Protein AF-A0A936MPL6-F1 (afdb_monomer_lite)

Radius of gyration: 56.37 Å; chains: 1; bounding box: 123×105×152 Å

Foldseek 3Di:
DDPVLVVVQVVLLVVLVVLLCVLLVLLVVLLVPDFFDWDQDPVLVVVLVVLVVLLVLLVQLLVLLVQLVVLLVQLLVVCVVLVLVPDDPDDDDDDDDDPDDPPDDHRPLVVQQVSLPSNLVSLLSNLVCCVSQVVQFDDDPLLVLLSQLSNQSPPQDQDPDSVSSSVSSSSNCVSRVPRPSVVNSVSSVSSSVRSVVVSVVSVVCSVVDIDTDDQDDDPDDLVVLSVLLVVVLVVLSVQLVVQQVVLVVVLCVLVVVLVVVVVVPQVLLNLLSLLVNLPDDRGGQSLLSNLLSVQLSVQCVVCSSYSNSSSVSSVRSNVVSVVVVVVCVVVCPCPSSLVSSCVVCVVPPPVQLSVQLSVLDDPPCSVVVCVVLVPDDSVVSSVVSVVSSVVSVVVVVVVVVVVVPPDPPDDDDDDDDDDDDDDDDDDDDDDDDDDDDDDDDDDDDDDDDDDDDDDDDDDDDDDDDDDD

Sequence (468 aa):
MNVYTRREEMRWTLVALVVLVLTTGGSVARLMTAKGPLIPDPAAIASAKNADARATQAKSCNQAADKLNTEVPLFRASAKAARLAAPAPSAPLPRGRKPPPPKEKEPDIELAWPTAMPAWKQAKLLAPCRAQLEGVVEANPDTTKAWDAVAAAAAISPGDDHKSQVDAARQLLGALENAPTDKLLEATKAAEATLKKAADVEAEKAKTAKVREPLPPGLLPRQLAIGLGVLIGVITLLASFLSVRAAAARRLATLVPLREAAKQGQPGLQAAAILSLAATHNGGEPGLVFGAGLGGLAAAIAFPVDADIFVAGVMVGLLLGLGIQWSLRLSQGLSAWRRRASELAEIEKPATPIVLVLSAVHLGREAEFWNFFSNLSPPEQSNTVLQLASQAEEQILAAAEASNSMPTAQLHGGMPPQGAPGAAPSGPGGYPQQPGYPQQPGYPPQGGGFPPQGGGFPPQGGGMPPGY

pLDDT: mean 73.2, std 16.95, range [30.88, 94.62]

Structure (mmCIF, N/CA/C/O backbone):
data_AF-A0A936MPL6-F1
#
_entry.id   AF-A0A936MPL6-F1
#
loop_
_atom_site.group_PDB
_atom_site.id
_atom_site.type_symbol
_atom_site.label_atom_id
_atom_site.label_alt_id
_atom_site.label_comp_id
_atom_site.label_asym_id
_atom_site.label_entity_id
_atom_site.label_seq_id
_atom_site.pdbx_PDB_ins_code
_atom_site.Cartn_x
_atom_site.Cartn_y
_atom_site.Cartn_z
_atom_site.occupancy
_atom_site.B_iso_or_equiv
_atom_site.auth_seq_id
_atom_site.auth_comp_id
_atom_site.auth_asym_id
_atom_site.auth_atom_id
_atom_site.pdbx_PDB_model_num
ATOM 1 N N . MET A 1 1 ? 40.699 -2.226 -39.772 1.00 43.84 1 MET A N 1
ATOM 2 C CA . MET A 1 1 ? 39.539 -1.770 -38.983 1.00 43.84 1 MET A CA 1
ATOM 3 C C . MET A 1 1 ? 40.008 -0.588 -38.158 1.00 43.84 1 MET A C 1
ATOM 5 O O . MET A 1 1 ? 40.966 -0.748 -37.411 1.00 43.84 1 MET A O 1
ATOM 9 N N . ASN A 1 2 ? 39.455 0.602 -38.394 1.00 47.16 2 ASN A N 1
ATOM 10 C CA . ASN A 1 2 ? 39.986 1.830 -37.809 1.00 47.16 2 ASN A CA 1
ATOM 11 C C . ASN A 1 2 ? 39.570 1.951 -36.334 1.00 47.16 2 ASN A C 1
ATOM 13 O O . ASN A 1 2 ? 38.443 1.627 -35.967 1.00 47.16 2 ASN A O 1
ATOM 17 N N . VAL A 1 3 ? 40.486 2.404 -35.479 1.00 49.88 3 VAL A N 1
ATOM 18 C CA . VAL A 1 3 ? 40.300 2.503 -34.017 1.00 49.88 3 VAL A CA 1
ATOM 19 C C . VAL A 1 3 ? 39.129 3.431 -33.639 1.00 49.88 3 VAL A C 1
ATOM 21 O O . VAL A 1 3 ? 38.521 3.263 -32.583 1.00 49.88 3 VAL A O 1
ATOM 24 N N . TYR A 1 4 ? 38.764 4.362 -34.526 1.00 45.34 4 TYR A N 1
ATOM 25 C CA . TYR A 1 4 ? 37.729 5.377 -34.313 1.00 45.34 4 TYR A CA 1
ATOM 26 C C . TYR A 1 4 ? 36.296 4.827 -34.232 1.00 45.34 4 TYR A C 1
ATOM 28 O O . TYR A 1 4 ? 35.600 5.122 -33.262 1.00 45.34 4 TYR A O 1
ATOM 36 N N . THR A 1 5 ? 35.867 3.964 -35.159 1.00 52.94 5 THR A N 1
ATOM 37 C CA . THR A 1 5 ? 34.500 3.401 -35.145 1.00 52.94 5 THR A CA 1
ATOM 38 C C . THR A 1 5 ? 34.267 2.480 -33.948 1.00 52.94 5 THR A C 1
ATOM 40 O O . THR A 1 5 ? 33.205 2.512 -33.333 1.00 52.94 5 THR A O 1
ATOM 43 N N . ARG A 1 6 ? 35.297 1.735 -33.527 1.00 61.44 6 ARG A N 1
ATOM 44 C CA . ARG A 1 6 ? 35.240 0.903 -32.314 1.00 61.44 6 ARG A CA 1
ATOM 45 C C . ARG A 1 6 ? 35.099 1.741 -31.039 1.00 61.44 6 ARG A C 1
ATOM 47 O O . ARG A 1 6 ? 34.455 1.304 -30.089 1.00 61.44 6 ARG A O 1
ATOM 54 N N . ARG A 1 7 ? 35.704 2.935 -31.008 1.00 64.94 7 ARG A N 1
ATOM 55 C CA . ARG A 1 7 ? 35.703 3.831 -29.842 1.00 64.94 7 ARG A CA 1
ATOM 56 C C . ARG A 1 7 ? 34.335 4.459 -29.611 1.00 64.94 7 ARG A C 1
ATOM 58 O O . ARG A 1 7 ? 33.909 4.573 -28.467 1.00 64.94 7 ARG A O 1
ATOM 65 N N . GLU A 1 8 ? 33.647 4.849 -30.676 1.00 62.94 8 GLU A N 1
ATOM 66 C CA . GLU A 1 8 ? 32.326 5.469 -30.578 1.00 62.94 8 GLU A CA 1
ATOM 67 C C . GLU A 1 8 ? 31.231 4.443 -30.258 1.00 62.94 8 GLU A C 1
ATOM 69 O O . GLU A 1 8 ? 30.416 4.674 -29.365 1.00 62.94 8 GLU A O 1
ATOM 74 N N . GLU A 1 9 ? 31.288 3.254 -30.867 1.00 64.69 9 GLU A N 1
ATOM 75 C CA . GLU A 1 9 ? 30.396 2.137 -30.528 1.00 64.69 9 GLU A CA 1
ATOM 76 C C . GLU A 1 9 ? 30.578 1.688 -29.065 1.00 64.69 9 GLU A C 1
ATOM 78 O O . GLU A 1 9 ? 29.590 1.540 -28.342 1.00 64.69 9 GLU A O 1
ATOM 83 N N . MET A 1 10 ? 31.827 1.573 -28.581 1.00 69.38 10 MET A N 1
ATOM 84 C CA . MET A 1 10 ? 32.096 1.276 -27.166 1.00 69.38 10 MET A CA 1
ATOM 85 C C . MET A 1 10 ? 31.565 2.362 -26.223 1.00 69.38 10 MET A C 1
ATOM 87 O O . MET A 1 10 ? 31.004 2.032 -25.177 1.00 69.38 10 MET A O 1
ATOM 91 N N . ARG A 1 11 ? 31.705 3.648 -26.578 1.00 76.25 11 ARG A N 1
ATOM 92 C CA . ARG A 1 11 ? 31.195 4.763 -25.760 1.00 76.25 11 ARG A CA 1
ATOM 93 C C . ARG A 1 11 ? 29.685 4.677 -25.578 1.00 76.25 11 ARG A C 1
ATOM 95 O O . ARG A 1 11 ? 29.223 4.757 -24.445 1.00 76.25 11 ARG A O 1
ATOM 102 N N . TRP A 1 12 ? 28.927 4.447 -26.649 1.00 69.62 12 TRP A N 1
ATOM 103 C CA . TRP A 1 12 ? 27.469 4.332 -26.557 1.00 69.62 12 TRP A CA 1
ATOM 104 C C . TRP A 1 12 ? 27.017 3.103 -25.768 1.00 69.62 12 TRP A C 1
ATOM 106 O O . TRP A 1 12 ? 26.092 3.211 -24.965 1.00 69.62 12 TRP A O 1
ATOM 116 N N . THR A 1 13 ? 27.701 1.962 -25.908 1.00 71.31 13 THR A N 1
ATOM 117 C CA . THR A 1 13 ? 27.410 0.788 -25.067 1.00 71.31 13 THR A CA 1
ATOM 118 C C . THR A 1 13 ? 27.728 1.027 -23.591 1.00 71.31 13 THR A C 1
ATOM 120 O O . THR A 1 13 ? 26.972 0.586 -22.729 1.00 71.31 13 THR A O 1
ATOM 123 N N . LEU A 1 14 ? 28.802 1.763 -23.285 1.00 77.44 14 LEU A N 1
ATOM 124 C CA . LEU A 1 14 ? 29.177 2.093 -21.910 1.00 77.44 14 LEU A CA 1
ATOM 125 C C . LEU A 1 14 ? 28.167 3.062 -21.287 1.00 77.44 14 LEU A C 1
ATOM 127 O O . LEU A 1 14 ? 27.728 2.839 -20.164 1.00 77.44 14 LEU A O 1
ATOM 131 N N . VAL A 1 15 ? 27.738 4.089 -22.027 1.00 79.12 15 VAL A N 1
ATOM 132 C CA . VAL A 1 15 ? 26.684 5.013 -21.578 1.00 79.12 15 VAL A CA 1
ATOM 133 C C . VAL A 1 15 ? 25.372 4.262 -21.336 1.00 79.12 15 VAL A C 1
ATOM 135 O O . VAL A 1 15 ? 24.759 4.448 -20.288 1.00 79.12 15 VAL A O 1
ATOM 138 N N . ALA A 1 16 ? 24.965 3.375 -22.250 1.00 74.81 16 ALA A N 1
ATOM 139 C CA . ALA A 1 16 ? 23.758 2.566 -22.086 1.00 74.81 16 ALA A CA 1
ATOM 140 C C . ALA A 1 16 ? 23.835 1.658 -20.845 1.00 74.81 16 ALA A C 1
ATOM 142 O O . ALA A 1 16 ? 22.870 1.569 -20.088 1.00 74.81 16 ALA A O 1
ATOM 143 N N . LEU A 1 17 ? 24.996 1.044 -20.590 1.00 79.44 17 LEU A N 1
ATOM 144 C CA . LEU A 1 17 ? 25.230 0.228 -19.399 1.00 79.44 17 LEU A CA 1
ATOM 145 C C . LEU A 1 17 ? 25.152 1.056 -18.112 1.00 79.44 17 LEU A C 1
ATOM 147 O O . LEU A 1 17 ? 24.458 0.660 -17.180 1.00 79.44 17 LEU A O 1
ATOM 151 N N . VAL A 1 18 ? 25.812 2.216 -18.062 1.00 83.88 18 VAL A N 1
ATOM 152 C CA . VAL A 1 18 ? 25.774 3.102 -16.887 1.00 83.88 18 VAL A CA 1
ATOM 153 C C . VAL A 1 18 ? 24.347 3.568 -16.608 1.00 83.88 18 VAL A C 1
ATOM 155 O O . VAL A 1 18 ? 23.896 3.500 -15.466 1.00 83.88 18 VAL A O 1
ATOM 158 N N . VAL A 1 19 ? 23.608 3.990 -17.637 1.00 81.44 19 VAL A N 1
ATOM 159 C CA . VAL A 1 19 ? 22.219 4.431 -17.466 1.00 81.44 19 VAL A CA 1
ATOM 160 C C . VAL A 1 19 ? 21.324 3.282 -17.014 1.00 81.44 19 VAL A C 1
ATOM 162 O O . VAL A 1 19 ? 20.524 3.481 -16.101 1.00 81.44 19 VAL A O 1
ATOM 165 N N . LEU A 1 20 ? 21.480 2.075 -17.562 1.00 79.62 20 LEU A N 1
ATOM 166 C CA . LEU A 1 20 ? 20.715 0.912 -17.110 1.00 79.62 20 LEU A CA 1
ATOM 167 C C . LEU A 1 20 ? 21.015 0.570 -15.645 1.00 79.62 20 LEU A C 1
ATOM 169 O O . LEU A 1 20 ? 20.087 0.345 -14.873 1.00 79.62 20 LEU A O 1
ATOM 173 N N . VAL A 1 21 ? 22.284 0.585 -15.230 1.00 83.88 21 VAL A N 1
ATOM 174 C CA . VAL A 1 21 ? 22.670 0.314 -13.835 1.00 83.88 21 VAL A CA 1
ATOM 175 C C . VAL A 1 21 ? 22.096 1.368 -12.889 1.00 83.88 21 VAL A C 1
ATOM 177 O O . VAL A 1 21 ? 21.521 1.012 -11.863 1.00 83.88 21 VAL A O 1
ATOM 180 N N . LEU A 1 22 ? 22.193 2.655 -13.234 1.00 84.88 22 LEU A N 1
ATOM 181 C CA . LEU A 1 22 ? 21.669 3.740 -12.399 1.00 84.88 22 LEU A CA 1
ATOM 182 C C . LEU A 1 22 ? 20.140 3.702 -12.295 1.00 84.88 22 LEU A C 1
ATOM 184 O O . LEU A 1 22 ? 19.592 3.833 -11.202 1.00 84.88 22 LEU A O 1
ATOM 188 N N . THR A 1 23 ? 19.447 3.493 -13.414 1.00 81.88 23 THR A N 1
ATOM 189 C CA . THR A 1 23 ? 17.977 3.443 -13.450 1.00 81.88 23 THR A CA 1
ATOM 190 C C . THR A 1 23 ? 17.437 2.196 -12.755 1.00 81.88 23 THR A C 1
ATOM 192 O O . THR A 1 23 ? 16.544 2.301 -11.914 1.00 81.88 23 THR A O 1
ATOM 195 N N . THR A 1 24 ? 18.021 1.027 -13.016 1.00 79.19 24 THR A N 1
ATOM 196 C CA . THR A 1 24 ? 17.624 -0.235 -12.375 1.00 79.19 24 THR A CA 1
ATOM 197 C C . THR A 1 24 ? 17.961 -0.215 -10.887 1.00 79.19 24 THR A C 1
ATOM 199 O O . THR A 1 24 ? 17.099 -0.503 -10.062 1.00 79.19 24 THR A O 1
ATOM 202 N N . GLY A 1 25 ? 19.176 0.200 -10.516 1.00 79.62 25 GLY A N 1
ATOM 203 C CA . GLY A 1 25 ? 19.598 0.317 -9.119 1.00 79.62 25 GLY A CA 1
ATOM 204 C C . GLY A 1 25 ? 18.737 1.304 -8.329 1.00 79.62 25 GLY A C 1
ATOM 205 O O . GLY A 1 25 ? 18.280 0.979 -7.233 1.00 79.62 25 GLY A O 1
ATOM 206 N N . GLY A 1 26 ? 18.433 2.470 -8.910 1.00 82.00 26 GLY A N 1
ATOM 207 C CA . GLY A 1 26 ? 17.517 3.448 -8.319 1.00 82.00 26 GLY A CA 1
ATOM 208 C C . GLY A 1 26 ? 16.098 2.901 -8.133 1.00 82.00 26 GLY A C 1
ATOM 209 O O . GLY A 1 26 ? 15.496 3.098 -7.075 1.00 82.00 26 GLY A O 1
ATOM 210 N N . SER A 1 27 ? 15.593 2.152 -9.117 1.00 79.00 27 SER A N 1
ATOM 211 C CA . SER A 1 27 ? 14.276 1.500 -9.055 1.00 79.00 27 SER A CA 1
ATOM 212 C C . SER A 1 27 ? 14.215 0.451 -7.945 1.00 79.00 27 SER A C 1
ATOM 214 O O . SER A 1 27 ? 13.312 0.481 -7.111 1.00 79.00 27 SER A O 1
ATOM 216 N N . VAL A 1 28 ? 15.214 -0.437 -7.876 1.00 80.06 28 VAL A N 1
ATOM 217 C CA . VAL A 1 28 ? 15.308 -1.486 -6.848 1.00 80.06 28 VAL A CA 1
ATOM 218 C C . VAL A 1 28 ? 15.396 -0.873 -5.453 1.00 80.06 28 VAL A C 1
ATOM 220 O O . VAL A 1 28 ? 14.667 -1.294 -4.557 1.00 80.06 28 VAL A O 1
ATOM 223 N N . ALA A 1 29 ? 16.234 0.152 -5.264 1.00 82.00 29 ALA A N 1
ATOM 224 C CA . ALA A 1 29 ? 16.365 0.837 -3.980 1.00 82.00 29 ALA A CA 1
ATOM 225 C C . ALA A 1 29 ? 15.036 1.462 -3.525 1.00 82.00 29 ALA A C 1
ATOM 227 O O . ALA A 1 29 ? 14.664 1.353 -2.354 1.00 82.00 29 ALA A O 1
ATOM 228 N N . ARG A 1 30 ? 14.281 2.077 -4.444 1.00 81.19 30 ARG A N 1
ATOM 229 C CA . ARG A 1 30 ? 12.959 2.646 -4.139 1.00 81.19 30 ARG A CA 1
ATOM 230 C C . ARG A 1 30 ? 11.921 1.587 -3.806 1.00 81.19 30 ARG A C 1
ATOM 232 O O . ARG A 1 30 ? 11.216 1.742 -2.812 1.00 81.19 30 ARG A O 1
ATOM 239 N N . LEU A 1 31 ? 11.864 0.499 -4.567 1.00 78.06 31 LEU A N 1
ATOM 240 C CA . LEU A 1 31 ? 10.943 -0.599 -4.285 1.00 78.06 31 LEU A CA 1
ATOM 241 C C . LEU A 1 31 ? 11.277 -1.248 -2.931 1.00 78.06 31 LEU A C 1
ATOM 243 O O . LEU A 1 31 ? 10.398 -1.423 -2.098 1.00 78.06 31 LEU A O 1
ATOM 247 N N . MET A 1 32 ? 12.548 -1.509 -2.631 1.00 78.44 32 MET A N 1
ATOM 248 C CA . MET A 1 32 ? 12.953 -2.125 -1.357 1.00 78.44 32 MET A CA 1
ATOM 249 C C . MET A 1 32 ? 12.688 -1.240 -0.129 1.00 78.44 32 MET A C 1
ATOM 251 O O . MET A 1 32 ? 12.460 -1.754 0.963 1.00 78.44 32 MET A O 1
ATOM 255 N N . THR A 1 33 ? 12.694 0.086 -0.287 1.00 80.44 33 THR A N 1
ATOM 256 C CA . THR A 1 33 ? 12.485 1.037 0.823 1.00 80.44 33 THR A CA 1
ATOM 257 C C . THR A 1 33 ? 11.034 1.490 0.991 1.00 80.44 33 THR A C 1
ATOM 259 O O . THR A 1 33 ? 10.710 2.152 1.984 1.00 80.44 33 THR A O 1
ATOM 262 N N . ALA A 1 34 ? 10.147 1.121 0.064 1.00 77.94 34 ALA A N 1
ATOM 263 C CA . ALA A 1 34 ? 8.745 1.500 0.114 1.00 77.94 34 ALA A CA 1
ATOM 264 C C . ALA A 1 34 ? 8.023 0.836 1.292 1.00 77.94 34 ALA A C 1
ATOM 266 O O . ALA A 1 34 ? 8.091 -0.378 1.497 1.00 77.94 34 ALA A O 1
ATOM 267 N N . LYS A 1 35 ? 7.298 1.661 2.044 1.00 76.75 35 LYS A N 1
ATOM 268 C CA . LYS A 1 35 ? 6.498 1.281 3.209 1.00 76.75 35 LYS A CA 1
ATOM 269 C C . LYS A 1 35 ? 5.023 1.477 2.873 1.00 76.75 35 LYS A C 1
ATOM 271 O O . LYS A 1 35 ? 4.688 2.440 2.187 1.00 76.75 35 LYS A O 1
ATOM 276 N N . GLY A 1 36 ? 4.172 0.574 3.358 1.00 72.81 36 GLY A N 1
ATOM 277 C CA . GLY A 1 36 ? 2.725 0.697 3.207 1.00 72.81 36 GLY A CA 1
ATOM 278 C C . GLY A 1 36 ? 2.168 1.950 3.899 1.00 72.81 36 GLY A C 1
ATOM 279 O O . GLY A 1 36 ? 2.853 2.552 4.743 1.00 72.81 36 GLY A O 1
ATOM 280 N N . PRO A 1 37 ? 0.944 2.362 3.531 1.00 75.94 37 PRO A N 1
ATOM 281 C CA . PRO A 1 37 ? 0.282 3.506 4.139 1.00 75.94 37 PRO A CA 1
ATOM 282 C C . PRO A 1 37 ? 0.081 3.295 5.648 1.00 75.94 37 PRO A C 1
ATOM 284 O O . PRO A 1 37 ? -0.031 2.174 6.147 1.00 75.94 37 PRO A O 1
ATOM 287 N N . LEU A 1 38 ? 0.073 4.402 6.392 1.00 78.75 38 LEU A N 1
ATOM 288 C CA . LEU A 1 38 ? -0.287 4.405 7.808 1.00 78.75 38 LEU A CA 1
ATOM 289 C C . LEU A 1 38 ? -1.811 4.423 7.920 1.00 78.75 38 LEU A C 1
ATOM 291 O O . LEU A 1 38 ? -2.431 5.439 7.605 1.00 78.75 38 LEU A O 1
ATOM 295 N N . ILE A 1 39 ? -2.388 3.324 8.396 1.00 83.56 39 ILE A N 1
ATOM 296 C CA . ILE A 1 39 ? -3.821 3.194 8.662 1.00 83.56 39 ILE A CA 1
ATOM 297 C C . ILE A 1 39 ? -4.094 3.269 10.173 1.00 83.56 39 ILE A C 1
ATOM 299 O O . ILE A 1 39 ? -3.206 2.942 10.968 1.00 83.56 39 ILE A O 1
ATOM 303 N N . PRO A 1 40 ? -5.289 3.718 10.598 1.00 83.94 40 PRO A N 1
ATOM 304 C CA . PRO A 1 40 ? -5.709 3.633 11.995 1.00 83.94 40 PRO A CA 1
ATOM 305 C C . PRO A 1 40 ? -5.641 2.188 12.501 1.00 83.94 40 PRO A C 1
ATOM 307 O O . PRO A 1 40 ? -6.068 1.275 11.797 1.00 83.94 40 PRO A O 1
ATOM 310 N N . ASP A 1 41 ? -5.103 1.977 13.702 1.00 86.56 41 ASP A N 1
ATOM 311 C CA . ASP A 1 41 ? -4.929 0.635 14.264 1.00 86.56 41 ASP A CA 1
ATOM 312 C C . ASP A 1 41 ? -6.292 -0.027 14.573 1.00 86.56 41 ASP A C 1
ATOM 314 O O . ASP A 1 41 ? -7.007 0.429 15.477 1.00 86.56 41 ASP A O 1
ATOM 318 N N . PRO A 1 42 ? -6.672 -1.116 13.875 1.00 85.81 42 PRO A N 1
ATOM 319 C CA . PRO A 1 42 ? -7.945 -1.787 14.116 1.00 85.81 42 PRO A CA 1
ATOM 320 C C . PRO A 1 42 ? -8.036 -2.387 15.525 1.00 85.81 42 PRO A C 1
ATOM 322 O O . PRO A 1 42 ? -9.131 -2.436 16.090 1.00 85.81 42 PRO A O 1
ATOM 325 N N . ALA A 1 43 ? -6.913 -2.804 16.122 1.00 87.62 43 ALA A N 1
ATOM 326 C CA . ALA A 1 43 ? -6.893 -3.344 17.478 1.00 87.62 43 ALA A CA 1
ATOM 327 C C . ALA A 1 43 ? -7.146 -2.242 18.517 1.00 87.62 43 ALA A C 1
ATOM 329 O O . ALA A 1 43 ? -7.946 -2.437 19.434 1.00 87.62 43 ALA A O 1
ATOM 330 N N . ALA A 1 44 ? -6.543 -1.062 18.338 1.00 85.75 44 ALA A N 1
ATOM 331 C CA . ALA A 1 44 ? -6.795 0.093 19.199 1.00 85.75 44 ALA A CA 1
ATOM 332 C C . ALA A 1 44 ? -8.251 0.579 19.092 1.00 85.75 44 ALA A C 1
ATOM 334 O O . ALA A 1 44 ? -8.886 0.866 20.106 1.00 85.75 44 ALA A O 1
ATOM 335 N N . ILE A 1 45 ? -8.824 0.593 17.882 1.00 88.56 45 ILE A N 1
ATOM 336 C CA . ILE A 1 45 ? -10.242 0.928 17.669 1.00 88.56 45 ILE A CA 1
ATOM 337 C C . ILE A 1 45 ? -11.162 -0.091 18.358 1.00 88.56 45 ILE A C 1
ATOM 339 O O . ILE A 1 45 ? -12.149 0.296 18.987 1.00 88.56 45 ILE A O 1
ATOM 343 N N . ALA A 1 46 ? -10.859 -1.388 18.259 1.00 90.50 46 ALA A N 1
ATOM 344 C CA . ALA A 1 46 ? -11.628 -2.431 18.936 1.00 90.50 46 ALA A CA 1
ATOM 345 C C . ALA A 1 46 ? -11.527 -2.315 20.468 1.00 90.50 46 ALA A C 1
ATOM 347 O O . ALA A 1 46 ? -12.542 -2.435 21.155 1.00 90.50 46 ALA A O 1
ATOM 348 N N . SER A 1 47 ? -10.334 -2.020 20.997 1.00 89.25 47 SER A N 1
ATOM 349 C CA . SER A 1 47 ? -10.112 -1.751 22.425 1.00 89.25 47 SER A CA 1
ATOM 350 C C . SER A 1 47 ? -10.965 -0.578 22.915 1.00 89.25 47 SER A C 1
ATOM 352 O O . SER A 1 47 ? -11.718 -0.727 23.878 1.00 89.25 47 SER A O 1
ATOM 354 N N . ALA A 1 48 ? -10.945 0.550 22.195 1.00 91.56 48 ALA A N 1
ATOM 355 C CA . ALA A 1 48 ? -11.738 1.731 22.530 1.00 91.56 48 ALA A CA 1
ATOM 356 C C . ALA A 1 48 ? -13.248 1.443 22.540 1.00 91.56 48 ALA A C 1
ATOM 358 O O . ALA A 1 48 ? -13.939 1.817 23.486 1.00 91.56 48 ALA A O 1
ATOM 359 N N . LYS A 1 49 ? -13.762 0.710 21.541 1.00 92.62 49 LYS A N 1
ATOM 360 C CA . LYS A 1 49 ? -15.177 0.292 21.505 1.00 92.62 49 LYS A CA 1
ATOM 361 C C . LYS A 1 49 ? -15.550 -0.609 22.683 1.00 92.62 49 LYS A C 1
ATOM 363 O O . LYS A 1 49 ? -16.614 -0.443 23.273 1.00 92.62 49 LYS A O 1
ATOM 368 N N . ASN A 1 50 ? -14.677 -1.549 23.044 1.00 92.44 50 ASN A N 1
ATOM 369 C CA . ASN A 1 50 ? -14.903 -2.427 24.190 1.00 92.44 50 ASN A CA 1
ATOM 370 C C . ASN A 1 50 ? -14.887 -1.650 25.516 1.00 92.44 50 ASN A C 1
ATOM 372 O O . ASN A 1 50 ? -15.676 -1.953 26.411 1.00 92.44 50 ASN A O 1
ATOM 376 N N . ALA A 1 51 ? -14.016 -0.647 25.651 1.00 89.88 51 ALA A N 1
ATOM 377 C CA . ALA A 1 51 ? -13.964 0.215 26.827 1.00 89.88 51 ALA A CA 1
ATOM 378 C C . ALA A 1 51 ? -15.226 1.092 26.955 1.00 89.88 51 ALA A C 1
ATOM 380 O O . ALA A 1 51 ? -15.799 1.179 28.041 1.00 89.88 51 ALA A O 1
ATOM 381 N N . ASP A 1 52 ? -15.715 1.655 25.847 1.00 91.56 52 ASP A N 1
ATOM 382 C CA . ASP A 1 52 ? -16.955 2.443 25.806 1.00 91.56 52 ASP A CA 1
ATOM 383 C C . ASP A 1 52 ? -18.202 1.604 26.149 1.00 91.56 52 ASP A C 1
ATOM 385 O O . ASP A 1 52 ? -19.063 2.025 26.929 1.00 91.56 52 ASP A O 1
ATOM 389 N N . ALA A 1 53 ? -18.263 0.358 25.666 1.00 93.25 53 ALA A N 1
ATOM 390 C CA . ALA A 1 53 ? -19.327 -0.578 26.028 1.00 93.25 53 ALA A CA 1
ATOM 391 C C . ALA A 1 53 ? -19.352 -0.866 27.541 1.00 93.25 53 ALA A C 1
ATOM 393 O O . ALA A 1 53 ? -20.420 -0.850 28.159 1.00 93.25 53 ALA A O 1
ATOM 394 N N . ARG A 1 54 ? -18.178 -1.058 28.162 1.00 90.06 54 ARG A N 1
ATOM 395 C CA . ARG A 1 54 ? -18.060 -1.243 29.621 1.00 90.06 54 ARG A CA 1
ATOM 396 C C . ARG A 1 54 ? -18.486 0.007 30.393 1.00 90.06 54 ARG A C 1
ATOM 398 O O . ARG A 1 54 ? -19.188 -0.117 31.393 1.00 90.06 54 ARG A O 1
ATOM 405 N N . ALA A 1 55 ? -18.113 1.200 29.928 1.00 92.12 55 ALA A N 1
ATOM 406 C CA . ALA A 1 55 ? -18.527 2.459 30.550 1.00 92.12 55 ALA A CA 1
ATOM 407 C C . ALA A 1 55 ? -20.052 2.669 30.462 1.00 92.12 55 ALA A C 1
ATOM 409 O O . ALA A 1 55 ? -20.693 3.024 31.453 1.00 92.12 55 ALA A O 1
ATOM 410 N N . THR A 1 56 ? -20.653 2.371 29.307 1.00 92.62 56 THR A N 1
ATOM 411 C CA . THR A 1 56 ? -22.111 2.430 29.101 1.00 92.62 56 THR A CA 1
ATOM 412 C C . THR A 1 56 ? -22.846 1.458 30.023 1.00 92.62 56 THR A C 1
ATOM 414 O O . THR A 1 56 ? -23.863 1.807 30.628 1.00 92.62 56 THR A O 1
ATOM 417 N N . GLN A 1 57 ? -22.313 0.248 30.183 1.00 90.81 57 GLN A N 1
ATOM 418 C CA . GLN A 1 57 ? -22.881 -0.740 31.086 1.00 90.81 57 GLN A CA 1
ATOM 419 C C . GLN A 1 57 ? -22.777 -0.303 32.554 1.00 90.81 57 GLN A C 1
ATOM 421 O O . GLN A 1 57 ? -23.776 -0.352 33.273 1.00 90.81 57 GLN A O 1
ATOM 426 N N . ALA A 1 58 ? -21.631 0.228 32.986 1.00 92.44 58 ALA A N 1
ATOM 427 C CA . ALA A 1 58 ? -21.459 0.758 34.340 1.00 92.44 58 ALA A CA 1
ATOM 428 C C . ALA A 1 58 ? -22.429 1.905 34.657 1.00 92.44 58 ALA A C 1
ATOM 430 O O . ALA A 1 58 ? -22.996 1.945 35.748 1.00 92.44 58 ALA A O 1
ATOM 431 N N . LYS A 1 59 ? -22.709 2.777 33.681 1.00 93.56 59 LYS A N 1
ATOM 432 C CA . LYS A 1 59 ? -23.730 3.824 33.808 1.00 93.56 59 LYS A CA 1
ATOM 433 C C . LYS A 1 59 ? -25.125 3.249 34.076 1.00 93.56 59 LYS A C 1
ATOM 435 O O . LYS A 1 59 ? -25.853 3.774 34.916 1.00 93.56 59 LYS A O 1
ATOM 440 N N . SER A 1 60 ? -25.503 2.157 33.405 1.00 92.75 60 SER A N 1
ATOM 441 C CA . SER A 1 60 ? -26.789 1.488 33.666 1.00 92.75 60 SER A CA 1
ATOM 442 C C . SER A 1 60 ? -26.859 0.889 35.079 1.00 92.75 60 SER A C 1
ATOM 444 O O . SER A 1 60 ? -27.883 1.010 35.751 1.00 92.75 60 SER A O 1
ATOM 446 N N . CYS A 1 61 ? -25.745 0.341 35.572 1.00 93.12 61 CYS A N 1
ATOM 447 C CA . CYS A 1 61 ? -25.627 -0.175 36.934 1.00 93.12 61 CYS A CA 1
ATOM 448 C C . CYS A 1 61 ? -25.715 0.939 37.984 1.00 93.12 61 CYS A C 1
ATOM 450 O O . CYS A 1 61 ? -26.415 0.780 38.980 1.00 93.12 61 CYS A O 1
ATOM 452 N N . ASN A 1 62 ? -25.075 2.088 37.748 1.00 93.75 62 ASN A N 1
ATOM 453 C CA . ASN A 1 62 ? -25.201 3.259 38.616 1.00 93.75 62 ASN A CA 1
ATOM 454 C C . ASN A 1 62 ? -26.658 3.752 38.681 1.00 93.75 62 ASN A C 1
ATOM 456 O O . ASN A 1 62 ? -27.190 3.972 39.762 1.00 93.75 62 ASN A O 1
ATOM 460 N N . GLN A 1 63 ? -27.358 3.831 37.544 1.00 94.50 63 GLN A N 1
ATOM 461 C CA . GLN A 1 63 ? -28.779 4.203 37.529 1.00 94.50 63 GLN A CA 1
ATOM 462 C C . GLN A 1 63 ? -29.668 3.217 38.303 1.00 94.50 63 GLN A C 1
ATOM 464 O O . GLN A 1 63 ? -30.607 3.639 38.977 1.00 94.50 63 GLN A O 1
ATOM 469 N N . ALA A 1 64 ? -29.395 1.913 38.210 1.00 92.69 64 ALA A N 1
ATOM 470 C CA . ALA A 1 64 ? -30.111 0.903 38.988 1.00 92.69 64 ALA A CA 1
ATOM 471 C C . ALA A 1 64 ? -29.797 1.011 40.492 1.00 92.69 64 ALA A C 1
ATOM 473 O O . ALA A 1 64 ? -30.707 0.895 41.312 1.00 92.69 64 ALA A O 1
ATOM 474 N N . ALA A 1 65 ? -28.542 1.293 40.860 1.00 92.88 65 ALA A N 1
ATOM 475 C CA . ALA A 1 65 ? -28.133 1.516 42.246 1.00 92.88 65 ALA A CA 1
ATOM 476 C C . ALA A 1 65 ? -28.764 2.783 42.844 1.00 92.88 65 ALA A C 1
ATOM 478 O O . ALA A 1 65 ? -29.228 2.748 43.979 1.00 92.88 65 ALA A O 1
ATOM 479 N N . ASP A 1 66 ? -28.842 3.874 42.081 1.00 94.62 66 ASP A N 1
ATOM 480 C CA . ASP A 1 66 ? -29.457 5.141 42.499 1.00 94.62 66 ASP A CA 1
ATOM 481 C C . ASP A 1 66 ? -30.962 4.975 42.765 1.00 94.62 66 ASP A C 1
ATOM 483 O O . ASP A 1 66 ? -31.481 5.375 43.813 1.00 94.62 66 ASP A O 1
ATOM 487 N N . LYS A 1 67 ? -31.654 4.262 41.865 1.00 94.44 67 LYS A N 1
ATOM 488 C CA . LYS A 1 67 ? -33.056 3.875 42.062 1.00 94.44 67 LYS A CA 1
ATOM 489 C C . LYS A 1 67 ? -33.220 2.968 43.274 1.00 94.44 67 LYS A C 1
ATOM 491 O O . LYS A 1 67 ? -34.085 3.230 44.098 1.00 94.44 67 LYS A O 1
ATOM 496 N N . LEU A 1 68 ? -32.385 1.938 43.426 1.00 92.38 68 LEU A N 1
ATOM 497 C CA . LEU A 1 68 ? -32.444 1.055 44.592 1.00 92.38 68 LEU A CA 1
ATOM 498 C C . LEU A 1 68 ? -32.237 1.836 45.898 1.00 92.38 68 LEU A C 1
ATOM 500 O O . LEU A 1 68 ? -32.979 1.623 46.852 1.00 92.38 68 LEU A O 1
ATOM 504 N N . ASN A 1 69 ? -31.287 2.774 45.929 1.00 93.19 69 ASN A N 1
ATOM 505 C CA . ASN A 1 69 ? -31.029 3.608 47.100 1.00 93.19 69 ASN A CA 1
ATOM 506 C C . ASN A 1 69 ? -32.225 4.498 47.470 1.00 93.19 69 ASN A C 1
ATOM 508 O O . ASN A 1 69 ? -32.444 4.780 48.642 1.00 93.19 69 ASN A O 1
ATOM 512 N N . THR A 1 70 ? -33.021 4.905 46.480 1.00 93.50 70 THR A N 1
ATOM 513 C CA . THR A 1 70 ? -34.244 5.696 46.688 1.00 93.50 70 THR A CA 1
ATOM 514 C C . THR A 1 70 ? -35.428 4.826 47.129 1.00 93.50 70 THR A C 1
ATOM 516 O O . THR A 1 70 ? -36.196 5.212 48.008 1.00 93.50 70 THR A O 1
ATOM 519 N N . GLU A 1 71 ? -35.566 3.630 46.552 1.00 90.69 71 GLU A N 1
ATOM 520 C CA . GLU A 1 71 ? -36.684 2.713 46.810 1.00 90.69 71 GLU A CA 1
ATOM 521 C C . GLU A 1 71 ? -36.554 1.970 48.148 1.00 90.69 71 GLU A C 1
ATOM 523 O O . GLU A 1 71 ? -37.557 1.696 48.802 1.00 90.69 71 GLU A O 1
ATOM 528 N N . VAL A 1 72 ? -35.338 1.651 48.604 1.00 90.00 72 VAL A N 1
ATOM 529 C CA . VAL A 1 72 ? -35.120 0.900 49.855 1.00 90.00 72 VAL A CA 1
ATOM 530 C C . VAL A 1 72 ? -35.648 1.638 51.099 1.00 90.00 72 VAL A C 1
ATOM 532 O O . VAL A 1 72 ? -36.358 1.011 51.887 1.00 90.00 72 VAL A O 1
ATOM 535 N N . PRO A 1 73 ? -35.399 2.946 51.301 1.00 89.31 73 PRO A N 1
ATOM 536 C CA . PRO A 1 73 ? -36.006 3.712 52.390 1.00 89.31 73 PRO A CA 1
ATOM 537 C C . PRO A 1 73 ? -37.537 3.762 52.313 1.00 89.31 73 PRO A C 1
ATOM 539 O O . PRO A 1 73 ? -38.203 3.617 53.340 1.00 89.31 73 PRO A O 1
ATOM 542 N N . LEU A 1 74 ? -38.099 3.924 51.108 1.00 88.12 74 LEU A N 1
ATOM 543 C CA . LEU A 1 74 ? -39.549 3.934 50.880 1.00 88.12 74 LEU A CA 1
ATOM 544 C C . LEU A 1 74 ? -40.171 2.573 51.211 1.00 88.12 74 LEU A C 1
ATOM 546 O O . LEU A 1 74 ? -41.202 2.496 51.888 1.00 88.12 74 LEU A O 1
ATOM 550 N N . PHE A 1 75 ? -39.509 1.492 50.805 1.00 87.94 75 PHE A N 1
ATOM 551 C CA . PHE A 1 75 ? -39.909 0.133 51.137 1.00 87.94 75 PHE A CA 1
ATOM 552 C C . PHE A 1 75 ? -39.817 -0.130 52.646 1.00 87.94 75 PHE A C 1
ATOM 554 O O . PHE A 1 75 ? -40.765 -0.633 53.238 1.00 87.94 75 PHE A O 1
ATOM 561 N N . ARG A 1 76 ? -38.737 0.284 53.320 1.00 87.00 76 ARG A N 1
ATOM 562 C CA . ARG A 1 76 ? -38.617 0.150 54.785 1.00 87.00 76 ARG A CA 1
ATOM 563 C C . ARG A 1 76 ? -39.714 0.931 55.520 1.00 87.00 76 ARG A C 1
ATOM 565 O O . ARG A 1 76 ? -40.302 0.416 56.471 1.00 87.00 76 ARG A O 1
ATOM 572 N N . ALA A 1 77 ? -40.016 2.155 55.0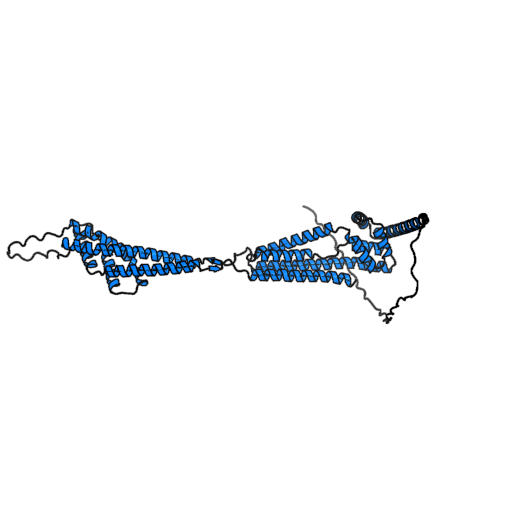85 1.00 85.81 77 ALA A N 1
ATOM 573 C CA . ALA A 1 77 ? -41.062 2.984 55.685 1.00 85.81 77 ALA A CA 1
ATOM 574 C C . ALA A 1 77 ? -42.462 2.373 55.501 1.00 85.81 77 ALA A C 1
ATOM 576 O O . ALA A 1 77 ? -43.223 2.274 56.467 1.00 85.81 77 ALA A O 1
ATOM 577 N N . SER A 1 78 ? -42.780 1.911 54.289 1.00 83.81 78 SER A N 1
ATOM 578 C CA . SER A 1 78 ? -44.050 1.236 53.991 1.00 83.81 78 SER A CA 1
ATOM 579 C C . SER A 1 78 ? -44.169 -0.110 54.709 1.00 83.81 78 SER A C 1
ATOM 581 O O . SER A 1 78 ? -45.209 -0.388 55.300 1.00 83.81 78 SER A O 1
ATOM 583 N N . ALA A 1 79 ? -43.094 -0.897 54.785 1.00 83.06 79 ALA A N 1
ATOM 584 C CA . ALA A 1 79 ? -43.078 -2.160 55.514 1.00 83.06 79 ALA A CA 1
ATOM 585 C C . ALA A 1 79 ? -43.266 -1.983 57.027 1.00 83.06 79 ALA A C 1
ATOM 587 O O . ALA A 1 79 ? -43.953 -2.784 57.669 1.00 83.06 79 ALA A O 1
ATOM 588 N N . LYS A 1 80 ? -42.716 -0.903 57.598 1.00 82.12 80 LYS A N 1
ATOM 589 C CA . LYS A 1 80 ? -42.954 -0.511 58.993 1.00 82.12 80 LYS A CA 1
ATOM 590 C C . LYS A 1 80 ? -44.407 -0.087 59.219 1.00 82.12 80 LYS A C 1
ATOM 592 O O . LYS A 1 80 ? -45.005 -0.505 60.210 1.00 82.12 80 LYS A O 1
ATOM 597 N N . ALA A 1 81 ? -44.986 0.694 58.305 1.00 78.00 81 ALA A N 1
ATOM 598 C CA . ALA A 1 81 ? -46.393 1.098 58.365 1.00 78.00 81 ALA A CA 1
ATOM 599 C C . ALA A 1 81 ? -47.348 -0.106 58.246 1.00 78.00 81 ALA A C 1
ATOM 601 O O . ALA A 1 81 ? -48.316 -0.195 58.998 1.00 78.00 81 ALA A O 1
ATOM 602 N N . ALA A 1 82 ? -47.018 -1.069 57.382 1.00 72.25 82 ALA A N 1
ATOM 603 C CA . ALA A 1 82 ? -47.765 -2.309 57.168 1.00 72.25 82 ALA A CA 1
ATOM 604 C C . ALA A 1 82 ? -47.493 -3.403 58.223 1.00 72.25 82 ALA A C 1
ATOM 606 O O . ALA A 1 82 ? -48.047 -4.496 58.126 1.00 72.25 82 ALA A O 1
ATOM 607 N N . ARG A 1 83 ? -46.641 -3.138 59.229 1.00 72.81 83 ARG A N 1
ATOM 608 C CA . ARG A 1 83 ? -46.244 -4.089 60.290 1.00 72.81 83 ARG A CA 1
ATOM 609 C C . ARG A 1 83 ? -45.700 -5.427 59.763 1.00 72.81 83 ARG A C 1
ATOM 611 O O . ARG A 1 83 ? -45.837 -6.457 60.420 1.00 72.81 83 ARG A O 1
ATOM 618 N N . LEU A 1 84 ? -45.020 -5.420 58.614 1.00 69.00 84 LEU A N 1
ATOM 619 C CA . LEU A 1 84 ? -44.488 -6.642 57.987 1.00 69.00 84 LEU A CA 1
ATOM 620 C C . LEU A 1 84 ? -43.420 -7.347 58.837 1.00 69.00 84 LEU A C 1
ATOM 622 O O . LEU A 1 84 ? -43.299 -8.570 58.764 1.00 69.00 84 LEU A O 1
ATOM 626 N N . ALA A 1 85 ? -42.706 -6.594 59.679 1.00 60.56 85 ALA A N 1
ATOM 627 C CA . ALA A 1 85 ? -41.705 -7.098 60.620 1.00 60.56 85 ALA A CA 1
ATOM 628 C C . ALA A 1 85 ? -42.297 -7.741 61.896 1.00 60.56 85 ALA A C 1
ATOM 630 O O . ALA A 1 85 ? -41.542 -8.257 62.718 1.00 60.56 85 ALA A O 1
ATOM 631 N N . ALA A 1 86 ? -43.623 -7.712 62.097 1.00 56.81 86 ALA A N 1
ATOM 632 C CA . ALA A 1 86 ? -44.241 -8.375 63.242 1.00 56.81 86 ALA A CA 1
ATOM 633 C C . ALA A 1 86 ? -44.126 -9.907 63.090 1.00 56.81 86 ALA A C 1
ATOM 635 O O . ALA A 1 86 ? -44.451 -10.432 62.014 1.00 56.81 86 ALA A O 1
ATOM 636 N N . PRO A 1 87 ? -43.663 -10.633 64.130 1.00 47.09 87 PRO A N 1
ATOM 637 C CA . PRO A 1 87 ? -43.562 -12.085 64.079 1.00 47.09 87 PRO A CA 1
ATOM 638 C C . PRO A 1 87 ? -44.941 -12.690 63.801 1.00 47.09 87 PRO A C 1
ATOM 640 O O . PRO A 1 87 ? -45.961 -12.182 64.265 1.00 47.09 87 PRO A O 1
ATOM 643 N N . ALA A 1 88 ? -44.979 -13.770 63.016 1.00 43.72 88 ALA A N 1
ATOM 644 C CA . ALA A 1 88 ? -46.211 -14.520 62.795 1.00 43.72 88 ALA A CA 1
ATOM 645 C C . ALA A 1 88 ? -46.831 -14.910 64.152 1.00 43.72 88 ALA A C 1
ATOM 647 O O . ALA A 1 88 ? -46.074 -15.268 65.061 1.00 43.72 88 ALA A O 1
ATOM 648 N N . PRO A 1 89 ? -48.169 -14.854 64.309 1.00 39.22 89 PRO A N 1
ATOM 649 C CA . PRO A 1 89 ? -48.816 -15.237 65.556 1.00 39.22 89 PRO A CA 1
ATOM 650 C C . PRO A 1 89 ? -48.406 -16.670 65.898 1.00 39.22 89 PRO A C 1
ATOM 652 O O . PRO A 1 89 ? -48.656 -17.611 65.141 1.00 39.22 89 PRO A O 1
ATOM 655 N N . SER A 1 90 ? -47.693 -16.816 67.011 1.00 42.34 90 SER A N 1
ATOM 656 C CA . SER A 1 90 ? -47.207 -18.096 67.498 1.00 42.34 90 SER A CA 1
ATOM 657 C C . SER A 1 90 ? -48.381 -18.993 67.905 1.00 42.34 90 SER A C 1
ATOM 659 O O . SER A 1 90 ? -49.423 -18.526 68.364 1.00 42.34 90 SER A O 1
ATOM 661 N N . ALA A 1 91 ? -48.195 -20.293 67.664 1.00 44.34 91 ALA A N 1
ATOM 662 C CA . ALA A 1 91 ? -49.120 -21.405 67.881 1.00 44.34 91 ALA A CA 1
ATOM 663 C C . ALA A 1 91 ? -49.948 -21.325 69.190 1.00 44.34 91 ALA A C 1
ATOM 665 O O . ALA A 1 91 ? -49.504 -20.730 70.173 1.00 44.34 91 ALA A O 1
ATOM 666 N N . PRO A 1 92 ? -51.141 -21.957 69.241 1.00 41.09 92 PRO A N 1
ATOM 667 C CA . PRO A 1 92 ? -52.087 -21.766 70.335 1.00 41.09 92 PRO A CA 1
ATOM 668 C C . PRO A 1 92 ? -51.510 -22.246 71.673 1.00 41.09 92 PRO A C 1
ATOM 670 O O . PRO A 1 92 ? -51.246 -23.432 71.864 1.00 41.09 92 PRO A O 1
ATOM 673 N N . LEU A 1 93 ? -51.358 -21.315 72.617 1.00 49.12 93 LEU A N 1
ATOM 674 C CA . LEU A 1 93 ? -51.064 -21.630 74.014 1.00 49.12 93 LEU A CA 1
ATOM 675 C C . LEU A 1 93 ? -52.276 -22.311 74.689 1.00 49.12 93 LEU A C 1
ATOM 677 O O . LEU A 1 93 ? -53.426 -22.007 74.344 1.00 49.12 93 LEU A O 1
ATOM 681 N N . PRO A 1 94 ? -52.059 -23.206 75.675 1.00 49.41 94 PRO A N 1
ATOM 682 C CA . PRO A 1 94 ? -53.136 -23.900 76.373 1.00 49.41 94 PRO A CA 1
ATOM 683 C C . PRO A 1 94 ? -54.009 -22.920 77.167 1.00 49.41 94 PRO A C 1
ATOM 685 O O . PRO A 1 94 ? -53.524 -21.993 77.813 1.00 49.41 94 PRO A O 1
ATOM 688 N N . ARG A 1 95 ? -55.323 -23.150 77.107 1.00 49.06 95 ARG A N 1
ATOM 689 C CA . ARG A 1 95 ? -56.393 -22.302 77.650 1.00 49.06 95 ARG A CA 1
ATOM 690 C C . ARG A 1 95 ? -56.202 -21.949 79.134 1.00 49.06 95 ARG A C 1
ATOM 692 O O . ARG A 1 95 ? -56.360 -22.801 80.001 1.00 49.06 95 ARG A O 1
ATOM 699 N N . GLY A 1 96 ? -56.041 -20.657 79.415 1.00 46.84 96 GLY A N 1
ATOM 700 C CA . GLY A 1 96 ? -56.259 -20.051 80.730 1.00 46.84 96 GLY A CA 1
ATOM 701 C C . GLY A 1 96 ? -56.829 -18.639 80.569 1.00 46.84 96 GLY A C 1
ATOM 702 O O . GLY A 1 96 ? -56.190 -17.781 79.969 1.00 46.84 96 GLY A O 1
ATOM 703 N N . ARG A 1 97 ? -58.061 -18.416 81.048 1.00 52.53 97 ARG A N 1
ATOM 704 C CA . ARG A 1 97 ? -58.856 -17.179 80.892 1.00 52.53 97 ARG A CA 1
ATOM 705 C C . ARG A 1 97 ? -58.096 -15.913 81.329 1.00 52.53 97 ARG A C 1
ATOM 707 O O . ARG A 1 97 ? -57.854 -15.715 82.516 1.00 52.53 97 ARG A O 1
ATOM 714 N N . LYS A 1 98 ? -57.866 -15.004 80.379 1.00 46.69 98 LYS A N 1
ATOM 715 C CA . LYS A 1 98 ? -57.706 -13.550 80.569 1.00 46.69 98 LYS A CA 1
ATOM 716 C C . LYS A 1 98 ? -58.538 -12.822 79.494 1.00 46.69 98 LYS A C 1
ATOM 718 O O . LYS A 1 98 ? -58.813 -13.436 78.460 1.00 46.69 98 LYS A O 1
ATOM 723 N N . PRO A 1 99 ? -59.008 -11.582 79.745 1.00 49.19 99 PRO A N 1
ATOM 724 C CA . PRO A 1 99 ? -59.858 -10.839 78.807 1.00 49.19 99 PRO A CA 1
ATOM 725 C C . PRO A 1 99 ? -59.164 -10.676 77.444 1.00 49.19 99 PRO A C 1
ATOM 727 O O . PRO A 1 99 ? -57.932 -10.644 77.407 1.00 49.19 99 PRO A O 1
ATOM 730 N N . PRO A 1 100 ? -59.922 -10.620 76.330 1.00 44.78 100 PRO A N 1
ATOM 731 C CA . PRO A 1 100 ? -59.346 -10.687 74.993 1.00 44.78 100 PRO A CA 1
ATOM 732 C C . PRO A 1 100 ? -58.379 -9.513 74.780 1.00 44.78 100 PRO A C 1
ATOM 734 O O . PRO A 1 100 ? -58.791 -8.364 74.971 1.00 44.78 100 PRO A O 1
ATOM 737 N N . PRO A 1 101 ? -57.112 -9.756 74.391 1.00 52.22 101 PRO A N 1
ATOM 738 C CA . PRO A 1 101 ? -56.275 -8.677 73.896 1.00 52.22 101 PRO A CA 1
ATOM 739 C C . PRO A 1 101 ? -56.952 -8.073 72.653 1.00 52.22 101 PRO A C 1
ATOM 741 O O . PRO A 1 101 ? -57.642 -8.793 71.920 1.00 52.22 101 PRO A O 1
ATOM 744 N N . PRO A 1 102 ? -56.810 -6.758 72.415 1.00 45.91 102 PRO A N 1
ATOM 745 C CA . PRO A 1 102 ? -57.330 -6.141 71.202 1.00 45.91 102 PRO A CA 1
ATOM 746 C C . PRO A 1 102 ? -56.771 -6.911 70.003 1.00 45.91 102 PRO A C 1
ATOM 748 O O . PRO A 1 102 ? -55.562 -7.123 69.939 1.00 45.91 102 PRO A O 1
ATOM 751 N N . LYS A 1 103 ? -57.647 -7.371 69.093 1.00 45.78 103 LYS A N 1
ATOM 752 C CA . LYS A 1 103 ? -57.240 -8.023 67.839 1.00 45.78 103 LYS A CA 1
ATOM 753 C C . LYS A 1 103 ? -56.169 -7.149 67.188 1.00 45.78 103 LYS A C 1
ATOM 755 O O . LYS A 1 103 ? -56.471 -6.034 66.759 1.00 45.78 103 LYS A O 1
ATOM 760 N N . GLU A 1 104 ? -54.929 -7.629 67.161 1.00 45.75 104 GLU A N 1
ATOM 761 C CA . GLU A 1 104 ? -53.892 -7.026 66.336 1.00 45.75 104 GLU A CA 1
ATOM 762 C C . GLU A 1 104 ? -54.428 -7.004 64.907 1.00 45.75 104 GLU A C 1
ATOM 764 O O . GLU A 1 104 ? -54.824 -8.041 64.377 1.00 45.75 104 GLU A O 1
ATOM 769 N N . LYS A 1 105 ? -54.527 -5.808 64.316 1.00 48.09 105 LYS A N 1
ATOM 770 C CA . LYS A 1 105 ? -54.826 -5.676 62.891 1.00 48.09 105 LYS A CA 1
ATOM 771 C C . LYS A 1 105 ? -53.767 -6.479 62.140 1.00 48.09 105 LYS A C 1
ATOM 773 O O . LYS A 1 105 ? -52.577 -6.203 62.309 1.00 48.09 105 LYS A O 1
ATOM 778 N N . GLU A 1 106 ? -54.216 -7.478 61.385 1.00 48.97 106 GLU A N 1
ATOM 779 C CA . GLU A 1 106 ? -53.376 -8.254 60.478 1.00 48.97 106 GLU A CA 1
ATOM 780 C C . GLU A 1 106 ? -52.582 -7.295 59.574 1.00 48.97 106 GLU A C 1
ATOM 782 O O . GLU A 1 106 ? -53.078 -6.205 59.263 1.00 48.97 106 GLU A O 1
ATOM 787 N N . PRO A 1 107 ? -51.336 -7.641 59.202 1.00 55.88 107 PRO A N 1
ATOM 788 C CA . PRO A 1 107 ? -50.590 -6.857 58.221 1.00 55.88 107 PRO A CA 1
ATOM 789 C C . PRO A 1 107 ? -51.452 -6.702 56.966 1.00 55.88 107 PRO A C 1
ATOM 791 O O . PRO A 1 107 ? -52.101 -7.667 56.577 1.00 55.88 107 PRO A O 1
ATOM 794 N N . ASP A 1 108 ? -51.478 -5.517 56.350 1.00 59.09 108 ASP A N 1
ATOM 795 C CA . ASP A 1 108 ? -52.252 -5.274 55.123 1.00 59.09 108 ASP A CA 1
ATOM 796 C C . ASP A 1 108 ? -51.705 -6.160 53.990 1.00 59.09 108 ASP A C 1
ATOM 798 O O . ASP A 1 108 ? -50.760 -5.808 53.277 1.00 59.09 108 ASP A O 1
ATOM 802 N N . ILE A 1 109 ? -52.283 -7.359 53.873 1.00 58.38 109 ILE A N 1
ATOM 803 C CA . ILE A 1 109 ? -51.834 -8.459 53.008 1.00 58.38 109 ILE A CA 1
ATOM 804 C C . ILE A 1 109 ? -51.834 -8.017 51.539 1.00 58.38 109 ILE A C 1
ATOM 806 O O . ILE A 1 109 ? -50.968 -8.423 50.766 1.00 58.38 109 ILE A O 1
ATOM 810 N N . GLU A 1 110 ? -52.761 -7.133 51.169 1.00 61.53 110 GLU A N 1
ATOM 811 C CA . GLU A 1 110 ? -52.906 -6.612 49.808 1.00 61.53 110 GLU A CA 1
ATOM 812 C C . GLU A 1 110 ? -51.806 -5.610 49.413 1.00 61.53 110 GLU A C 1
ATOM 814 O O . GLU A 1 110 ? -51.519 -5.456 48.226 1.00 61.53 110 GLU A O 1
ATOM 819 N N . LEU A 1 111 ? -51.138 -4.957 50.374 1.00 64.25 111 LEU A N 1
ATOM 820 C CA . LEU A 1 111 ? -50.148 -3.906 50.094 1.00 64.25 111 LEU A CA 1
ATOM 821 C C . LEU A 1 111 ? -48.689 -4.390 50.167 1.00 64.25 111 LEU A C 1
ATOM 823 O O . LEU A 1 111 ? -47.779 -3.686 49.722 1.00 64.25 111 LEU A O 1
ATOM 827 N N . ALA A 1 112 ? -48.450 -5.580 50.721 1.00 70.19 112 ALA A N 1
ATOM 828 C CA . ALA A 1 112 ? -47.119 -6.055 51.101 1.00 70.19 112 ALA A CA 1
ATOM 829 C C . ALA A 1 112 ? -46.156 -6.275 49.921 1.00 70.19 112 ALA A C 1
ATOM 831 O O . ALA A 1 112 ? -45.011 -5.830 49.956 1.00 70.19 112 ALA A O 1
ATOM 832 N N . TRP A 1 113 ? -46.605 -6.956 48.864 1.00 82.44 113 TRP A N 1
ATOM 833 C CA . TRP A 1 113 ? -45.766 -7.242 47.695 1.00 82.44 113 TRP A CA 1
ATOM 834 C C . TRP A 1 113 ? -45.737 -6.116 46.650 1.00 82.44 113 TRP A C 1
ATOM 836 O O . TRP A 1 113 ? -44.650 -5.812 46.152 1.00 82.44 113 TRP A O 1
ATOM 846 N N . PRO A 1 114 ? -46.853 -5.424 46.339 1.00 84.62 114 PRO A N 1
ATOM 847 C CA . PRO A 1 114 ? -46.826 -4.278 45.427 1.00 84.62 114 PRO A CA 1
ATOM 848 C C . PRO A 1 114 ? -45.849 -3.173 45.853 1.00 84.62 114 PRO A C 1
ATOM 850 O O . PRO A 1 114 ? -45.205 -2.571 44.997 1.00 84.62 114 PRO A O 1
ATOM 853 N N . THR A 1 115 ? -45.683 -2.948 47.161 1.00 82.94 115 THR A N 1
ATOM 854 C CA . THR A 1 115 ? -44.722 -1.973 47.712 1.00 82.94 115 THR A CA 1
ATOM 855 C C . THR A 1 115 ? -43.271 -2.473 47.704 1.00 82.94 115 THR A C 1
ATOM 857 O O . THR A 1 115 ? -42.349 -1.672 47.577 1.00 82.94 115 THR A O 1
ATOM 860 N N . ALA A 1 116 ? -43.053 -3.789 47.773 1.00 84.38 116 ALA A N 1
ATOM 861 C CA . ALA A 1 116 ? -41.742 -4.443 47.685 1.00 84.38 116 ALA A CA 1
ATOM 862 C C . ALA A 1 116 ? -41.211 -4.562 46.242 1.00 84.38 116 ALA A C 1
ATOM 864 O O . ALA A 1 116 ? -40.001 -4.616 45.997 1.00 84.38 116 ALA A O 1
ATOM 865 N N . MET A 1 117 ? -42.121 -4.616 45.268 1.00 88.56 117 MET A N 1
ATOM 866 C CA . MET A 1 117 ? -41.821 -4.937 43.874 1.00 88.56 117 MET A CA 1
ATOM 867 C C . MET A 1 117 ? -40.818 -3.983 43.194 1.00 88.56 117 MET A C 1
ATOM 869 O O . MET A 1 117 ? -39.957 -4.486 42.465 1.00 88.56 117 MET A O 1
ATOM 873 N N . PRO A 1 118 ? -40.864 -2.647 43.388 1.00 91.06 118 PRO A N 1
ATOM 874 C CA . PRO A 1 118 ? -39.882 -1.736 42.797 1.00 91.06 118 PRO A CA 1
ATOM 875 C C . PRO A 1 118 ? -38.454 -2.018 43.278 1.00 91.06 118 PRO A C 1
ATOM 877 O O . PRO A 1 118 ? -37.557 -2.178 42.447 1.00 91.06 118 PRO A O 1
ATOM 880 N N . ALA A 1 119 ? -38.255 -2.176 44.592 1.00 89.19 119 ALA A N 1
ATOM 881 C CA . ALA A 1 119 ? -36.952 -2.480 45.184 1.00 89.19 119 ALA A CA 1
ATOM 882 C C . ALA A 1 119 ? -36.413 -3.841 44.709 1.00 89.19 119 ALA A C 1
ATOM 884 O O . ALA A 1 119 ? -35.253 -3.945 44.310 1.00 89.19 119 ALA A O 1
ATOM 885 N N . TRP A 1 120 ? -37.268 -4.868 44.650 1.00 92.25 120 TRP A N 1
ATOM 886 C CA . TRP A 1 120 ? -36.898 -6.183 44.116 1.00 92.25 120 TRP A CA 1
ATOM 887 C C . TRP A 1 120 ? -36.500 -6.136 42.633 1.00 92.25 120 TRP A C 1
ATOM 889 O O . TRP A 1 120 ? -35.495 -6.730 42.238 1.00 92.25 120 TRP A O 1
ATOM 899 N N . LYS A 1 121 ? -37.240 -5.388 41.798 1.00 93.12 121 LYS A N 1
ATOM 900 C CA . LYS A 1 121 ? -36.903 -5.209 40.374 1.00 93.12 121 LYS A CA 1
ATOM 901 C C . LYS A 1 121 ? -35.537 -4.545 40.201 1.00 93.12 121 LYS A C 1
ATOM 903 O O . LYS A 1 121 ? -34.755 -5.001 39.370 1.00 93.12 121 LYS A O 1
ATOM 908 N N . GLN A 1 122 ? -35.233 -3.506 40.984 1.00 91.88 122 GLN A N 1
ATOM 909 C CA . GLN A 1 122 ? -33.914 -2.865 40.931 1.00 91.88 122 GLN A CA 1
ATOM 910 C C . GLN A 1 122 ? -32.807 -3.804 41.419 1.00 91.88 122 GLN A C 1
ATOM 912 O O . GLN A 1 122 ? -31.768 -3.894 40.771 1.00 91.88 122 GLN A O 1
ATOM 917 N N . ALA A 1 123 ? -33.042 -4.571 42.490 1.00 91.75 123 ALA A N 1
ATOM 918 C CA . ALA A 1 123 ? -32.082 -5.566 42.965 1.00 91.75 123 ALA A CA 1
ATOM 919 C C . ALA A 1 123 ? -31.767 -6.624 41.891 1.00 91.75 123 ALA A C 1
ATOM 921 O O . ALA A 1 123 ? -30.601 -6.944 41.670 1.00 91.75 123 ALA A O 1
ATOM 922 N N . LYS A 1 124 ? -32.776 -7.102 41.146 1.00 93.12 124 LYS A N 1
ATOM 923 C CA . LYS A 1 124 ? -32.572 -8.022 40.012 1.00 93.12 124 LYS A CA 1
ATOM 924 C C . LYS A 1 124 ? -31.756 -7.422 38.870 1.00 93.12 124 LYS A C 1
ATOM 926 O O . LYS A 1 124 ? -30.924 -8.122 38.301 1.00 93.12 124 LYS A O 1
ATOM 931 N N . LEU A 1 125 ? -31.987 -6.154 38.530 1.00 92.44 125 LEU A N 1
ATOM 932 C CA . LEU A 1 125 ? -31.204 -5.456 37.503 1.00 92.44 125 LEU A CA 1
ATOM 933 C C . LEU A 1 125 ? -29.753 -5.234 37.941 1.00 92.44 125 LEU A C 1
ATOM 935 O O . LEU A 1 125 ? -28.849 -5.266 37.110 1.00 92.44 125 LEU A O 1
ATOM 939 N N . LEU A 1 126 ? -29.535 -5.027 39.239 1.00 92.44 126 LEU A N 1
ATOM 940 C CA . LEU A 1 126 ? -28.232 -4.704 39.800 1.00 92.44 126 LEU A CA 1
ATOM 941 C C . LEU A 1 126 ? -27.385 -5.951 40.101 1.00 92.44 126 LEU A C 1
ATOM 943 O O . LEU A 1 126 ? -26.168 -5.895 39.973 1.00 92.44 126 LEU A O 1
ATOM 947 N N . ALA A 1 127 ? -27.995 -7.093 40.429 1.00 91.25 127 ALA A N 1
ATOM 948 C CA . ALA A 1 127 ? -27.294 -8.349 40.713 1.00 91.25 127 ALA A CA 1
ATOM 949 C C . ALA A 1 127 ? -26.197 -8.744 39.689 1.00 91.25 127 ALA A C 1
ATOM 951 O O . ALA A 1 127 ? -25.083 -9.047 40.124 1.00 91.25 127 ALA A O 1
ATOM 952 N N . PRO A 1 128 ? -26.419 -8.703 38.356 1.00 92.31 128 PRO A N 1
ATOM 953 C CA . PRO A 1 128 ? -25.372 -9.040 37.384 1.00 92.31 128 PRO A CA 1
ATOM 954 C C . PRO A 1 128 ? -24.234 -8.006 37.305 1.00 92.31 128 PRO A C 1
ATOM 956 O O . PRO A 1 128 ? -23.154 -8.330 36.812 1.00 92.31 128 PRO A O 1
ATOM 959 N N . CYS A 1 129 ? -24.433 -6.779 37.800 1.00 92.00 129 CYS A N 1
ATOM 960 C CA . CYS A 1 129 ? -23.426 -5.716 37.749 1.00 92.00 129 CYS A CA 1
ATOM 961 C C . CYS A 1 129 ? -22.223 -5.979 38.662 1.00 92.00 129 CYS A C 1
ATOM 963 O O . CYS A 1 129 ? -21.142 -5.448 38.410 1.00 92.00 129 CYS A O 1
ATOM 965 N N . ARG A 1 130 ? -22.375 -6.813 39.698 1.00 90.06 130 ARG A N 1
ATOM 966 C CA . ARG A 1 130 ? -21.307 -7.126 40.657 1.00 90.06 130 ARG A CA 1
ATOM 967 C C . ARG A 1 130 ? -20.033 -7.616 39.963 1.00 90.06 130 ARG A C 1
ATOM 969 O O . ARG A 1 130 ? -18.981 -6.999 40.105 1.00 90.06 130 ARG A O 1
ATOM 976 N N . ALA A 1 131 ? -20.156 -8.648 39.124 1.00 88.25 131 ALA A N 1
ATOM 977 C CA . ALA A 1 131 ? -19.028 -9.263 38.416 1.00 88.25 131 ALA A CA 1
ATOM 978 C C . ALA A 1 131 ? -18.285 -8.288 37.482 1.00 88.25 131 ALA A C 1
ATOM 980 O O . ALA A 1 131 ? -17.133 -8.515 37.123 1.00 88.25 131 ALA A O 1
ATOM 981 N N . GLN A 1 132 ? -18.945 -7.204 37.073 1.00 84.62 132 GLN A N 1
ATOM 982 C CA . GLN A 1 132 ? -18.400 -6.221 36.141 1.00 84.62 132 GLN A CA 1
ATOM 983 C C . GLN A 1 132 ? -17.687 -5.070 36.848 1.00 84.62 132 GLN A C 1
ATOM 985 O O . GLN A 1 132 ? -16.793 -4.457 36.267 1.00 84.62 132 GLN A O 1
ATOM 990 N N . LEU A 1 133 ? -18.085 -4.770 38.088 1.00 86.25 133 LEU A N 1
ATOM 991 C CA . LEU A 1 133 ? -17.602 -3.616 38.844 1.00 86.25 133 LEU A CA 1
ATOM 992 C C . LEU A 1 133 ? -16.608 -3.997 39.952 1.00 86.25 133 LEU A C 1
ATOM 994 O O . LEU A 1 133 ? -15.777 -3.166 40.311 1.00 86.25 133 LEU A O 1
ATOM 998 N N . GLU A 1 134 ? -16.626 -5.241 40.449 1.00 79.00 134 GLU A N 1
ATOM 999 C CA . GLU A 1 134 ? -15.711 -5.716 41.507 1.00 79.00 134 GLU A CA 1
ATOM 1000 C C . GLU A 1 134 ? -14.224 -5.632 41.128 1.00 79.00 134 GLU A C 1
ATOM 1002 O O . GLU A 1 134 ? -13.383 -5.468 42.003 1.00 79.00 134 GLU A O 1
ATOM 1007 N N . GLY A 1 135 ? -13.885 -5.697 39.836 1.00 77.12 135 GLY A N 1
ATOM 1008 C CA . GLY A 1 135 ? -12.503 -5.539 39.361 1.00 77.12 135 GLY A CA 1
ATOM 1009 C C . GLY A 1 135 ? -12.060 -4.088 39.134 1.00 77.12 135 GLY A C 1
ATOM 1010 O O . GLY A 1 135 ? -10.910 -3.859 38.767 1.00 77.12 135 GLY A O 1
ATOM 1011 N N . VAL A 1 136 ? -12.965 -3.117 39.283 1.00 81.81 136 VAL A N 1
ATOM 1012 C CA . VAL A 1 136 ? -12.737 -1.703 38.925 1.00 81.81 136 VAL A CA 1
ATOM 1013 C C . VAL A 1 136 ? -12.571 -0.820 40.159 1.00 81.81 136 VAL A C 1
ATOM 1015 O O . VAL A 1 136 ? -11.860 0.183 40.109 1.00 81.81 136 VAL A O 1
ATOM 1018 N N . VAL A 1 137 ? -13.240 -1.169 41.255 1.00 80.00 137 VAL A N 1
ATOM 1019 C CA . VAL A 1 137 ? -13.239 -0.404 42.506 1.00 80.00 137 VAL A CA 1
ATOM 1020 C C . VAL A 1 137 ? -12.498 -1.193 43.573 1.00 80.00 137 VAL A C 1
ATOM 1022 O O . VAL A 1 137 ? -12.570 -2.418 43.602 1.00 80.00 137 VAL A O 1
ATOM 1025 N N . GLU A 1 138 ? -11.787 -0.494 44.455 1.00 75.06 138 GLU A N 1
ATOM 1026 C CA . GLU A 1 138 ? -11.091 -1.122 45.576 1.00 75.06 138 GLU A CA 1
ATOM 1027 C C . GLU A 1 138 ? -12.054 -1.928 46.457 1.00 75.06 138 GLU A C 1
ATOM 1029 O O . GLU A 1 138 ? -13.180 -1.508 46.746 1.00 75.06 138 GLU A O 1
ATOM 1034 N N . ALA A 1 139 ? -11.595 -3.102 46.891 1.00 74.62 139 ALA A N 1
ATOM 1035 C CA . ALA A 1 139 ? -12.381 -3.995 47.722 1.00 74.62 139 ALA A CA 1
ATOM 1036 C C . ALA A 1 139 ? -12.693 -3.329 49.069 1.00 74.62 139 ALA A C 1
ATOM 1038 O O . ALA A 1 139 ? -11.798 -3.040 49.863 1.00 74.62 139 ALA A O 1
ATOM 1039 N N . ASN A 1 140 ? -13.981 -3.118 49.335 1.00 79.88 140 ASN A N 1
ATOM 1040 C CA . ASN A 1 140 ? -14.473 -2.591 50.600 1.00 79.88 140 ASN A CA 1
ATOM 1041 C C . ASN A 1 140 ? -15.470 -3.594 51.218 1.00 79.88 140 ASN A C 1
ATOM 1043 O O . ASN A 1 140 ? -16.397 -4.046 50.526 1.00 79.88 140 ASN A O 1
ATOM 1047 N N . PRO A 1 141 ? -15.303 -3.968 52.502 1.00 83.75 141 PRO A N 1
ATOM 1048 C CA . PRO A 1 141 ? -16.192 -4.915 53.172 1.00 83.75 141 PRO A CA 1
ATOM 1049 C C . PRO A 1 141 ? -17.656 -4.452 53.209 1.00 83.75 141 PRO A C 1
ATOM 1051 O O . PRO A 1 141 ? -18.554 -5.287 53.111 1.00 83.75 141 PRO A O 1
ATOM 1054 N N . ASP A 1 142 ? -17.924 -3.147 53.293 1.00 82.56 142 ASP A N 1
ATOM 1055 C CA . ASP A 1 142 ? -19.294 -2.619 53.310 1.00 82.56 142 ASP A CA 1
ATOM 1056 C C . ASP A 1 142 ? -19.958 -2.720 51.933 1.00 82.56 142 ASP A C 1
ATOM 1058 O O . ASP A 1 142 ? -21.125 -3.097 51.826 1.00 82.56 142 ASP A O 1
ATOM 1062 N N . THR A 1 143 ? -19.199 -2.485 50.861 1.00 84.81 143 THR A N 1
ATOM 1063 C CA . THR A 1 143 ? -19.671 -2.685 49.484 1.00 84.81 143 THR A CA 1
ATOM 1064 C C . THR A 1 143 ? -19.951 -4.163 49.209 1.00 84.81 143 THR A C 1
ATOM 1066 O O . THR A 1 143 ? -20.944 -4.490 48.564 1.00 84.81 143 THR A O 1
ATOM 1069 N N . THR A 1 144 ? -19.128 -5.064 49.753 1.00 86.25 144 THR A N 1
ATOM 1070 C CA . THR A 1 144 ? -19.331 -6.520 49.642 1.00 86.25 144 THR A CA 1
ATOM 1071 C C . THR A 1 144 ? -20.648 -6.938 50.297 1.00 86.25 144 THR A C 1
ATOM 1073 O O . THR A 1 144 ? -21.470 -7.588 49.655 1.00 86.25 144 THR A O 1
ATOM 1076 N N . LYS A 1 145 ? -20.917 -6.460 51.522 1.00 88.12 145 LYS A N 1
ATOM 1077 C CA . LYS A 1 145 ? -22.195 -6.699 52.215 1.00 88.12 145 LYS A CA 1
ATOM 1078 C C . LYS A 1 145 ? -23.396 -6.171 51.431 1.00 88.12 145 LYS A C 1
ATOM 1080 O O . LYS A 1 145 ? -24.433 -6.826 51.393 1.00 88.12 145 LYS A O 1
ATOM 1085 N N . ALA A 1 146 ? -23.277 -4.998 50.805 1.00 89.38 146 ALA A N 1
ATOM 1086 C CA . ALA A 1 146 ? -24.351 -4.465 49.970 1.00 89.38 146 ALA A CA 1
ATOM 1087 C C . ALA A 1 146 ? -24.599 -5.331 48.726 1.00 89.38 146 ALA A C 1
ATOM 1089 O O . ALA A 1 146 ? -25.751 -5.597 48.388 1.00 89.38 146 ALA A O 1
ATOM 1090 N N . TRP A 1 147 ? -23.540 -5.812 48.071 1.00 90.81 147 TRP A N 1
ATOM 1091 C CA . TRP A 1 147 ? -23.657 -6.729 46.938 1.00 90.81 147 TRP A CA 1
ATOM 1092 C C . TRP A 1 147 ? -24.267 -8.079 47.325 1.00 90.81 147 TRP A C 1
ATOM 1094 O O . TRP A 1 147 ? -25.088 -8.606 46.575 1.00 90.81 147 TRP A O 1
ATOM 1104 N N . ASP A 1 148 ? -23.915 -8.620 48.493 1.00 90.56 148 ASP A N 1
ATOM 1105 C CA . ASP A 1 148 ? -24.510 -9.850 49.026 1.00 90.56 148 ASP A CA 1
ATOM 1106 C C . ASP A 1 148 ? -26.004 -9.663 49.325 1.00 90.56 148 ASP A C 1
ATOM 1108 O O . ASP A 1 148 ? -26.822 -10.506 48.956 1.00 90.56 148 ASP A O 1
ATOM 1112 N N . ALA A 1 149 ? -26.384 -8.523 49.911 1.00 91.50 149 ALA A N 1
ATOM 1113 C CA . ALA A 1 149 ? -27.781 -8.168 50.153 1.00 91.50 149 ALA A CA 1
ATOM 1114 C C . ALA A 1 149 ? -28.587 -8.028 48.849 1.00 91.50 149 ALA A C 1
ATOM 1116 O O . ALA A 1 149 ? -29.716 -8.509 48.764 1.00 91.50 149 ALA A O 1
ATOM 1117 N N . VAL A 1 150 ? -28.003 -7.419 47.810 1.00 91.88 150 VAL A N 1
ATOM 1118 C CA . VAL A 1 150 ? -28.618 -7.317 46.475 1.00 91.88 150 VAL A CA 1
ATOM 1119 C C . VAL A 1 150 ? -28.775 -8.692 45.829 1.00 91.88 150 VAL A C 1
ATOM 1121 O O . VAL A 1 150 ? -29.828 -8.975 45.260 1.00 91.88 150 VAL A O 1
ATOM 1124 N N . ALA A 1 151 ? -27.771 -9.564 45.941 1.00 93.06 151 ALA A N 1
ATOM 1125 C CA . ALA A 1 151 ? -27.845 -10.928 45.426 1.00 93.06 151 ALA A CA 1
ATOM 1126 C C . ALA A 1 151 ? -28.928 -11.748 46.147 1.00 93.06 151 ALA A C 1
ATOM 1128 O O . ALA A 1 151 ? -29.736 -12.407 45.491 1.00 93.06 151 ALA A O 1
ATOM 1129 N N . ALA A 1 152 ? -29.000 -11.649 47.478 1.00 92.62 152 ALA A N 1
ATOM 1130 C CA . ALA A 1 152 ? -30.041 -12.286 48.281 1.00 92.62 152 ALA A CA 1
ATOM 1131 C C . ALA A 1 152 ? -31.439 -11.769 47.907 1.00 92.62 152 ALA A C 1
ATOM 1133 O O . ALA A 1 152 ? -32.345 -12.566 47.684 1.00 92.62 152 ALA A O 1
ATOM 1134 N N . ALA A 1 153 ? -31.601 -10.452 47.751 1.00 91.44 153 ALA A N 1
ATOM 1135 C CA . ALA A 1 153 ? -32.850 -9.831 47.317 1.00 91.44 153 ALA A CA 1
ATOM 1136 C C . ALA A 1 153 ? -33.275 -10.274 45.905 1.00 91.44 153 ALA A C 1
ATOM 1138 O O . ALA A 1 153 ? -34.451 -10.553 45.668 1.00 91.44 153 ALA A O 1
ATOM 1139 N N . ALA A 1 154 ? -32.330 -10.373 44.968 1.00 92.56 154 ALA A N 1
ATOM 1140 C CA . ALA A 1 154 ? -32.591 -10.788 43.591 1.00 92.56 154 ALA A CA 1
ATOM 1141 C C . ALA A 1 154 ? -32.971 -12.275 43.462 1.00 92.56 154 ALA A C 1
ATOM 1143 O O . ALA A 1 154 ? -33.709 -12.636 42.540 1.00 92.56 154 ALA A O 1
ATOM 1144 N N . ALA A 1 155 ? -32.487 -13.120 44.379 1.00 93.12 155 ALA A N 1
ATOM 1145 C CA . ALA A 1 155 ? -32.773 -14.553 44.421 1.00 93.12 155 ALA A CA 1
ATOM 1146 C C . ALA A 1 155 ? -34.188 -14.882 44.933 1.00 93.12 155 ALA A C 1
ATOM 1148 O O . ALA A 1 155 ? -34.656 -16.005 44.752 1.00 93.12 155 ALA A O 1
ATOM 1149 N N . ILE A 1 156 ? -34.888 -13.919 45.543 1.00 91.44 156 ILE A N 1
ATOM 1150 C CA . ILE A 1 156 ? -36.254 -14.120 46.034 1.00 91.44 156 ILE A CA 1
ATOM 1151 C C . ILE A 1 156 ? -37.198 -14.324 44.846 1.00 91.44 156 ILE A C 1
ATOM 1153 O O . ILE A 1 156 ? -37.280 -13.484 43.942 1.00 91.44 156 ILE A O 1
ATOM 1157 N N . SER A 1 157 ? -37.948 -15.426 44.874 1.00 86.38 157 SER A N 1
ATOM 1158 C CA . SER A 1 157 ? -39.044 -15.685 43.942 1.00 86.38 157 SER A CA 1
ATOM 1159 C C . SER A 1 157 ? -40.374 -15.513 44.674 1.00 86.38 157 SER A C 1
ATOM 1161 O O . SER A 1 157 ? -40.657 -16.308 45.572 1.00 86.38 157 SER A O 1
ATOM 1163 N N . PRO A 1 158 ? -41.200 -14.511 44.329 1.00 80.88 158 PRO A N 1
ATOM 1164 C CA . PRO A 1 158 ? -42.569 -14.467 44.829 1.00 80.88 158 PRO A CA 1
ATOM 1165 C C . PRO A 1 158 ? -43.346 -15.664 44.266 1.00 80.88 158 PRO A C 1
ATOM 1167 O O . PRO A 1 158 ? -43.200 -15.990 43.088 1.00 80.88 158 PRO A O 1
ATOM 1170 N N . GLY A 1 159 ? -44.140 -16.331 45.101 1.00 80.50 159 GLY A N 1
ATOM 1171 C CA . GLY A 1 159 ? -45.153 -17.269 44.616 1.00 80.50 159 GLY A CA 1
ATOM 1172 C C . GLY A 1 159 ? -46.440 -16.536 44.225 1.00 80.50 159 GLY A C 1
ATOM 1173 O O . GLY A 1 159 ? -46.584 -15.331 44.459 1.00 80.50 159 GLY A O 1
ATOM 1174 N N . ASP A 1 160 ? -47.384 -17.267 43.639 1.00 80.56 160 ASP A N 1
ATOM 1175 C CA . ASP A 1 160 ? -48.639 -16.690 43.142 1.00 80.56 160 ASP A CA 1
ATOM 1176 C C . ASP A 1 160 ? -49.657 -16.418 44.266 1.00 80.56 160 ASP A C 1
ATOM 1178 O O . ASP A 1 160 ? -50.506 -15.537 44.142 1.00 80.56 160 ASP A O 1
ATOM 1182 N N . ASP A 1 161 ? -49.530 -17.106 45.404 1.00 82.25 161 ASP A N 1
ATOM 1183 C CA . ASP A 1 161 ? -50.450 -16.980 46.535 1.00 82.25 161 ASP A CA 1
ATOM 1184 C C . ASP A 1 161 ? -50.106 -15.790 47.442 1.00 82.25 161 ASP A C 1
ATOM 1186 O O . ASP A 1 161 ? -48.938 -15.555 47.767 1.00 82.25 161 ASP A O 1
ATOM 1190 N N . HIS A 1 162 ? -51.120 -15.113 47.992 1.00 79.00 162 HIS A N 1
ATOM 1191 C CA . HIS A 1 162 ? -50.946 -13.980 48.917 1.00 79.00 162 HIS A CA 1
ATOM 1192 C C . HIS A 1 162 ? -49.990 -14.268 50.085 1.00 79.00 162 HIS A C 1
ATOM 1194 O O . HIS A 1 162 ? -49.173 -13.424 50.449 1.00 79.00 162 HIS A O 1
ATOM 1200 N N . LYS A 1 163 ? -50.041 -15.477 50.658 1.00 81.31 163 LYS A N 1
ATOM 1201 C CA . LYS A 1 163 ? -49.136 -15.878 51.744 1.00 81.31 163 LYS A CA 1
ATOM 1202 C C . LYS A 1 163 ? -47.676 -15.912 51.281 1.00 81.31 163 LYS A C 1
ATOM 1204 O O . LYS A 1 163 ? -46.808 -15.361 51.949 1.00 81.31 163 LYS A O 1
ATOM 1209 N N . SER A 1 164 ? -47.428 -16.493 50.109 1.00 83.00 164 SER A N 1
ATOM 1210 C CA . SER A 1 164 ? -46.090 -16.562 49.516 1.00 83.00 164 SER A CA 1
ATOM 1211 C C . SER A 1 164 ? -45.544 -15.181 49.135 1.00 83.00 164 SER A C 1
ATOM 1213 O O . SER A 1 164 ? -44.348 -14.934 49.266 1.00 83.00 164 SER A O 1
ATOM 1215 N N . GLN A 1 165 ? -46.420 -14.249 48.747 1.00 82.50 165 GLN A N 1
ATOM 1216 C CA . GLN A 1 165 ? -46.071 -12.856 48.468 1.00 82.50 165 GLN A CA 1
ATOM 1217 C C . GLN A 1 165 ? -45.691 -12.077 49.737 1.00 82.50 165 GLN A C 1
ATOM 1219 O O . GLN A 1 165 ? -44.721 -11.317 49.726 1.00 82.50 165 GLN A O 1
ATOM 1224 N N . VAL A 1 166 ? -46.405 -12.289 50.848 1.00 82.56 166 VAL A N 1
ATOM 1225 C CA . VAL A 1 166 ? -46.056 -11.700 52.155 1.00 82.56 166 VAL A CA 1
ATOM 1226 C C . VAL A 1 166 ? -44.739 -12.271 52.683 1.00 82.56 166 VAL A C 1
ATOM 1228 O O . VAL A 1 166 ? -43.895 -11.518 53.172 1.00 82.56 166 VAL A O 1
ATOM 1231 N N . ASP A 1 167 ? -44.526 -13.581 52.549 1.00 84.38 167 ASP A N 1
ATOM 1232 C CA . ASP A 1 167 ? -43.277 -14.228 52.958 1.00 84.38 167 ASP A CA 1
ATOM 1233 C C . ASP A 1 167 ? -42.090 -13.742 52.103 1.00 84.38 167 ASP A C 1
ATOM 1235 O O . ASP A 1 167 ? -41.030 -13.428 52.648 1.00 84.38 167 ASP A O 1
ATOM 1239 N N . ALA A 1 168 ? -42.280 -13.563 50.791 1.00 85.81 168 ALA A N 1
ATOM 1240 C CA . ALA A 1 168 ? -41.284 -12.966 49.899 1.00 85.81 168 ALA A CA 1
ATOM 1241 C C . ALA A 1 168 ? -40.975 -11.499 50.256 1.00 85.81 168 ALA A C 1
ATOM 1243 O O . ALA A 1 168 ? -39.809 -11.100 50.271 1.00 85.81 168 ALA A O 1
ATOM 1244 N N . ALA A 1 169 ? -41.987 -10.695 50.604 1.00 85.94 169 ALA A N 1
ATOM 1245 C CA . ALA A 1 169 ? -41.791 -9.316 51.061 1.00 85.94 169 ALA A CA 1
ATOM 1246 C C . ALA A 1 169 ? -41.008 -9.253 52.387 1.00 85.94 169 ALA A C 1
ATOM 1248 O O . ALA A 1 169 ? -40.134 -8.401 52.551 1.00 85.94 169 ALA A O 1
ATOM 1249 N N . ARG A 1 170 ? -41.262 -10.182 53.320 1.00 86.38 170 ARG A N 1
ATOM 1250 C CA . ARG A 1 170 ? -40.496 -10.308 54.573 1.00 86.38 170 ARG A CA 1
ATOM 1251 C C . ARG A 1 170 ? -39.047 -10.718 54.334 1.00 86.38 170 ARG A C 1
ATOM 1253 O O . ARG A 1 170 ? -38.153 -10.142 54.948 1.00 86.38 170 ARG A O 1
ATOM 1260 N N . GLN A 1 171 ? -38.807 -11.670 53.433 1.00 86.94 171 GLN A N 1
ATOM 1261 C CA . GLN A 1 171 ? -37.451 -12.058 53.033 1.00 86.94 171 GLN A CA 1
ATOM 1262 C C . GLN A 1 171 ? -36.700 -10.881 52.399 1.00 86.94 171 GLN A C 1
ATOM 1264 O O . GLN A 1 171 ? -35.534 -10.656 52.718 1.00 86.94 171 GLN A O 1
ATOM 1269 N N . LEU A 1 172 ? -37.379 -10.089 51.561 1.00 88.88 172 LEU A N 1
ATOM 1270 C CA . LEU A 1 172 ? -36.792 -8.907 50.933 1.00 88.88 172 LEU A CA 1
ATOM 1271 C C . LEU A 1 172 ? -36.438 -7.841 51.972 1.00 88.88 172 LEU A C 1
ATOM 1273 O O . LEU A 1 172 ? -35.359 -7.253 51.905 1.00 88.88 172 LEU A O 1
ATOM 1277 N N . LEU A 1 173 ? -37.321 -7.615 52.950 1.00 86.81 173 LEU A N 1
ATOM 1278 C CA . LEU A 1 173 ? -37.059 -6.703 54.058 1.00 86.81 173 LEU A CA 1
ATOM 1279 C C . LEU A 1 173 ? -35.845 -7.166 54.864 1.00 86.81 173 LEU A C 1
ATOM 1281 O O . LEU A 1 173 ? -34.932 -6.374 55.048 1.00 86.81 173 LEU A O 1
ATOM 1285 N N . GLY A 1 174 ? -35.781 -8.441 55.257 1.00 87.69 174 GLY A N 1
ATOM 1286 C CA . GLY A 1 174 ? -34.640 -8.981 56.004 1.00 87.69 174 GLY A CA 1
ATOM 1287 C C . GLY A 1 174 ? -33.312 -8.886 55.244 1.00 87.69 174 GLY A C 1
ATOM 1288 O O . GLY A 1 174 ? -32.281 -8.589 55.844 1.00 87.69 174 GLY A O 1
ATOM 1289 N N . ALA A 1 175 ? -33.331 -9.070 53.919 1.00 88.88 175 ALA A N 1
ATOM 1290 C CA . ALA A 1 175 ? -32.144 -8.920 53.077 1.00 88.88 175 ALA A CA 1
ATOM 1291 C C . ALA A 1 175 ? -31.682 -7.456 52.959 1.00 88.88 175 ALA A C 1
ATOM 1293 O O . ALA A 1 175 ? -30.483 -7.185 52.948 1.00 88.88 175 ALA A O 1
ATOM 1294 N N . LEU A 1 176 ? -32.620 -6.505 52.877 1.00 89.00 176 LEU A N 1
ATOM 1295 C CA . LEU A 1 176 ? -32.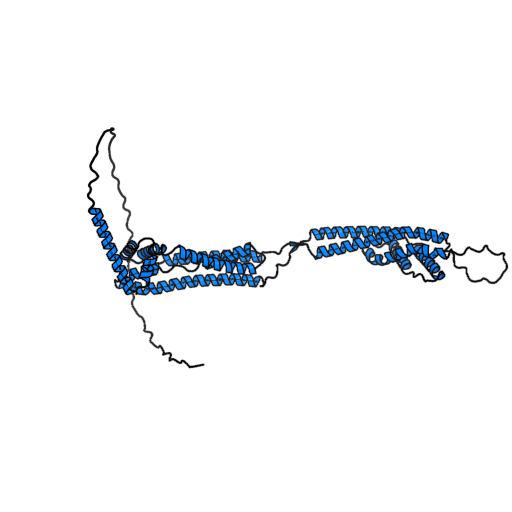322 -5.097 52.599 1.00 89.00 176 LEU A CA 1
ATOM 1296 C C . LEU A 1 176 ? -32.332 -4.192 53.836 1.00 89.00 176 LEU A C 1
ATOM 1298 O O . LEU A 1 176 ? -31.939 -3.039 53.709 1.00 89.00 176 LEU A O 1
ATOM 1302 N N . GLU A 1 177 ? -32.753 -4.646 55.018 1.00 84.94 177 GLU A N 1
ATOM 1303 C CA . GLU A 1 177 ? -32.916 -3.815 56.226 1.00 84.94 177 GLU A CA 1
ATOM 1304 C C . GLU A 1 177 ? -31.608 -3.153 56.673 1.00 84.94 177 GLU A C 1
ATOM 1306 O O . GLU A 1 177 ? -31.588 -1.958 56.961 1.00 84.94 177 GLU A O 1
ATOM 1311 N N . ASN A 1 178 ? -30.505 -3.904 56.638 1.00 84.19 178 ASN A N 1
ATOM 1312 C CA . ASN A 1 178 ? -29.179 -3.444 57.062 1.00 84.19 178 ASN A CA 1
ATOM 1313 C C . ASN A 1 178 ? -28.195 -3.276 55.892 1.00 84.19 178 ASN A C 1
ATOM 1315 O O . ASN A 1 178 ? -26.991 -3.136 56.104 1.00 84.19 178 ASN A O 1
ATOM 1319 N N . ALA A 1 179 ? -28.689 -3.306 54.651 1.00 86.12 179 ALA A N 1
ATOM 1320 C CA . ALA A 1 179 ? -27.849 -3.142 53.472 1.00 86.12 179 ALA A CA 1
ATOM 1321 C C . ALA A 1 179 ? -27.346 -1.686 53.367 1.00 86.12 179 ALA A C 1
ATOM 1323 O O . ALA A 1 179 ? -28.177 -0.767 53.362 1.00 86.12 179 ALA A O 1
ATOM 1324 N N . PRO A 1 180 ? -26.022 -1.446 53.255 1.00 88.12 180 PRO A N 1
ATOM 1325 C CA . PRO A 1 180 ? -25.466 -0.105 53.088 1.00 88.12 180 PRO A CA 1
ATOM 1326 C C . PRO A 1 180 ? -25.577 0.341 51.619 1.00 88.12 180 PRO A C 1
ATOM 1328 O O . PRO A 1 180 ? -24.595 0.396 50.878 1.00 88.12 180 PRO A O 1
ATOM 1331 N N . THR A 1 181 ? -26.800 0.646 51.181 1.00 88.00 181 THR A N 1
ATOM 1332 C CA . THR A 1 181 ? -27.117 1.024 49.791 1.00 88.00 181 THR A CA 1
ATOM 1333 C C . THR A 1 181 ? -26.447 2.328 49.357 1.00 88.00 181 THR A C 1
ATOM 1335 O O . THR A 1 181 ? -26.056 2.448 48.197 1.00 88.00 181 THR A O 1
ATOM 1338 N N . ASP A 1 182 ? -26.195 3.254 50.286 1.00 88.75 182 ASP A N 1
ATOM 1339 C CA . ASP A 1 182 ? -25.438 4.481 50.012 1.00 88.75 182 ASP A CA 1
ATOM 1340 C C . ASP A 1 182 ? -23.984 4.176 49.616 1.00 88.75 182 ASP A C 1
ATOM 1342 O O . ASP A 1 182 ? -23.450 4.759 48.673 1.00 88.75 182 ASP A O 1
ATOM 1346 N N . LYS A 1 183 ? -23.348 3.199 50.281 1.00 89.81 183 LYS A N 1
ATOM 1347 C CA . LYS A 1 183 ? -21.976 2.764 49.964 1.00 89.81 183 LYS A CA 1
ATOM 1348 C C . LYS A 1 183 ? -21.911 2.043 48.621 1.00 89.81 183 LYS A C 1
ATOM 1350 O O . LYS A 1 183 ? -20.948 2.209 47.875 1.00 89.81 183 LYS A O 1
ATOM 1355 N N . LEU A 1 184 ? -22.958 1.292 48.282 1.00 89.75 184 LEU A N 1
ATOM 1356 C CA . LEU A 1 184 ? -23.109 0.681 46.963 1.00 89.75 184 LEU A CA 1
ATOM 1357 C C . LEU A 1 184 ? -23.245 1.737 45.856 1.00 89.75 184 LEU A C 1
ATOM 1359 O O . LEU A 1 184 ? -22.638 1.604 44.792 1.00 89.75 184 LEU A O 1
ATOM 1363 N N . LEU A 1 185 ? -23.998 2.808 46.108 1.00 91.88 185 LEU A N 1
ATOM 1364 C CA . LEU A 1 185 ? -24.130 3.930 45.182 1.00 91.88 185 LEU A CA 1
ATOM 1365 C C . LEU A 1 185 ? -22.800 4.678 44.998 1.00 91.88 185 LEU A C 1
ATOM 1367 O O . LEU A 1 185 ? -22.409 4.973 43.871 1.00 91.88 185 LEU A O 1
ATOM 1371 N N . GLU A 1 186 ? -22.071 4.949 46.082 1.00 90.88 186 GLU A N 1
ATOM 1372 C CA . GLU A 1 186 ? -20.728 5.544 46.013 1.00 90.88 186 GLU A CA 1
ATOM 1373 C C . GLU A 1 186 ? -19.766 4.671 45.193 1.00 90.88 186 GLU A C 1
ATOM 1375 O O . GLU A 1 186 ? -19.080 5.175 44.301 1.00 90.88 186 GLU A O 1
ATOM 1380 N N . ALA A 1 187 ? -19.762 3.356 45.432 1.00 89.81 187 ALA A N 1
ATOM 1381 C CA . ALA A 1 187 ? -18.918 2.417 44.701 1.00 89.81 187 ALA A CA 1
ATOM 1382 C C . ALA A 1 187 ? -19.277 2.348 43.207 1.00 89.81 187 ALA A C 1
ATOM 1384 O O . ALA A 1 187 ? -18.393 2.396 42.356 1.00 89.81 187 ALA A O 1
ATOM 1385 N N . THR A 1 188 ? -20.565 2.286 42.860 1.00 91.50 188 THR A N 1
ATOM 1386 C CA . THR A 1 188 ? -21.009 2.244 41.454 1.00 91.50 188 THR A CA 1
ATOM 1387 C C . THR A 1 188 ? -20.730 3.557 40.712 1.00 91.50 188 THR A C 1
ATOM 1389 O O . THR A 1 188 ? -20.294 3.514 39.560 1.00 91.50 188 THR A O 1
ATOM 1392 N N . LYS A 1 189 ? -20.862 4.717 41.373 1.00 92.50 189 LYS A N 1
ATOM 1393 C CA . LYS A 1 189 ? -20.445 6.028 40.832 1.00 92.50 189 LYS A CA 1
ATOM 1394 C C . LYS A 1 189 ? -18.936 6.105 40.601 1.00 92.50 189 LYS A C 1
ATOM 1396 O O . LYS A 1 189 ? -18.500 6.581 39.552 1.00 92.50 189 LYS A O 1
ATOM 1401 N N . ALA A 1 190 ? -18.135 5.624 41.553 1.00 90.62 190 ALA A N 1
ATOM 1402 C CA . ALA A 1 190 ? -16.683 5.560 41.406 1.00 90.62 190 ALA A CA 1
ATOM 1403 C C . ALA A 1 190 ? -16.278 4.637 40.243 1.00 90.62 190 ALA A C 1
ATOM 1405 O O . ALA A 1 190 ? -15.430 5.008 39.432 1.00 90.62 190 ALA A O 1
ATOM 1406 N N . ALA A 1 191 ? -16.934 3.480 40.109 1.00 90.38 191 ALA A N 1
ATOM 1407 C CA . ALA A 1 191 ? -16.698 2.545 39.014 1.00 90.38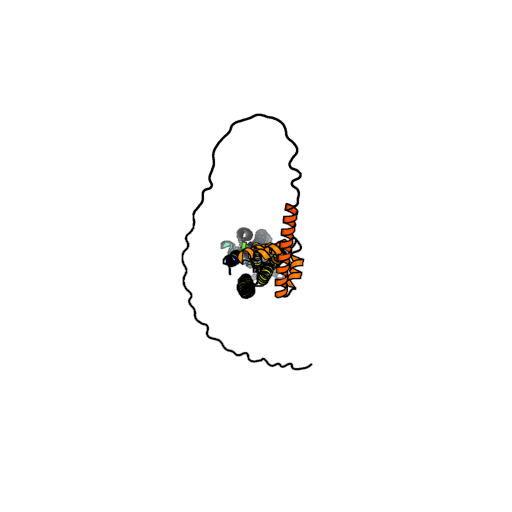 191 ALA A CA 1
ATOM 1408 C C . ALA A 1 191 ? -17.012 3.160 37.641 1.00 90.38 191 ALA A C 1
ATOM 1410 O O . ALA A 1 191 ? -16.202 3.046 36.720 1.00 90.38 191 ALA A O 1
ATOM 1411 N N . GLU A 1 192 ? -18.156 3.846 37.505 1.00 93.19 192 GLU A N 1
ATOM 1412 C CA . GLU A 1 192 ? -18.523 4.551 36.270 1.00 93.19 192 GLU A CA 1
ATOM 1413 C C . GLU A 1 192 ? -17.477 5.612 35.913 1.00 93.19 192 GLU A C 1
ATOM 1415 O O . GLU A 1 192 ? -17.021 5.668 34.771 1.00 93.19 192 GLU A O 1
ATOM 1420 N N . ALA A 1 193 ? -17.050 6.424 36.885 1.00 93.00 193 ALA A N 1
ATOM 1421 C CA . ALA A 1 193 ? -16.045 7.457 36.655 1.00 93.00 193 ALA A CA 1
ATOM 1422 C C . ALA A 1 193 ? -14.699 6.867 36.196 1.00 93.00 193 ALA A C 1
ATOM 1424 O O . ALA A 1 193 ? -14.073 7.403 35.279 1.00 93.00 193 ALA A O 1
ATOM 1425 N N . THR A 1 194 ? -14.261 5.759 36.800 1.00 91.62 194 THR A N 1
ATOM 1426 C CA . THR A 1 194 ? -13.020 5.066 36.426 1.00 91.62 194 THR A CA 1
ATOM 1427 C C . THR A 1 194 ? -13.115 4.450 35.031 1.00 91.62 194 THR A C 1
ATOM 1429 O O . THR A 1 194 ? -12.216 4.653 34.214 1.00 91.62 194 THR A O 1
ATOM 1432 N N . LEU A 1 195 ? -14.213 3.756 34.715 1.00 92.12 195 LEU A N 1
ATOM 1433 C CA . LEU A 1 195 ? -14.414 3.147 33.397 1.00 92.12 195 LEU A CA 1
ATOM 1434 C C . LEU A 1 195 ? -14.566 4.190 32.292 1.00 92.12 195 LEU A C 1
ATOM 1436 O O . LEU A 1 195 ? -14.026 3.996 31.206 1.00 92.12 195 LEU A O 1
ATOM 1440 N N . LYS A 1 196 ? -15.229 5.315 32.570 1.00 93.75 196 LYS A N 1
ATOM 1441 C CA . LYS A 1 196 ? -15.331 6.428 31.624 1.00 93.75 196 LYS A CA 1
ATOM 1442 C C . LYS A 1 196 ? -13.961 7.031 31.317 1.00 93.75 196 LYS A C 1
ATOM 1444 O O . LYS A 1 196 ? -13.611 7.165 30.153 1.00 93.75 196 LYS A O 1
ATOM 1449 N N . LYS A 1 197 ? -13.143 7.301 32.343 1.00 92.94 197 LYS A N 1
ATOM 1450 C CA . LYS A 1 197 ? -11.760 7.771 32.146 1.00 92.94 197 LYS A CA 1
ATOM 1451 C C . LYS A 1 197 ? -10.933 6.778 31.326 1.00 92.94 197 LYS A C 1
ATOM 1453 O O . LYS A 1 197 ? -10.179 7.194 30.453 1.00 92.94 197 LYS A O 1
ATOM 1458 N N . ALA A 1 198 ? -11.071 5.478 31.589 1.00 90.19 198 ALA A N 1
ATOM 1459 C CA . ALA A 1 198 ? -10.384 4.447 30.815 1.00 90.19 198 ALA A CA 1
ATOM 1460 C C . ALA A 1 198 ? -10.850 4.421 29.347 1.00 90.19 198 ALA A C 1
ATOM 1462 O O . ALA A 1 198 ? -10.016 4.324 28.450 1.00 90.19 198 ALA A O 1
ATOM 1463 N N . ALA A 1 199 ? -12.156 4.564 29.097 1.00 92.38 199 ALA A N 1
ATOM 1464 C CA . ALA A 1 199 ? -12.715 4.655 27.751 1.00 92.38 199 ALA A CA 1
ATOM 1465 C C . ALA A 1 199 ? -12.211 5.895 26.996 1.00 92.38 199 ALA A C 1
ATOM 1467 O O . ALA A 1 199 ? -11.792 5.767 25.848 1.00 92.38 199 ALA A O 1
ATOM 1468 N N . ASP A 1 200 ? -12.160 7.059 27.649 1.00 92.50 200 ASP A N 1
ATOM 1469 C CA . ASP A 1 200 ? -11.631 8.295 27.061 1.00 92.50 200 ASP A CA 1
ATOM 1470 C C . ASP A 1 200 ? -10.141 8.148 26.693 1.00 92.50 200 ASP A C 1
ATOM 1472 O O . ASP A 1 200 ? -9.721 8.522 25.597 1.00 92.50 200 ASP A O 1
ATOM 1476 N N . VAL A 1 201 ? -9.335 7.535 27.571 1.00 91.69 201 VAL A N 1
ATOM 1477 C CA . VAL A 1 201 ? -7.911 7.259 27.306 1.00 91.69 201 VAL A CA 1
ATOM 1478 C C . VAL A 1 201 ? -7.736 6.313 26.115 1.00 91.69 201 VAL A C 1
ATOM 1480 O O . VAL A 1 201 ? -6.897 6.567 25.251 1.00 91.69 201 VAL A O 1
ATOM 1483 N N . GLU A 1 202 ? -8.510 5.231 26.042 1.00 87.56 202 GLU A N 1
ATOM 1484 C CA . GLU A 1 202 ? -8.452 4.292 24.915 1.00 87.56 202 GLU A CA 1
ATOM 1485 C C . GLU A 1 202 ? -8.969 4.925 23.613 1.00 87.56 202 GLU A C 1
ATOM 1487 O O . GLU A 1 202 ? -8.414 4.664 22.546 1.00 87.56 202 GLU A O 1
ATOM 1492 N N . ALA A 1 203 ? -9.957 5.822 23.680 1.00 89.44 203 ALA A N 1
ATOM 1493 C CA . ALA A 1 203 ? -10.431 6.582 22.527 1.00 89.44 203 ALA A CA 1
ATOM 1494 C C . ALA A 1 203 ? -9.355 7.538 21.982 1.00 89.44 203 ALA A C 1
ATOM 1496 O O . ALA A 1 203 ? -9.148 7.602 20.768 1.00 89.44 203 ALA A O 1
ATOM 1497 N N . GLU A 1 204 ? -8.622 8.243 22.849 1.00 89.50 204 GLU A N 1
ATOM 1498 C CA . GLU A 1 204 ? -7.495 9.093 22.434 1.00 89.50 204 GLU A CA 1
ATOM 1499 C C . GLU A 1 204 ? -6.316 8.272 21.883 1.00 89.50 204 GLU A C 1
ATOM 1501 O O . GLU A 1 204 ? -5.704 8.644 20.872 1.00 89.50 204 GLU A O 1
ATOM 1506 N N . LYS A 1 205 ? -6.032 7.101 22.470 1.00 85.62 205 LYS A N 1
ATOM 1507 C CA . LYS A 1 205 ? -5.062 6.152 21.899 1.00 85.62 205 LYS A CA 1
ATOM 1508 C C . LYS A 1 205 ? -5.499 5.674 20.518 1.00 85.62 205 LYS A C 1
ATOM 1510 O O . LYS A 1 205 ? -4.685 5.675 19.605 1.00 85.62 205 LYS A O 1
ATOM 1515 N N . ALA A 1 206 ? -6.769 5.330 20.321 1.00 87.56 206 ALA A N 1
ATOM 1516 C CA . ALA A 1 206 ? -7.272 4.874 19.026 1.00 87.56 206 ALA A CA 1
ATOM 1517 C C . ALA A 1 206 ? -7.179 5.953 17.932 1.00 87.56 206 ALA A C 1
ATOM 1519 O O . ALA A 1 206 ? -6.921 5.629 16.774 1.00 87.56 206 ALA A O 1
ATOM 1520 N N . LYS A 1 207 ? -7.329 7.238 18.282 1.00 84.25 207 LYS A N 1
ATOM 1521 C CA . LYS A 1 207 ? -7.145 8.358 17.336 1.00 84.25 207 LYS A CA 1
ATOM 1522 C C . LYS A 1 207 ? -5.691 8.529 16.886 1.00 84.25 207 LYS A C 1
ATOM 1524 O O . LYS A 1 207 ? -5.440 9.012 15.781 1.00 84.25 207 LYS A O 1
ATOM 1529 N N . THR A 1 208 ? -4.735 8.178 17.743 1.00 82.31 208 THR A N 1
ATOM 1530 C CA . THR A 1 208 ? -3.300 8.421 17.521 1.00 82.31 208 THR A CA 1
ATOM 1531 C C . THR A 1 208 ? -2.533 7.175 17.079 1.00 82.31 208 THR A C 1
ATOM 1533 O O . THR A 1 208 ? -1.504 7.298 16.411 1.00 82.31 208 THR A O 1
ATOM 1536 N N . ALA A 1 209 ? -3.044 5.981 17.382 1.00 81.88 209 ALA A N 1
ATOM 1537 C CA . ALA A 1 209 ? -2.465 4.707 16.991 1.00 81.88 209 ALA A CA 1
ATOM 1538 C C . ALA A 1 209 ? -2.600 4.494 15.479 1.00 81.88 209 ALA A C 1
ATOM 1540 O O . ALA A 1 209 ? -3.694 4.336 14.931 1.00 81.88 209 ALA A O 1
ATOM 1541 N N . LYS A 1 210 ? -1.453 4.484 14.800 1.00 83.25 210 LYS A N 1
ATOM 1542 C CA . LYS A 1 210 ? -1.353 4.179 13.375 1.00 83.25 210 LYS A CA 1
ATOM 1543 C C . LYS A 1 210 ? -0.444 2.979 13.186 1.00 83.25 210 LYS A C 1
ATOM 1545 O O . LYS A 1 210 ? 0.696 2.988 13.648 1.00 83.25 210 LYS A O 1
ATOM 1550 N N . VAL A 1 211 ? -0.931 1.979 12.467 1.00 83.75 211 VAL A N 1
ATOM 1551 C CA . VAL A 1 211 ? -0.158 0.799 12.078 1.00 83.75 211 VAL A CA 1
ATOM 1552 C C . VAL A 1 211 ? 0.146 0.901 10.590 1.00 83.75 211 VAL A C 1
ATOM 1554 O O . VAL A 1 211 ? -0.634 1.447 9.809 1.00 83.75 211 VAL A O 1
ATOM 1557 N N . ARG A 1 212 ? 1.326 0.427 10.186 1.00 76.25 212 ARG A N 1
ATOM 1558 C CA . ARG A 1 212 ? 1.636 0.300 8.762 1.00 76.25 212 ARG A CA 1
ATOM 1559 C C . ARG A 1 212 ? 0.905 -0.899 8.208 1.00 76.25 212 ARG A C 1
ATOM 1561 O O . ARG A 1 212 ? 1.136 -2.016 8.665 1.00 76.25 212 ARG A O 1
ATOM 1568 N N . GLU A 1 213 ? 0.082 -0.655 7.204 1.00 75.06 213 GLU A N 1
ATOM 1569 C CA . GLU A 1 213 ? -0.519 -1.739 6.452 1.00 75.06 213 GLU A CA 1
ATOM 1570 C C . GLU A 1 213 ? 0.596 -2.545 5.760 1.00 75.06 213 GLU A C 1
ATOM 1572 O O . GLU A 1 213 ? 1.546 -1.946 5.224 1.00 75.06 213 GLU A O 1
ATOM 1577 N N . PRO A 1 214 ? 0.550 -3.890 5.799 1.00 72.44 214 PRO A N 1
ATOM 1578 C CA . PRO A 1 214 ? 1.416 -4.690 4.947 1.00 72.44 214 PRO A CA 1
ATOM 1579 C C . PRO A 1 214 ? 1.180 -4.280 3.491 1.00 72.44 214 PRO A C 1
ATOM 1581 O O . PRO A 1 214 ? 0.056 -3.974 3.098 1.00 72.44 214 PRO A O 1
ATOM 1584 N N . LEU A 1 215 ? 2.247 -4.229 2.691 1.00 70.69 215 LEU A N 1
ATOM 1585 C CA . LEU A 1 215 ? 2.088 -3.888 1.281 1.00 70.69 215 LEU A CA 1
ATOM 1586 C C . LEU A 1 215 ? 1.148 -4.901 0.610 1.00 70.69 215 LEU A C 1
ATOM 1588 O O . LEU A 1 215 ? 1.233 -6.091 0.934 1.00 70.69 215 LEU A O 1
ATOM 1592 N N . PRO A 1 216 ? 0.285 -4.448 -0.315 1.00 69.56 216 PRO A N 1
ATOM 1593 C CA . PRO A 1 216 ? -0.637 -5.332 -1.005 1.00 69.56 216 PRO A CA 1
ATOM 1594 C C . PRO A 1 216 ? 0.137 -6.475 -1.678 1.00 69.56 216 PRO A C 1
ATOM 1596 O O . PRO A 1 216 ? 1.180 -6.227 -2.297 1.00 69.56 216 PRO A O 1
ATOM 1599 N N . PRO A 1 217 ? -0.327 -7.731 -1.545 1.00 67.31 217 PRO A N 1
ATOM 1600 C CA . PRO A 1 217 ? 0.252 -8.835 -2.289 1.00 67.31 217 PRO A CA 1
ATOM 1601 C C . PRO A 1 217 ? -0.030 -8.603 -3.777 1.00 67.31 217 PRO A C 1
ATOM 1603 O O . PRO A 1 217 ? -1.184 -8.600 -4.200 1.00 67.31 217 PRO A O 1
ATOM 1606 N N . GLY A 1 218 ? 1.024 -8.361 -4.556 1.00 68.94 218 GLY A N 1
ATOM 1607 C CA . GLY A 1 218 ? 0.936 -8.334 -6.015 1.00 68.94 218 GLY A CA 1
ATOM 1608 C C . GLY A 1 218 ? 0.633 -9.721 -6.587 1.00 68.94 218 GLY A C 1
ATOM 1609 O O . GLY A 1 218 ? 0.645 -10.726 -5.869 1.00 68.94 218 GLY A O 1
ATOM 1610 N N . LEU A 1 219 ? 0.410 -9.785 -7.901 1.00 77.69 219 LEU A N 1
ATOM 1611 C CA . LEU A 1 219 ? 0.302 -11.043 -8.651 1.00 77.69 219 LEU A CA 1
ATOM 1612 C C . LEU A 1 219 ? 1.563 -11.895 -8.481 1.00 77.69 219 LEU A C 1
ATOM 1614 O O . LEU A 1 219 ? 1.491 -13.125 -8.473 1.00 77.69 219 LEU A O 1
ATOM 1618 N N . LEU A 1 220 ? 2.715 -11.240 -8.331 1.00 77.19 220 LEU A N 1
ATOM 1619 C CA . LEU A 1 220 ? 3.995 -11.882 -8.092 1.00 77.19 220 LEU A CA 1
ATOM 1620 C C . LEU A 1 220 ? 4.556 -11.487 -6.718 1.00 77.19 220 LEU A C 1
ATOM 1622 O O . LEU A 1 220 ? 4.423 -10.339 -6.282 1.00 77.19 220 LEU A O 1
ATOM 1626 N N . PRO A 1 221 ? 5.269 -12.403 -6.032 1.00 83.06 221 PRO A N 1
ATOM 1627 C CA . PRO A 1 221 ? 6.053 -12.040 -4.863 1.00 83.06 221 PRO A CA 1
ATOM 1628 C C . PRO A 1 221 ? 7.007 -10.902 -5.219 1.00 83.06 221 PRO A C 1
ATOM 1630 O O . PRO A 1 221 ? 7.703 -10.958 -6.231 1.00 83.06 221 PRO A O 1
ATOM 1633 N N . ARG A 1 222 ? 7.095 -9.887 -4.359 1.00 76.19 222 ARG A N 1
ATOM 1634 C CA . ARG A 1 222 ? 7.860 -8.662 -4.632 1.00 76.19 222 ARG A CA 1
ATOM 1635 C C . ARG A 1 222 ? 9.299 -8.918 -5.092 1.00 76.19 222 ARG A C 1
ATOM 1637 O O . ARG A 1 222 ? 9.792 -8.256 -6.000 1.00 76.19 222 ARG A O 1
ATOM 1644 N N . GLN A 1 223 ? 9.968 -9.890 -4.473 1.00 83.12 223 GLN A N 1
ATOM 1645 C CA . GLN A 1 223 ? 11.332 -10.280 -4.842 1.00 83.12 223 GLN A CA 1
ATOM 1646 C C . GLN A 1 223 ? 11.399 -10.887 -6.249 1.00 83.12 223 GLN A C 1
ATOM 1648 O O . GLN A 1 223 ? 12.339 -10.613 -6.991 1.00 83.12 223 GLN A O 1
ATOM 1653 N N . LEU A 1 224 ? 10.384 -11.664 -6.629 1.00 85.12 224 LEU A N 1
ATOM 1654 C CA . LEU A 1 224 ? 10.281 -12.290 -7.941 1.00 85.12 224 LEU A CA 1
ATOM 1655 C C . LEU A 1 224 ? 9.972 -11.255 -9.032 1.00 85.12 224 LEU A C 1
ATOM 1657 O O . LEU A 1 224 ? 10.626 -11.270 -10.069 1.00 85.12 224 LEU A O 1
ATOM 1661 N N . ALA A 1 225 ? 9.057 -10.314 -8.776 1.00 79.75 225 ALA A N 1
ATOM 1662 C CA . ALA A 1 225 ? 8.750 -9.217 -9.699 1.00 79.75 225 ALA A CA 1
ATOM 1663 C C . ALA A 1 225 ? 9.979 -8.333 -9.974 1.00 79.75 225 ALA A C 1
ATOM 1665 O O . ALA A 1 225 ? 10.312 -8.043 -11.124 1.00 79.75 225 ALA A O 1
ATOM 1666 N N . ILE A 1 226 ? 10.717 -7.968 -8.920 1.00 81.12 226 ILE A N 1
ATOM 1667 C CA . ILE A 1 226 ? 11.962 -7.203 -9.056 1.00 81.12 226 ILE A CA 1
ATOM 1668 C C . ILE A 1 226 ? 13.012 -8.013 -9.822 1.00 81.12 226 ILE A C 1
ATOM 1670 O O . ILE A 1 226 ? 13.633 -7.484 -10.743 1.00 81.12 226 ILE A O 1
ATOM 1674 N N . GLY A 1 227 ? 13.177 -9.297 -9.489 1.00 83.81 227 GLY A N 1
ATOM 1675 C CA . GLY A 1 227 ? 14.086 -10.197 -10.199 1.00 83.81 227 GLY A CA 1
ATOM 1676 C C . GLY A 1 227 ? 13.770 -10.296 -11.694 1.00 83.81 227 GLY A C 1
ATOM 1677 O O . GLY A 1 227 ? 14.678 -10.196 -12.515 1.00 83.81 227 GLY A O 1
ATOM 1678 N N . LEU A 1 228 ? 12.489 -10.410 -12.055 1.00 84.19 228 LEU A N 1
ATOM 1679 C CA . LEU A 1 228 ? 12.030 -10.440 -13.445 1.00 84.19 228 LEU A CA 1
ATOM 1680 C C . LEU A 1 228 ? 12.329 -9.134 -14.183 1.00 84.19 228 LEU A C 1
ATOM 1682 O O . LEU A 1 228 ? 12.879 -9.177 -15.281 1.00 84.19 228 LEU A O 1
ATOM 1686 N N . GLY A 1 229 ? 12.027 -7.977 -13.589 1.00 76.81 229 GLY A N 1
ATOM 1687 C CA . GLY A 1 229 ? 12.313 -6.688 -14.226 1.00 76.81 229 GLY A CA 1
ATOM 1688 C C . GLY A 1 229 ? 13.814 -6.460 -14.453 1.00 76.81 229 GLY A C 1
ATOM 1689 O O . GLY A 1 229 ? 14.214 -6.017 -15.530 1.00 76.81 229 GLY A O 1
ATOM 1690 N N . VAL A 1 230 ? 14.662 -6.845 -13.489 1.00 84.44 230 VAL A N 1
ATOM 1691 C CA . VAL A 1 230 ? 16.128 -6.807 -13.650 1.00 84.44 230 VAL A CA 1
ATOM 1692 C C . VAL A 1 230 ? 16.581 -7.771 -14.748 1.00 84.44 230 VAL A C 1
ATOM 1694 O O . VAL A 1 230 ? 17.386 -7.391 -15.597 1.00 84.44 230 VAL A O 1
ATOM 1697 N N . LEU A 1 231 ? 16.049 -8.997 -14.774 1.00 84.88 231 LEU A N 1
ATOM 1698 C CA . LEU A 1 231 ? 16.386 -9.998 -15.786 1.00 84.88 231 LEU A CA 1
ATOM 1699 C C . LEU A 1 231 ? 16.038 -9.512 -17.200 1.00 84.88 231 LEU A C 1
ATOM 1701 O O . LEU A 1 231 ? 16.866 -9.631 -18.100 1.00 84.88 231 LEU A O 1
ATOM 1705 N N . ILE A 1 232 ? 14.862 -8.905 -17.390 1.00 82.75 232 ILE A N 1
ATOM 1706 C CA . ILE A 1 232 ? 14.460 -8.294 -18.667 1.00 82.75 232 ILE A CA 1
ATOM 1707 C C . ILE A 1 232 ? 15.440 -7.174 -19.058 1.00 82.75 232 ILE A C 1
ATOM 1709 O O . ILE A 1 232 ? 15.885 -7.115 -20.207 1.00 82.75 232 ILE A O 1
ATOM 1713 N N . GLY A 1 233 ? 15.848 -6.327 -18.108 1.00 78.75 233 GLY A N 1
ATOM 1714 C CA . GLY A 1 233 ? 16.878 -5.304 -18.325 1.00 78.75 233 GLY A CA 1
ATOM 1715 C C . GLY A 1 233 ? 18.234 -5.880 -18.767 1.00 78.75 233 GLY A C 1
ATOM 1716 O O . GLY A 1 233 ? 18.881 -5.358 -19.674 1.00 78.75 233 GLY A O 1
ATOM 1717 N N . VAL A 1 234 ? 18.661 -7.003 -18.185 1.00 81.62 234 VAL A N 1
ATOM 1718 C CA . VAL A 1 234 ? 19.909 -7.679 -18.581 1.00 81.62 234 VAL A CA 1
ATOM 1719 C C . VAL A 1 234 ? 19.782 -8.319 -19.966 1.00 81.62 234 VAL A C 1
ATOM 1721 O O . VAL A 1 234 ? 20.684 -8.172 -20.791 1.00 81.62 234 VAL A O 1
ATOM 1724 N N . ILE A 1 235 ? 18.662 -8.991 -20.255 1.00 83.62 235 ILE A N 1
ATOM 1725 C CA . ILE A 1 235 ? 18.407 -9.616 -21.563 1.00 83.62 235 ILE A CA 1
ATOM 1726 C C . ILE A 1 235 ? 18.406 -8.560 -22.671 1.00 83.62 235 ILE A C 1
ATOM 1728 O O . ILE A 1 235 ? 19.022 -8.762 -23.716 1.00 83.62 235 ILE A O 1
ATOM 1732 N N . THR A 1 236 ? 17.767 -7.414 -22.442 1.00 76.75 236 THR A N 1
ATOM 1733 C CA . THR A 1 236 ? 17.747 -6.305 -23.407 1.00 76.75 236 THR A CA 1
ATOM 1734 C C . THR A 1 236 ? 19.130 -5.698 -23.629 1.00 76.75 236 THR A C 1
ATOM 1736 O O . THR A 1 236 ? 19.496 -5.423 -24.773 1.00 76.75 236 THR A O 1
ATOM 1739 N N . LEU A 1 237 ? 19.947 -5.564 -22.579 1.00 77.69 237 LEU A N 1
ATOM 1740 C CA . LEU A 1 237 ? 21.343 -5.142 -22.712 1.00 77.69 237 LEU A CA 1
ATOM 1741 C C . LEU A 1 237 ? 22.173 -6.146 -23.529 1.00 77.69 237 LEU A C 1
ATOM 1743 O O . LEU A 1 237 ? 22.937 -5.740 -24.407 1.00 77.69 237 LEU A O 1
ATOM 1747 N N . LEU A 1 238 ? 21.993 -7.450 -23.298 1.00 80.75 238 LEU A N 1
ATOM 1748 C CA . LEU A 1 238 ? 22.652 -8.507 -24.072 1.00 80.75 238 LEU A CA 1
ATOM 1749 C C . LEU A 1 238 ? 22.209 -8.506 -25.538 1.00 80.75 238 LEU A C 1
ATOM 1751 O O . LEU A 1 238 ? 23.058 -8.577 -26.425 1.00 80.75 238 LEU A O 1
ATOM 1755 N N . ALA A 1 239 ? 20.908 -8.377 -25.808 1.00 78.12 239 ALA A N 1
ATOM 1756 C CA . ALA A 1 239 ? 20.374 -8.272 -27.164 1.00 78.12 239 ALA A CA 1
ATOM 1757 C C . ALA A 1 239 ? 20.947 -7.046 -27.892 1.00 78.12 239 ALA A C 1
ATOM 1759 O O . ALA A 1 239 ? 21.416 -7.157 -29.027 1.00 78.12 239 ALA A O 1
ATOM 1760 N N . SER A 1 240 ? 21.017 -5.899 -27.207 1.00 73.38 240 SER A N 1
ATOM 1761 C CA . SER A 1 240 ? 21.644 -4.687 -27.735 1.00 73.38 240 SER A CA 1
ATOM 1762 C C . SER A 1 240 ? 23.127 -4.921 -28.051 1.00 73.38 240 SER A C 1
ATOM 1764 O O . SER A 1 240 ? 23.569 -4.638 -29.164 1.00 73.38 240 SER A O 1
ATOM 1766 N N . PHE A 1 241 ? 23.891 -5.550 -27.155 1.00 74.44 241 PHE A N 1
ATOM 1767 C CA . PHE A 1 241 ? 25.304 -5.864 -27.395 1.00 74.44 241 PHE A CA 1
ATOM 1768 C C . PHE A 1 241 ? 25.517 -6.846 -28.560 1.00 74.44 241 PHE A C 1
ATOM 177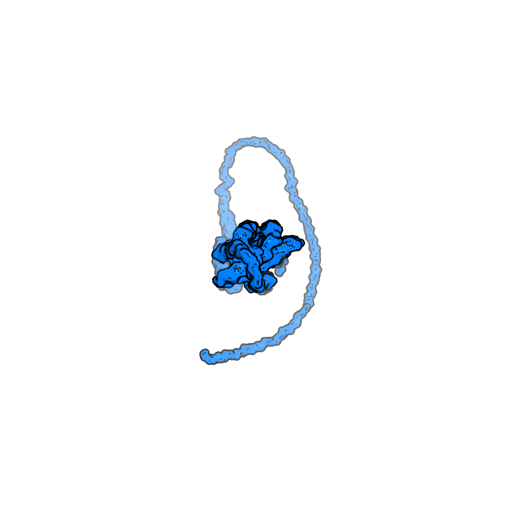0 O O . PHE A 1 241 ? 26.379 -6.630 -29.417 1.00 74.44 241 PHE A O 1
ATOM 1777 N N . LEU A 1 242 ? 24.716 -7.913 -28.631 1.00 76.75 242 LEU A N 1
ATOM 1778 C CA . LEU A 1 242 ? 24.773 -8.889 -29.719 1.00 76.75 242 LEU A CA 1
ATOM 1779 C C . LEU A 1 242 ? 24.398 -8.257 -31.061 1.00 76.75 242 LEU A C 1
ATOM 1781 O O . LEU A 1 242 ? 25.033 -8.575 -32.065 1.00 76.75 242 LEU A O 1
ATOM 1785 N N . SER A 1 243 ? 23.449 -7.317 -31.082 1.00 70.19 243 SER A N 1
ATOM 1786 C CA . SER A 1 243 ? 23.094 -6.570 -32.293 1.00 70.19 243 SER A CA 1
ATOM 1787 C C . SER A 1 243 ? 24.260 -5.710 -32.804 1.00 70.19 243 SER A C 1
ATOM 1789 O O . SER A 1 243 ? 24.564 -5.753 -33.998 1.00 70.19 243 SER A O 1
ATOM 1791 N N . VAL A 1 244 ? 24.999 -5.029 -31.909 1.00 68.19 244 VAL A N 1
ATOM 1792 C CA . VAL A 1 244 ? 26.233 -4.297 -32.266 1.00 68.19 244 VAL A CA 1
ATOM 1793 C C . VAL A 1 244 ? 27.264 -5.257 -32.848 1.00 68.19 244 VAL A C 1
ATOM 1795 O O . VAL A 1 244 ? 27.838 -4.996 -33.904 1.00 68.19 244 VAL A O 1
ATOM 1798 N N . ARG A 1 245 ? 27.493 -6.394 -32.182 1.00 71.00 245 ARG A N 1
ATOM 1799 C CA . ARG A 1 245 ? 28.495 -7.375 -32.611 1.00 71.00 245 ARG A CA 1
ATOM 1800 C C . ARG A 1 245 ? 28.143 -8.002 -33.960 1.00 71.00 245 ARG A C 1
ATOM 1802 O O . ARG A 1 245 ? 29.029 -8.160 -34.796 1.00 71.00 245 ARG A O 1
ATOM 1809 N N . ALA A 1 246 ? 26.872 -8.326 -34.189 1.00 70.50 246 ALA A N 1
ATOM 1810 C CA . ALA A 1 246 ? 26.388 -8.850 -35.461 1.00 70.50 246 ALA A CA 1
ATOM 1811 C C . ALA A 1 246 ? 26.528 -7.813 -36.585 1.00 70.50 246 ALA A C 1
ATOM 1813 O O . ALA A 1 246 ? 26.998 -8.153 -37.670 1.00 70.50 246 ALA A O 1
ATOM 1814 N N . ALA A 1 247 ? 26.197 -6.544 -36.323 1.00 66.62 247 ALA A N 1
ATOM 1815 C CA . ALA A 1 247 ? 26.403 -5.460 -37.279 1.00 66.62 247 ALA A CA 1
ATOM 1816 C C . ALA A 1 247 ? 27.895 -5.279 -37.610 1.00 66.62 247 ALA A C 1
ATOM 1818 O O . ALA A 1 247 ? 28.262 -5.231 -38.782 1.00 66.62 247 ALA A O 1
ATOM 1819 N N . ALA A 1 248 ? 28.768 -5.273 -36.600 1.00 67.12 248 ALA A N 1
ATOM 1820 C CA . ALA A 1 248 ? 30.214 -5.178 -36.789 1.00 67.12 248 ALA A CA 1
ATOM 1821 C C . ALA A 1 248 ? 30.784 -6.369 -37.584 1.00 67.12 248 ALA A C 1
ATOM 1823 O O . ALA A 1 248 ? 31.621 -6.172 -38.465 1.00 67.12 248 ALA A O 1
ATOM 1824 N N . ALA A 1 249 ? 30.310 -7.592 -37.321 1.00 67.69 249 ALA A N 1
ATOM 1825 C CA . ALA A 1 249 ? 30.715 -8.791 -38.055 1.00 67.69 249 ALA A CA 1
ATOM 1826 C C . ALA A 1 249 ? 30.267 -8.752 -39.525 1.00 67.69 249 ALA A C 1
ATOM 1828 O O . ALA A 1 249 ? 31.067 -9.067 -40.403 1.00 67.69 249 ALA A O 1
ATOM 1829 N N . ARG A 1 250 ? 29.034 -8.300 -39.809 1.00 67.44 250 ARG A N 1
ATOM 1830 C CA . ARG A 1 250 ? 28.547 -8.098 -41.187 1.00 67.44 250 ARG A CA 1
ATOM 1831 C C . ARG A 1 250 ? 29.410 -7.090 -41.943 1.00 67.44 250 ARG A C 1
ATOM 1833 O O . ARG A 1 250 ? 29.814 -7.377 -43.062 1.00 67.44 250 ARG A O 1
ATOM 1840 N N . ARG A 1 251 ? 29.767 -5.963 -41.311 1.00 64.94 251 ARG A N 1
ATOM 1841 C CA . ARG A 1 251 ? 30.680 -4.980 -41.921 1.00 64.94 251 ARG A CA 1
ATOM 1842 C C . ARG A 1 251 ? 32.066 -5.555 -42.186 1.00 64.94 251 ARG A C 1
ATOM 1844 O O . ARG A 1 251 ? 32.686 -5.222 -43.186 1.00 64.94 251 ARG A O 1
ATOM 1851 N N . LEU A 1 252 ? 32.580 -6.394 -41.290 1.00 65.69 252 LEU A N 1
ATOM 1852 C CA . LEU A 1 252 ? 33.885 -7.022 -41.482 1.00 65.69 252 LEU A CA 1
ATOM 1853 C C . LEU A 1 252 ? 33.842 -8.012 -42.653 1.00 65.69 252 LEU A C 1
ATOM 1855 O O . LEU A 1 252 ? 34.737 -7.989 -43.493 1.00 65.69 252 LEU A O 1
ATOM 1859 N N . ALA A 1 253 ? 32.775 -8.808 -42.753 1.00 66.94 253 ALA A N 1
ATOM 1860 C CA . ALA A 1 253 ? 32.563 -9.742 -43.855 1.00 66.94 253 ALA A CA 1
ATOM 1861 C C . ALA A 1 253 ? 32.450 -9.040 -45.220 1.00 66.94 253 ALA A C 1
ATOM 1863 O O . ALA A 1 253 ? 32.904 -9.594 -46.214 1.00 66.94 253 ALA A O 1
ATOM 1864 N N . THR A 1 254 ? 31.913 -7.815 -45.273 1.00 64.00 254 THR A N 1
ATOM 1865 C CA . THR A 1 254 ? 31.908 -7.006 -46.502 1.00 64.00 254 THR A CA 1
ATOM 1866 C C . THR A 1 254 ? 33.262 -6.337 -46.753 1.00 64.00 254 THR A C 1
ATOM 1868 O O . THR A 1 254 ? 33.779 -6.387 -47.859 1.00 64.00 254 THR A O 1
ATOM 1871 N N . LEU A 1 255 ? 33.896 -5.749 -45.737 1.00 61.91 255 LEU A N 1
ATOM 1872 C CA . LEU A 1 255 ? 35.130 -4.970 -45.911 1.00 61.91 255 LEU A CA 1
ATOM 1873 C C . LEU A 1 255 ? 36.366 -5.815 -46.256 1.00 61.91 255 LEU A C 1
ATOM 1875 O O . LEU A 1 255 ? 37.250 -5.332 -46.958 1.00 61.91 255 LEU A O 1
ATOM 1879 N N . VAL A 1 256 ? 36.467 -7.054 -45.766 1.00 66.94 256 VAL A N 1
ATOM 1880 C CA . VAL A 1 256 ? 37.628 -7.930 -46.021 1.00 66.94 256 VAL A CA 1
ATOM 1881 C C . VAL A 1 256 ? 37.831 -8.245 -47.513 1.00 66.94 256 VAL A C 1
ATOM 1883 O O . VAL A 1 256 ? 38.908 -7.914 -48.013 1.00 66.94 256 VAL A O 1
ATOM 1886 N N . PRO A 1 257 ? 36.847 -8.795 -48.252 1.00 64.88 257 PRO A N 1
ATOM 1887 C CA . PRO A 1 257 ? 37.016 -9.076 -49.682 1.00 64.88 257 PRO A CA 1
ATOM 1888 C C . PRO A 1 257 ? 37.206 -7.794 -50.508 1.00 64.88 257 PRO A C 1
ATOM 1890 O O . PRO A 1 257 ? 37.933 -7.777 -51.497 1.00 64.88 257 PRO A O 1
ATOM 1893 N N . LEU A 1 258 ? 36.618 -6.680 -50.070 1.00 59.44 258 LEU A N 1
ATOM 1894 C CA . LEU A 1 258 ? 36.715 -5.390 -50.757 1.00 59.44 258 LEU A CA 1
ATOM 1895 C C . LEU A 1 258 ? 38.089 -4.735 -50.565 1.00 59.44 258 LEU A C 1
ATOM 1897 O O . LEU A 1 258 ? 38.614 -4.099 -51.478 1.00 59.44 258 LEU A O 1
ATOM 1901 N N . ARG A 1 259 ? 38.737 -4.970 -49.421 1.00 63.06 259 ARG A N 1
ATOM 1902 C CA . ARG A 1 259 ? 40.136 -4.590 -49.194 1.00 63.06 259 ARG A CA 1
ATOM 1903 C C . ARG A 1 259 ? 41.101 -5.399 -50.061 1.00 63.06 259 ARG A C 1
ATOM 1905 O O . ARG A 1 259 ? 42.155 -4.887 -50.433 1.00 63.06 259 ARG A O 1
ATOM 1912 N N . GLU A 1 260 ? 40.769 -6.648 -50.365 1.00 66.88 260 GLU A N 1
ATOM 1913 C CA . GLU A 1 260 ? 41.539 -7.472 -51.301 1.00 66.88 260 GLU A CA 1
ATOM 1914 C C . GLU A 1 260 ? 41.361 -6.991 -52.746 1.00 66.88 260 GLU A C 1
ATOM 1916 O O . GLU A 1 260 ? 42.358 -6.844 -53.449 1.00 66.88 260 GLU A O 1
ATOM 1921 N N . ALA A 1 261 ? 40.144 -6.609 -53.148 1.00 61.59 261 ALA A N 1
ATOM 1922 C CA . ALA A 1 261 ? 39.879 -5.980 -54.447 1.00 61.59 261 ALA A CA 1
ATOM 1923 C C . ALA A 1 261 ? 40.564 -4.603 -54.603 1.00 61.59 261 ALA A C 1
ATOM 1925 O O . ALA A 1 261 ? 41.096 -4.282 -55.666 1.00 61.59 261 ALA A O 1
ATOM 1926 N N . ALA A 1 262 ? 40.645 -3.806 -53.531 1.00 59.25 262 ALA A N 1
ATOM 1927 C CA . ALA A 1 262 ? 41.372 -2.532 -53.529 1.00 59.25 262 ALA A CA 1
ATOM 1928 C C . ALA A 1 262 ? 42.881 -2.715 -53.778 1.00 59.25 262 ALA A C 1
ATOM 1930 O O . ALA A 1 262 ? 43.491 -1.943 -54.517 1.00 59.25 262 ALA A O 1
ATOM 1931 N N . LYS A 1 263 ? 43.490 -3.779 -53.229 1.00 64.75 263 LYS A N 1
ATOM 1932 C CA . LYS A 1 263 ? 44.894 -4.135 -53.521 1.00 64.75 263 LYS A CA 1
ATOM 1933 C C . LYS A 1 263 ? 45.119 -4.520 -54.988 1.00 64.75 263 LYS A C 1
ATOM 1935 O O . LYS A 1 263 ? 46.253 -4.459 -55.448 1.00 64.75 263 LYS A O 1
ATOM 1940 N N . GLN A 1 264 ? 44.063 -4.905 -55.701 1.00 73.56 264 GLN A N 1
ATOM 1941 C CA . GLN A 1 264 ? 44.089 -5.277 -57.118 1.00 73.56 264 GLN A CA 1
ATOM 1942 C C . GLN A 1 264 ? 43.783 -4.094 -58.058 1.00 73.56 264 GLN A C 1
ATOM 1944 O O . GLN A 1 264 ? 43.722 -4.288 -59.268 1.00 73.56 264 GLN A O 1
ATOM 1949 N N . GLY A 1 265 ? 43.615 -2.870 -57.534 1.00 66.88 265 GLY A N 1
ATOM 1950 C CA . GLY A 1 265 ? 43.481 -1.659 -58.352 1.00 66.88 265 GLY A CA 1
ATOM 1951 C C . GLY A 1 265 ? 42.101 -1.448 -58.983 1.00 66.88 265 GLY A C 1
ATOM 1952 O O . GLY A 1 265 ? 42.019 -0.883 -60.069 1.00 66.88 265 GLY A O 1
ATOM 1953 N N . GLN A 1 266 ? 41.017 -1.882 -58.327 1.00 75.25 266 GLN A N 1
ATOM 1954 C CA . GLN A 1 266 ? 39.638 -1.695 -58.808 1.00 75.25 266 GLN A CA 1
ATOM 1955 C C . GLN A 1 266 ? 38.899 -0.578 -58.034 1.00 75.25 266 GLN A C 1
ATOM 1957 O O . GLN A 1 266 ? 38.133 -0.869 -57.110 1.00 75.25 266 GLN A O 1
ATOM 1962 N N . PRO A 1 267 ? 39.092 0.711 -58.386 1.00 71.56 267 PRO A N 1
ATOM 1963 C CA . PRO A 1 267 ? 38.550 1.841 -57.622 1.00 71.56 267 PRO A CA 1
ATOM 1964 C C . PRO A 1 267 ? 37.015 1.911 -57.631 1.00 71.56 267 PRO A C 1
ATOM 1966 O O . PRO A 1 267 ? 36.422 2.325 -56.636 1.00 71.56 267 PRO A O 1
ATOM 1969 N N . GLY A 1 268 ? 36.360 1.468 -58.712 1.00 75.94 268 GLY A N 1
ATOM 1970 C CA . GLY A 1 268 ? 34.894 1.440 -58.819 1.00 75.94 268 GLY A CA 1
ATOM 1971 C C . GLY A 1 268 ? 34.241 0.484 -57.824 1.00 75.94 268 GLY A C 1
ATOM 1972 O O . GLY A 1 268 ? 33.256 0.828 -57.172 1.00 75.94 268 GLY A O 1
ATOM 1973 N N . LEU A 1 269 ? 34.849 -0.686 -57.634 1.00 77.88 269 LEU A N 1
ATOM 1974 C CA . LEU A 1 269 ? 34.335 -1.736 -56.759 1.00 77.88 269 LEU A CA 1
ATOM 1975 C C . LEU A 1 269 ? 34.511 -1.351 -55.283 1.00 77.88 269 LEU A C 1
ATOM 1977 O O . LEU A 1 269 ? 33.626 -1.580 -54.459 1.00 77.88 269 LEU A O 1
ATOM 1981 N N . GLN A 1 270 ? 35.609 -0.660 -54.965 1.00 74.62 270 GLN A N 1
ATOM 1982 C CA . GLN A 1 270 ? 35.847 -0.091 -53.640 1.00 74.62 270 GLN A CA 1
ATOM 1983 C C . GLN A 1 270 ? 34.906 1.085 -53.324 1.00 74.62 270 GLN A C 1
ATOM 1985 O O . GLN A 1 270 ? 34.378 1.175 -52.217 1.00 74.62 270 GLN A O 1
ATOM 1990 N N . ALA A 1 271 ? 34.647 1.980 -54.277 1.00 78.12 271 ALA A N 1
ATOM 1991 C CA . ALA A 1 271 ? 33.739 3.105 -54.062 1.00 78.12 271 ALA A CA 1
ATOM 1992 C C . ALA A 1 271 ? 32.264 2.657 -53.960 1.00 78.12 271 ALA A C 1
ATOM 1994 O O . ALA A 1 271 ? 31.546 3.121 -53.073 1.00 78.12 271 ALA A O 1
ATOM 1995 N N . ALA A 1 272 ? 31.830 1.682 -54.768 1.00 79.06 272 ALA A N 1
ATOM 1996 C CA . ALA A 1 272 ? 30.506 1.056 -54.660 1.00 79.06 272 ALA A CA 1
ATOM 1997 C C . ALA A 1 272 ? 30.276 0.379 -53.300 1.00 79.06 272 ALA A C 1
ATOM 1999 O O . ALA A 1 272 ? 29.208 0.500 -52.689 1.00 79.06 272 ALA A O 1
ATOM 2000 N N . ALA A 1 273 ? 31.310 -0.284 -52.789 1.00 76.38 273 ALA A N 1
ATOM 2001 C CA . ALA A 1 273 ? 31.317 -0.875 -51.464 1.00 76.38 273 ALA A CA 1
ATOM 2002 C C . ALA A 1 273 ? 31.162 0.157 -50.345 1.00 76.38 273 ALA A C 1
ATOM 2004 O O . ALA A 1 273 ? 30.367 -0.049 -49.429 1.00 76.38 273 ALA A O 1
ATOM 2005 N N . ILE A 1 274 ? 31.898 1.269 -50.420 1.00 75.50 274 ILE A N 1
ATOM 2006 C CA . ILE A 1 274 ? 31.831 2.341 -49.421 1.00 75.50 274 ILE A CA 1
ATOM 2007 C C . ILE A 1 274 ? 30.444 2.997 -49.428 1.00 75.50 274 ILE A C 1
ATOM 2009 O O . ILE A 1 274 ? 29.874 3.206 -48.358 1.00 75.50 274 ILE A O 1
ATOM 2013 N N . LEU A 1 275 ? 29.858 3.248 -50.603 1.00 78.06 275 LEU A N 1
ATOM 2014 C CA . LEU A 1 275 ? 28.498 3.790 -50.729 1.00 78.06 275 LEU A CA 1
ATOM 2015 C C . LEU A 1 275 ? 27.440 2.828 -50.169 1.00 78.06 275 LEU A C 1
ATOM 2017 O O . LEU A 1 275 ? 26.519 3.262 -49.473 1.00 78.06 275 LEU A O 1
ATOM 2021 N N . SER A 1 276 ? 27.610 1.524 -50.404 1.00 80.06 276 SER A N 1
ATOM 2022 C CA . SER A 1 276 ? 26.736 0.488 -49.847 1.00 80.06 276 SER A CA 1
ATOM 2023 C C . SER A 1 276 ? 26.868 0.371 -48.332 1.00 80.06 276 SER A C 1
ATOM 2025 O O . SER A 1 276 ? 25.875 0.280 -47.613 1.00 80.06 276 SER A O 1
ATOM 2027 N N . LEU A 1 277 ? 28.094 0.440 -47.816 1.00 74.31 277 LEU A N 1
ATOM 2028 C CA . LEU A 1 277 ? 28.364 0.408 -46.384 1.00 74.31 277 LEU A CA 1
ATOM 2029 C C . LEU A 1 277 ? 27.836 1.664 -45.680 1.00 74.31 277 LEU A C 1
ATOM 2031 O O . LEU A 1 277 ? 27.275 1.559 -44.592 1.00 74.31 277 LEU A O 1
ATOM 2035 N N . ALA A 1 278 ? 27.953 2.835 -46.307 1.00 73.25 278 ALA A N 1
ATOM 2036 C CA . ALA A 1 278 ? 27.392 4.085 -45.801 1.00 73.25 278 ALA A CA 1
ATOM 2037 C C . ALA A 1 278 ? 25.861 4.029 -45.674 1.00 73.25 278 ALA A C 1
ATOM 2039 O O . ALA A 1 278 ? 25.294 4.687 -44.796 1.00 73.25 278 ALA A O 1
ATOM 2040 N N . ALA A 1 279 ? 25.198 3.239 -46.531 1.00 70.94 279 ALA A N 1
ATOM 2041 C CA . ALA A 1 279 ? 23.753 3.012 -46.497 1.00 70.94 279 ALA A CA 1
ATOM 2042 C C . ALA A 1 279 ? 23.345 1.998 -45.421 1.00 70.94 279 ALA A C 1
ATOM 2044 O O . ALA A 1 279 ? 22.222 2.047 -44.917 1.00 70.94 279 ALA A O 1
ATOM 2045 N N . THR A 1 280 ? 24.254 1.112 -45.001 1.00 69.50 280 THR A N 1
ATOM 2046 C CA . THR A 1 280 ? 23.985 0.221 -43.868 1.00 69.50 280 THR A CA 1
ATOM 2047 C C . THR A 1 280 ? 23.961 0.991 -42.547 1.00 69.50 280 THR A C 1
ATOM 2049 O O . THR A 1 280 ? 24.807 1.839 -42.254 1.00 69.50 280 THR A O 1
ATOM 2052 N N . HIS A 1 281 ? 22.958 0.713 -41.713 1.00 60.84 281 HIS A N 1
ATOM 2053 C CA . HIS A 1 281 ? 22.812 1.409 -40.441 1.00 60.84 281 HIS A CA 1
ATOM 2054 C C . HIS A 1 281 ? 23.919 1.028 -39.456 1.00 60.84 281 HIS A C 1
ATOM 2056 O O . HIS A 1 281 ? 24.112 -0.140 -39.109 1.00 60.84 281 HIS A O 1
ATOM 2062 N N . ASN A 1 282 ? 24.596 2.054 -38.936 1.00 59.34 282 ASN A N 1
ATOM 2063 C CA . ASN A 1 282 ? 25.515 1.894 -37.825 1.00 59.34 282 ASN A CA 1
ATOM 2064 C C . ASN A 1 282 ? 24.775 2.017 -36.498 1.00 59.34 282 ASN A C 1
ATOM 2066 O O . ASN A 1 282 ? 24.423 3.121 -36.094 1.00 59.34 282 ASN A O 1
ATOM 2070 N N . GLY A 1 283 ? 24.542 0.899 -35.817 1.00 53.75 283 GLY A N 1
ATOM 2071 C CA . GLY A 1 283 ? 24.165 0.945 -34.411 1.00 53.75 283 GLY A CA 1
ATOM 2072 C C . GLY A 1 283 ? 23.539 -0.340 -33.909 1.00 53.75 283 GLY A C 1
ATOM 2073 O O . GLY A 1 283 ? 22.720 -0.951 -34.592 1.00 53.75 283 GLY A O 1
ATOM 2074 N N . GLY A 1 284 ? 23.896 -0.697 -32.677 1.00 56.94 284 GLY A N 1
ATOM 2075 C CA . GLY A 1 284 ? 23.027 -1.525 -31.856 1.00 56.94 284 GLY A CA 1
ATOM 2076 C C . GLY A 1 284 ? 21.733 -0.795 -31.523 1.00 56.94 284 GLY A C 1
ATOM 2077 O O . GLY A 1 284 ? 21.428 0.274 -32.060 1.00 56.94 284 GLY A O 1
ATOM 2078 N N . GLU A 1 285 ? 20.969 -1.360 -30.604 1.00 63.16 285 GLU A N 1
ATOM 2079 C CA . GLU A 1 285 ? 19.683 -0.808 -30.189 1.00 63.16 285 GLU A CA 1
ATOM 2080 C C . GLU A 1 285 ? 19.799 -0.187 -28.795 1.00 63.16 285 GLU A C 1
ATOM 2082 O O . GLU A 1 285 ? 19.333 -0.776 -27.818 1.00 63.16 285 GLU A O 1
ATOM 2087 N N . PRO A 1 286 ? 20.485 0.968 -28.638 1.00 63.69 286 PRO A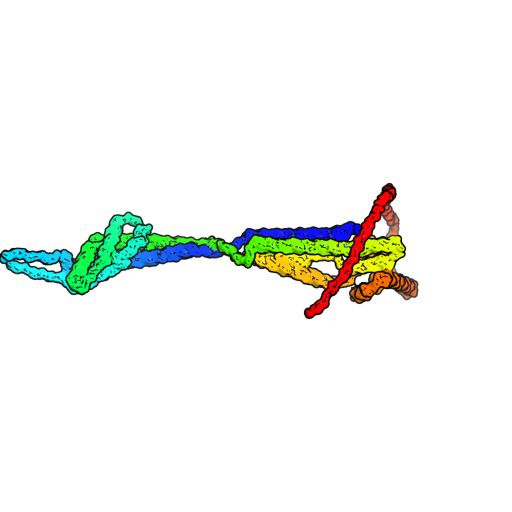 N 1
ATOM 2088 C CA . PRO A 1 286 ? 20.601 1.606 -27.336 1.00 63.69 286 PRO A CA 1
ATOM 2089 C C . PRO A 1 286 ? 19.257 2.194 -26.892 1.00 63.69 286 PRO A C 1
ATOM 2091 O O . PRO A 1 286 ? 19.003 2.263 -25.695 1.00 63.69 286 PRO A O 1
ATOM 2094 N N . GLY A 1 287 ? 18.365 2.552 -27.829 1.00 67.50 287 GLY A N 1
ATOM 2095 C CA . GLY A 1 287 ? 17.020 3.050 -27.520 1.00 67.50 287 GLY A CA 1
ATOM 2096 C C . GLY A 1 287 ? 16.185 2.040 -26.736 1.00 67.50 287 GLY A C 1
ATOM 2097 O O . GLY A 1 287 ? 15.420 2.425 -25.859 1.00 67.50 287 GLY A O 1
ATOM 2098 N N . LEU A 1 288 ? 16.416 0.749 -26.970 1.00 71.62 288 LEU A N 1
ATOM 2099 C CA . LEU A 1 288 ? 15.769 -0.356 -26.266 1.00 71.62 288 LEU A CA 1
ATOM 2100 C C . LEU A 1 288 ? 16.198 -0.408 -24.786 1.00 71.62 288 LEU A C 1
ATOM 2102 O O . LEU A 1 288 ? 15.365 -0.543 -23.893 1.00 71.62 288 LEU A O 1
ATOM 2106 N N . VAL A 1 289 ? 17.494 -0.200 -24.527 1.00 74.19 289 VAL A N 1
ATOM 2107 C CA . VAL A 1 289 ? 18.090 -0.170 -23.180 1.00 74.19 289 VAL A CA 1
ATOM 2108 C C . VAL A 1 289 ? 17.672 1.088 -22.414 1.00 74.19 289 VAL A C 1
ATOM 2110 O O . VAL A 1 289 ? 17.280 1.006 -21.249 1.00 74.19 289 VAL A O 1
ATOM 2113 N N . PHE A 1 290 ? 17.707 2.252 -23.069 1.00 75.62 290 PHE A N 1
ATOM 2114 C CA . PHE A 1 290 ? 17.257 3.509 -22.468 1.00 75.62 290 PHE A CA 1
ATOM 2115 C C . PHE A 1 290 ? 15.761 3.489 -22.162 1.00 75.62 290 PHE A C 1
ATOM 2117 O O . PHE A 1 290 ? 15.361 3.896 -21.075 1.00 75.62 290 PHE A O 1
ATOM 2124 N N . GLY A 1 291 ? 14.949 2.979 -23.088 1.00 77.69 291 GLY A N 1
ATOM 2125 C CA . GLY A 1 291 ? 13.511 2.836 -22.905 1.00 77.69 291 GLY A CA 1
ATOM 2126 C C . GLY A 1 291 ? 13.170 1.945 -21.714 1.00 77.69 291 GLY A C 1
ATOM 2127 O O . GLY A 1 291 ? 12.431 2.369 -20.828 1.00 77.69 291 GLY A O 1
ATOM 2128 N N . ALA A 1 292 ? 13.763 0.750 -21.642 1.00 76.75 292 ALA A N 1
ATOM 2129 C CA . ALA A 1 292 ? 13.544 -0.188 -20.542 1.00 76.75 292 ALA A CA 1
ATOM 2130 C C . ALA A 1 292 ? 13.958 0.396 -19.177 1.00 76.75 292 ALA A C 1
ATOM 2132 O O . ALA A 1 292 ? 13.192 0.328 -18.214 1.00 76.75 292 ALA A O 1
ATOM 2133 N N . GLY A 1 293 ? 15.141 1.019 -19.096 1.00 75.81 293 GLY A N 1
ATOM 2134 C CA . GLY A 1 293 ? 15.642 1.623 -17.858 1.00 75.81 293 GLY A CA 1
ATOM 2135 C C . GLY A 1 293 ? 14.802 2.812 -17.385 1.00 75.81 293 GLY A C 1
ATOM 2136 O O . GLY A 1 293 ? 14.403 2.874 -16.221 1.00 75.81 293 GLY A O 1
ATOM 2137 N N . LEU A 1 294 ? 14.483 3.748 -18.286 1.00 81.88 294 LEU A N 1
ATOM 2138 C CA . LEU A 1 294 ? 13.686 4.933 -17.952 1.00 81.88 294 LEU A CA 1
ATOM 2139 C C . LEU A 1 294 ? 12.230 4.581 -17.632 1.00 81.88 294 LEU A C 1
ATOM 2141 O O . LEU A 1 294 ? 11.670 5.142 -16.691 1.00 81.88 294 LEU A O 1
ATOM 2145 N N . GLY A 1 295 ? 11.634 3.637 -18.363 1.00 78.56 295 GLY A N 1
ATOM 2146 C CA . GLY A 1 295 ? 10.281 3.150 -18.093 1.00 78.56 295 GLY A CA 1
ATOM 2147 C C . GLY A 1 295 ? 10.170 2.459 -16.734 1.00 78.56 295 GLY A C 1
ATOM 2148 O O . GLY A 1 295 ? 9.256 2.758 -15.966 1.00 78.56 295 GLY A O 1
ATOM 2149 N N . GLY A 1 296 ? 11.145 1.609 -16.390 1.00 76.25 296 GLY A N 1
ATOM 2150 C CA . GLY A 1 296 ? 11.227 0.988 -15.066 1.00 76.25 296 GLY A CA 1
ATOM 2151 C C . GLY A 1 296 ? 11.387 2.013 -13.941 1.00 76.25 296 GLY A C 1
ATOM 2152 O O . GLY A 1 296 ? 10.670 1.953 -12.941 1.00 76.25 296 GLY A O 1
ATOM 2153 N N . LEU A 1 297 ? 12.262 3.008 -14.122 1.00 78.81 297 LEU A N 1
ATOM 2154 C CA . LEU A 1 297 ? 12.464 4.068 -13.133 1.00 78.81 297 LEU A CA 1
ATOM 2155 C C . LEU A 1 297 ? 11.214 4.932 -12.937 1.00 78.81 297 LEU A C 1
ATOM 2157 O O . LEU A 1 297 ? 10.839 5.213 -11.799 1.00 78.81 297 LEU A O 1
ATOM 2161 N N . ALA A 1 298 ? 10.551 5.331 -14.022 1.00 80.75 298 ALA A N 1
ATOM 2162 C CA . ALA A 1 298 ? 9.320 6.111 -13.954 1.00 80.75 298 ALA A CA 1
ATOM 2163 C C . ALA A 1 298 ? 8.212 5.351 -13.207 1.00 80.75 298 ALA A C 1
ATOM 2165 O O . ALA A 1 298 ? 7.569 5.916 -12.322 1.00 80.75 298 ALA A O 1
ATOM 2166 N N . ALA A 1 299 ? 8.045 4.057 -13.495 1.00 79.00 299 ALA A N 1
ATOM 2167 C CA . ALA A 1 299 ? 7.092 3.202 -12.795 1.00 79.00 299 ALA A CA 1
ATOM 2168 C C . ALA A 1 299 ? 7.415 3.064 -11.300 1.00 79.00 299 ALA A C 1
ATOM 2170 O O . ALA A 1 299 ? 6.525 3.213 -10.466 1.00 79.00 299 ALA A O 1
ATOM 2171 N N . ALA A 1 300 ? 8.688 2.871 -10.943 1.00 78.19 300 ALA A N 1
ATOM 2172 C CA . ALA A 1 300 ? 9.115 2.780 -9.547 1.00 78.19 300 ALA A CA 1
ATOM 2173 C C . ALA A 1 300 ? 8.945 4.100 -8.766 1.00 78.19 300 ALA A C 1
ATOM 2175 O O . ALA A 1 300 ? 8.764 4.074 -7.548 1.00 78.19 300 ALA A O 1
ATOM 2176 N N . ILE A 1 301 ? 9.005 5.256 -9.442 1.00 81.94 301 ILE A N 1
ATOM 2177 C CA . ILE A 1 301 ? 8.747 6.570 -8.831 1.00 81.94 301 ILE A CA 1
ATOM 2178 C C . ILE A 1 301 ? 7.248 6.794 -8.629 1.00 81.94 301 ILE A C 1
ATOM 2180 O O . ILE A 1 301 ? 6.846 7.230 -7.550 1.00 81.94 301 ILE A O 1
ATOM 2184 N N . ALA A 1 302 ? 6.437 6.518 -9.651 1.00 82.00 302 ALA A N 1
ATOM 2185 C CA . ALA A 1 302 ? 4.998 6.756 -9.609 1.00 82.00 302 ALA A CA 1
ATOM 2186 C C . ALA A 1 302 ? 4.275 5.773 -8.675 1.00 82.00 302 ALA A C 1
ATOM 2188 O O . ALA A 1 302 ? 3.368 6.166 -7.944 1.00 82.00 302 ALA A O 1
ATOM 2189 N N . PHE A 1 303 ? 4.714 4.513 -8.656 1.00 80.69 303 PHE A N 1
ATOM 2190 C CA . PHE A 1 303 ? 4.068 3.430 -7.918 1.00 80.69 303 PHE A CA 1
ATOM 2191 C C . PHE A 1 303 ? 5.096 2.612 -7.119 1.00 80.69 303 PHE A C 1
ATOM 2193 O O . PHE A 1 303 ? 5.331 1.440 -7.400 1.00 80.69 303 PHE A O 1
ATOM 2200 N N . PRO A 1 304 ? 5.708 3.190 -6.068 1.00 75.69 304 PRO A N 1
ATOM 2201 C CA . PRO A 1 304 ? 6.758 2.518 -5.294 1.00 75.69 304 PRO A CA 1
ATOM 2202 C C . PRO A 1 304 ? 6.241 1.316 -4.490 1.00 75.69 304 PRO A C 1
ATOM 2204 O O . PRO A 1 304 ? 7.029 0.515 -3.989 1.00 75.69 304 PRO A O 1
ATOM 2207 N N . VAL A 1 305 ? 4.923 1.208 -4.322 1.00 74.50 305 VAL A N 1
ATOM 2208 C CA . VAL A 1 305 ? 4.255 0.182 -3.514 1.00 74.50 305 VAL A CA 1
ATOM 2209 C C . VAL A 1 305 ? 3.982 -1.089 -4.331 1.00 74.50 305 VAL A C 1
ATOM 2211 O O . VAL A 1 305 ? 3.828 -2.154 -3.742 1.00 74.50 305 VAL A O 1
ATOM 2214 N N . ASP A 1 306 ? 4.007 -1.005 -5.665 1.00 77.69 306 ASP A N 1
ATOM 2215 C CA . ASP A 1 306 ? 3.608 -2.088 -6.564 1.00 77.69 306 ASP A CA 1
ATOM 2216 C C . ASP A 1 306 ? 4.767 -2.504 -7.486 1.00 77.69 306 ASP A C 1
ATOM 2218 O O . ASP A 1 306 ? 5.234 -1.747 -8.339 1.00 77.69 306 ASP A O 1
ATOM 2222 N N . ALA A 1 307 ? 5.269 -3.723 -7.284 1.00 78.12 307 ALA A N 1
ATOM 2223 C CA . ALA A 1 307 ? 6.378 -4.254 -8.071 1.00 78.12 307 ALA A CA 1
ATOM 2224 C C . ALA A 1 307 ? 5.939 -4.808 -9.437 1.00 78.12 307 ALA A C 1
ATOM 2226 O O . ALA A 1 307 ? 6.784 -4.951 -10.320 1.00 78.12 307 ALA A O 1
ATOM 2227 N N . ASP A 1 308 ? 4.648 -5.067 -9.648 1.00 80.44 308 ASP A N 1
ATOM 2228 C CA . ASP A 1 308 ? 4.141 -5.533 -10.941 1.00 80.44 308 ASP A CA 1
ATOM 2229 C C . ASP A 1 308 ? 4.090 -4.367 -11.938 1.00 80.44 308 ASP A C 1
ATOM 2231 O O . ASP A 1 308 ? 4.476 -4.506 -13.104 1.00 80.44 308 ASP A O 1
ATOM 2235 N N . ILE A 1 309 ? 3.743 -3.168 -11.453 1.00 84.12 309 ILE A N 1
ATOM 2236 C CA . ILE A 1 309 ? 3.796 -1.929 -12.242 1.00 84.12 309 ILE A CA 1
ATOM 2237 C C . ILE A 1 309 ? 5.230 -1.612 -12.683 1.00 84.12 309 ILE A C 1
ATOM 2239 O O . ILE A 1 309 ? 5.429 -1.095 -13.782 1.00 84.12 309 ILE A O 1
ATOM 2243 N N . PHE A 1 310 ? 6.246 -1.972 -11.891 1.00 81.38 310 PHE A N 1
ATOM 2244 C CA . PHE A 1 310 ? 7.644 -1.854 -12.313 1.00 81.38 310 PHE A CA 1
ATOM 2245 C C . PHE A 1 310 ? 7.943 -2.708 -13.554 1.00 81.38 310 PHE A C 1
ATOM 2247 O O . PHE A 1 310 ? 8.508 -2.194 -14.519 1.00 81.38 310 PHE A O 1
ATOM 2254 N N . VAL A 1 311 ? 7.522 -3.978 -13.573 1.00 82.25 311 VAL A N 1
ATOM 2255 C CA . VAL A 1 311 ? 7.712 -4.863 -14.738 1.00 82.25 311 VAL A CA 1
ATOM 2256 C C . VAL A 1 311 ? 6.960 -4.325 -15.956 1.00 82.25 311 VAL A C 1
ATOM 2258 O O . VAL A 1 311 ? 7.529 -4.243 -17.046 1.00 82.25 311 VAL A O 1
ATOM 2261 N N . ALA A 1 312 ? 5.712 -3.889 -15.770 1.00 84.50 312 ALA A N 1
ATOM 2262 C CA . ALA A 1 312 ? 4.934 -3.257 -16.831 1.00 84.50 312 ALA A CA 1
ATOM 2263 C C . ALA A 1 312 ? 5.626 -1.990 -17.366 1.00 84.50 312 ALA A C 1
ATOM 2265 O O . ALA A 1 312 ? 5.719 -1.802 -18.577 1.00 84.50 312 ALA A O 1
ATOM 2266 N N . GLY A 1 313 ? 6.183 -1.160 -16.480 1.00 82.12 313 GLY A N 1
ATOM 2267 C CA . GLY A 1 313 ? 6.939 0.040 -16.829 1.00 82.12 313 GLY A CA 1
ATOM 2268 C C . GLY A 1 313 ? 8.188 -0.253 -17.653 1.00 82.12 313 GLY A C 1
ATOM 2269 O O . GLY A 1 313 ? 8.431 0.424 -18.651 1.00 82.12 313 GLY A O 1
ATOM 2270 N N . VAL A 1 314 ? 8.948 -1.292 -17.293 1.00 84.38 314 VAL A N 1
ATOM 2271 C CA . VAL A 1 314 ? 10.102 -1.757 -18.081 1.00 84.38 314 VAL A CA 1
ATOM 2272 C C . VAL A 1 314 ? 9.658 -2.185 -19.484 1.00 84.38 314 VAL A C 1
ATOM 2274 O O . VAL A 1 314 ? 10.266 -1.771 -20.469 1.00 84.38 314 VAL A O 1
ATOM 2277 N N . MET A 1 315 ? 8.576 -2.960 -19.597 1.00 83.50 315 MET A N 1
ATOM 2278 C CA . MET A 1 315 ? 8.064 -3.451 -20.884 1.00 83.50 315 MET A CA 1
ATOM 2279 C C . MET A 1 315 ? 7.516 -2.328 -21.775 1.00 83.50 315 MET A C 1
ATOM 2281 O O . MET A 1 315 ? 7.844 -2.256 -22.959 1.00 83.50 315 MET A O 1
ATOM 2285 N N . VAL A 1 316 ? 6.714 -1.418 -21.217 1.00 87.25 316 VAL A N 1
ATOM 2286 C CA . VAL A 1 316 ? 6.184 -0.253 -21.945 1.00 87.25 316 VAL A CA 1
ATOM 2287 C C . VAL A 1 316 ? 7.321 0.675 -22.365 1.00 87.25 316 VAL A C 1
ATOM 2289 O O . VAL A 1 316 ? 7.359 1.130 -23.508 1.00 87.25 316 VAL A O 1
ATOM 2292 N N . GLY A 1 317 ? 8.281 0.914 -21.470 1.00 83.31 317 GLY A N 1
ATOM 2293 C CA . GLY A 1 317 ? 9.473 1.699 -21.760 1.00 83.31 317 GLY A CA 1
ATOM 2294 C C . GLY A 1 317 ? 10.295 1.107 -22.901 1.00 83.31 317 GLY A C 1
ATOM 2295 O O . GLY A 1 317 ? 10.724 1.841 -23.788 1.00 83.31 317 GLY A O 1
ATOM 2296 N N . LEU A 1 318 ? 10.463 -0.217 -22.929 1.00 85.50 318 LEU A N 1
ATOM 2297 C CA . LEU A 1 318 ? 11.132 -0.937 -24.013 1.00 85.50 318 LEU A CA 1
ATOM 2298 C C . LEU A 1 318 ? 10.440 -0.681 -25.360 1.00 85.50 318 LEU A C 1
ATOM 2300 O O . LEU A 1 318 ? 11.099 -0.277 -26.319 1.00 85.50 318 LEU A O 1
ATOM 2304 N N . LEU A 1 319 ? 9.117 -0.862 -25.424 1.00 84.81 319 LEU A N 1
ATOM 2305 C CA . LEU A 1 319 ? 8.334 -0.644 -26.645 1.00 84.81 319 LEU A CA 1
ATOM 2306 C C . LEU A 1 319 ? 8.405 0.810 -27.123 1.00 84.81 319 LEU A C 1
ATOM 2308 O O . LEU A 1 319 ? 8.599 1.055 -28.314 1.00 84.81 319 LEU A O 1
ATOM 2312 N N . LEU A 1 320 ? 8.312 1.774 -26.204 1.00 83.62 320 LEU A N 1
ATOM 2313 C CA . LEU A 1 320 ? 8.474 3.195 -26.519 1.00 83.62 320 LEU A CA 1
ATOM 2314 C C . LEU A 1 320 ? 9.883 3.509 -27.023 1.00 83.62 320 LEU A C 1
ATOM 2316 O O . LEU A 1 320 ? 10.032 4.207 -28.023 1.00 83.62 320 LEU A O 1
ATOM 2320 N N . GLY A 1 321 ? 10.917 2.967 -26.378 1.00 79.31 321 GLY A N 1
ATOM 2321 C CA . GLY A 1 321 ? 12.306 3.129 -26.803 1.00 79.31 321 GLY A CA 1
ATOM 2322 C C . GLY A 1 321 ? 12.543 2.596 -28.216 1.00 79.31 321 GLY A C 1
ATOM 2323 O O . GLY A 1 321 ? 13.187 3.258 -29.032 1.00 79.31 321 GLY A O 1
ATOM 2324 N N . LEU A 1 322 ? 11.953 1.442 -28.536 1.00 81.25 322 LEU A N 1
ATOM 2325 C CA . LEU A 1 322 ? 11.998 0.846 -29.870 1.00 81.25 322 LEU A CA 1
ATOM 2326 C C . LEU A 1 322 ? 11.222 1.694 -30.891 1.00 81.25 322 LEU A C 1
ATOM 2328 O O . LEU A 1 322 ? 11.743 1.972 -31.970 1.00 81.25 322 LEU A O 1
ATOM 2332 N N . GLY A 1 323 ? 10.029 2.177 -30.536 1.00 78.00 323 GLY A N 1
ATOM 2333 C CA . GLY A 1 323 ? 9.205 3.043 -31.385 1.00 78.00 323 GLY A CA 1
ATOM 2334 C C . GLY A 1 323 ? 9.848 4.401 -31.691 1.00 78.00 323 GLY A C 1
ATOM 2335 O O . GLY A 1 323 ? 9.818 4.854 -32.837 1.00 78.00 323 GLY A O 1
ATOM 2336 N N . ILE A 1 324 ? 10.494 5.028 -30.703 1.00 78.12 324 ILE A N 1
ATOM 2337 C CA . ILE A 1 324 ? 11.257 6.273 -30.884 1.00 78.12 324 ILE A CA 1
ATOM 2338 C C . ILE A 1 324 ? 12.474 6.012 -31.768 1.00 78.12 324 ILE A C 1
ATOM 2340 O O . ILE A 1 324 ? 12.726 6.765 -32.706 1.00 78.12 324 ILE A O 1
ATOM 2344 N N . GLN A 1 325 ? 13.212 4.928 -31.515 1.00 76.12 325 GLN A N 1
ATOM 2345 C CA . GLN A 1 325 ? 14.371 4.571 -32.325 1.00 76.12 325 GLN A CA 1
ATOM 2346 C C . GLN A 1 325 ? 13.976 4.283 -33.781 1.00 76.12 325 GLN A C 1
ATOM 2348 O O . GLN A 1 325 ? 14.670 4.710 -34.701 1.00 76.12 325 GLN A O 1
ATOM 2353 N N . TRP A 1 326 ? 12.857 3.598 -34.005 1.00 78.88 326 TRP A N 1
ATOM 2354 C CA . TRP A 1 326 ? 12.316 3.353 -35.338 1.00 78.88 326 TRP A CA 1
ATOM 2355 C C . TRP A 1 326 ? 11.859 4.648 -36.022 1.00 78.88 326 TRP A C 1
ATOM 2357 O O . TRP A 1 326 ? 12.239 4.901 -37.163 1.00 78.88 326 TRP A O 1
ATOM 2367 N N . SER A 1 327 ? 11.150 5.523 -35.307 1.00 74.31 327 SER A N 1
ATOM 2368 C CA . SER A 1 327 ? 10.727 6.834 -35.823 1.00 74.31 327 SER A CA 1
ATOM 2369 C C . SER A 1 327 ? 11.914 7.732 -36.188 1.00 74.31 327 SER A C 1
ATOM 2371 O O . SER A 1 327 ? 11.903 8.359 -37.243 1.00 74.31 327 SER A O 1
ATOM 2373 N N . LEU A 1 328 ? 12.970 7.757 -35.366 1.00 71.81 328 LEU A N 1
ATOM 2374 C CA . LEU A 1 328 ? 14.212 8.479 -35.668 1.00 71.81 328 LEU A CA 1
ATOM 2375 C C . LEU A 1 328 ? 14.942 7.885 -36.877 1.00 71.81 328 LEU A C 1
ATOM 2377 O O . LEU A 1 328 ? 15.515 8.627 -37.672 1.00 71.81 328 LEU A O 1
ATOM 2381 N N . ARG A 1 329 ? 14.912 6.556 -37.041 1.00 69.50 329 ARG A N 1
ATOM 2382 C CA . ARG A 1 329 ? 15.464 5.890 -38.232 1.00 69.50 329 ARG A CA 1
ATOM 2383 C C . ARG A 1 329 ? 14.711 6.310 -39.497 1.00 69.50 329 ARG A C 1
ATOM 2385 O O . ARG A 1 329 ? 15.354 6.578 -40.505 1.00 69.50 329 ARG A O 1
ATOM 2392 N N . LEU A 1 330 ? 13.383 6.405 -39.436 1.00 68.12 330 LEU A N 1
ATOM 2393 C CA . LEU A 1 330 ? 12.569 6.867 -40.562 1.00 68.12 330 LEU A CA 1
ATOM 2394 C C . LEU A 1 330 ? 12.776 8.355 -40.865 1.00 68.12 330 LEU A C 1
ATOM 2396 O O . LEU A 1 330 ? 12.866 8.727 -42.031 1.00 68.12 330 LEU A O 1
ATOM 2400 N N . SER A 1 331 ? 12.882 9.202 -39.836 1.00 66.25 331 SER A N 1
ATOM 2401 C CA . SER A 1 331 ? 12.955 10.657 -40.011 1.00 66.25 331 SER A CA 1
ATOM 2402 C C . SER A 1 331 ? 14.333 11.166 -40.429 1.00 66.25 331 SER A C 1
ATOM 2404 O O . SER A 1 331 ? 14.416 12.157 -41.149 1.00 66.25 331 SER A O 1
ATOM 2406 N N . GLN A 1 332 ? 15.422 10.502 -40.024 1.00 65.19 332 GLN A N 1
ATOM 2407 C CA . GLN A 1 332 ? 16.772 10.894 -40.448 1.00 65.19 332 GLN A CA 1
ATOM 2408 C C . GLN A 1 332 ? 17.052 10.542 -41.920 1.00 65.19 332 GLN A C 1
ATOM 2410 O O . GLN A 1 332 ? 17.886 11.194 -42.555 1.00 65.19 332 GLN A O 1
ATOM 2415 N N . GLY A 1 333 ? 16.324 9.571 -42.485 1.00 60.91 333 GLY A N 1
ATOM 2416 C CA . GLY A 1 333 ? 16.364 9.223 -43.908 1.00 60.91 333 GLY A CA 1
ATOM 2417 C C . GLY A 1 333 ? 17.773 8.955 -44.465 1.00 60.91 333 GLY A C 1
ATOM 2418 O O . GLY A 1 333 ? 18.755 8.797 -43.738 1.00 60.91 333 GLY A O 1
ATOM 2419 N N . LEU A 1 334 ? 17.895 8.945 -45.795 1.00 61.50 334 LEU A N 1
ATOM 2420 C CA . LEU A 1 334 ? 19.179 8.835 -46.507 1.00 61.50 334 LEU A CA 1
ATOM 2421 C C . LEU A 1 334 ? 19.954 10.169 -46.555 1.00 61.50 334 LEU A C 1
ATOM 2423 O O . LEU A 1 334 ? 20.966 10.278 -47.232 1.00 61.50 334 LEU A O 1
ATOM 2427 N N . SER A 1 335 ? 19.556 11.189 -45.789 1.00 66.44 335 SER A N 1
ATOM 2428 C CA . SER A 1 335 ? 20.337 12.433 -45.666 1.00 66.44 335 SER A CA 1
ATOM 2429 C C . SER A 1 335 ? 21.644 12.217 -44.884 1.00 66.44 335 SER A C 1
ATOM 2431 O O . SER A 1 335 ? 22.697 12.757 -45.226 1.00 66.44 335 SER A O 1
ATOM 2433 N N . ALA A 1 336 ? 21.615 11.328 -43.886 1.00 71.06 336 ALA A N 1
ATOM 2434 C CA . ALA A 1 336 ? 22.795 10.907 -43.133 1.00 71.06 336 ALA A CA 1
ATOM 2435 C C . ALA A 1 336 ? 23.745 10.012 -43.952 1.00 71.06 336 ALA A C 1
ATOM 2437 O O . ALA A 1 336 ? 24.917 9.879 -43.596 1.00 71.06 336 ALA A O 1
ATOM 2438 N N . TRP A 1 337 ? 23.262 9.416 -45.050 1.00 76.12 337 TRP A N 1
ATOM 2439 C CA . TRP A 1 337 ? 24.069 8.591 -45.953 1.00 76.12 337 TRP A CA 1
ATOM 2440 C C . TRP A 1 337 ? 25.190 9.403 -46.590 1.00 76.12 337 TRP A C 1
ATOM 2442 O O . TRP A 1 337 ? 26.337 8.971 -46.560 1.00 76.12 337 TRP A O 1
ATOM 2452 N N . ARG A 1 338 ? 24.883 10.614 -47.074 1.00 74.19 338 ARG A N 1
ATOM 2453 C CA . ARG A 1 338 ? 25.854 11.491 -47.740 1.00 74.19 338 ARG A CA 1
ATOM 2454 C C . ARG A 1 338 ? 27.025 11.843 -46.809 1.00 74.19 338 ARG A C 1
ATOM 2456 O O . ARG A 1 338 ? 28.182 11.710 -47.192 1.00 74.19 338 ARG A O 1
ATOM 2463 N N . ARG A 1 339 ? 26.714 12.189 -45.551 1.00 76.94 339 ARG A N 1
ATOM 2464 C CA . ARG A 1 339 ? 27.698 12.493 -44.495 1.00 76.94 339 ARG A CA 1
ATOM 2465 C C . ARG A 1 339 ? 28.542 11.274 -44.103 1.00 76.94 339 ARG A C 1
ATOM 2467 O O . ARG A 1 339 ? 29.745 11.390 -43.903 1.00 76.94 339 ARG A O 1
ATOM 2474 N N . ARG A 1 340 ? 27.934 10.088 -44.026 1.00 74.06 340 ARG A N 1
ATOM 2475 C CA . ARG A 1 340 ? 28.667 8.843 -43.736 1.00 74.06 340 ARG A CA 1
ATOM 2476 C C . ARG A 1 340 ? 29.539 8.387 -44.898 1.00 74.06 340 ARG A C 1
ATOM 2478 O O . ARG A 1 340 ? 30.630 7.878 -44.671 1.00 74.06 340 ARG A O 1
ATOM 2485 N N . ALA A 1 341 ? 29.066 8.558 -46.128 1.00 76.06 341 ALA A N 1
ATOM 2486 C CA . ALA A 1 341 ? 29.824 8.233 -47.326 1.00 76.06 341 ALA A CA 1
ATOM 2487 C C . ALA A 1 341 ? 31.089 9.096 -47.418 1.00 76.06 341 ALA A C 1
ATOM 2489 O O . ALA A 1 341 ? 32.157 8.552 -47.686 1.00 76.06 341 ALA A O 1
ATOM 2490 N N . SER A 1 342 ? 31.005 10.397 -47.102 1.00 76.00 342 SER A N 1
ATOM 2491 C CA . SER A 1 342 ? 32.185 11.269 -47.025 1.00 76.00 342 SER A CA 1
ATOM 2492 C C . SER A 1 342 ? 33.135 10.883 -45.885 1.00 76.00 342 SER A C 1
ATOM 2494 O O . SER A 1 342 ? 34.334 10.765 -46.117 1.00 76.00 342 SER A O 1
ATOM 2496 N N . GLU A 1 343 ? 32.617 10.596 -44.684 1.00 74.31 343 GLU A N 1
ATOM 2497 C CA . GLU A 1 343 ? 33.439 10.160 -43.540 1.00 74.31 343 GLU A CA 1
ATOM 2498 C C . GLU A 1 343 ? 34.197 8.849 -43.835 1.00 74.31 343 GLU A C 1
ATOM 2500 O O . GLU A 1 343 ? 35.364 8.699 -43.478 1.00 74.31 343 GLU A O 1
ATOM 2505 N N . LEU A 1 344 ? 33.560 7.891 -44.518 1.00 70.38 344 LEU A N 1
ATOM 2506 C CA . LEU A 1 344 ? 34.204 6.635 -44.920 1.00 70.38 344 LEU A CA 1
ATOM 2507 C C . LEU A 1 344 ? 35.197 6.827 -46.078 1.00 70.38 344 LEU A C 1
ATOM 2509 O O . LEU A 1 344 ? 36.235 6.161 -46.110 1.00 70.38 344 LEU A O 1
ATOM 2513 N N . ALA A 1 345 ? 34.915 7.749 -47.001 1.00 71.12 345 ALA A N 1
ATOM 2514 C CA . ALA A 1 345 ? 35.794 8.073 -48.123 1.00 71.12 345 ALA A CA 1
ATOM 2515 C C . ALA A 1 345 ? 37.123 8.700 -47.672 1.00 71.12 345 ALA A C 1
ATOM 2517 O O . ALA A 1 345 ? 38.179 8.358 -48.211 1.00 71.12 345 ALA A O 1
ATOM 2518 N N . GLU A 1 346 ? 37.087 9.560 -46.649 1.00 73.19 346 GLU A N 1
ATOM 2519 C CA . GLU A 1 346 ? 38.286 10.132 -46.020 1.00 73.19 346 GLU A CA 1
ATOM 2520 C C . GLU A 1 346 ? 39.182 9.054 -45.388 1.00 73.19 346 GLU A C 1
ATOM 2522 O O . GLU A 1 346 ? 40.405 9.201 -45.330 1.00 73.19 346 GLU A O 1
ATOM 2527 N N . ILE A 1 347 ? 38.586 7.941 -44.950 1.00 64.81 347 ILE A N 1
ATOM 2528 C CA . ILE A 1 347 ? 39.284 6.856 -44.258 1.00 64.81 347 ILE A CA 1
ATOM 2529 C C . ILE A 1 347 ? 39.915 5.841 -45.230 1.00 64.81 347 ILE A C 1
ATOM 2531 O O . ILE A 1 347 ? 41.023 5.373 -44.959 1.00 64.81 347 ILE A O 1
ATOM 2535 N N . GLU A 1 348 ? 39.246 5.468 -46.331 1.00 62.47 348 GLU A N 1
ATOM 2536 C CA . GLU A 1 348 ? 39.652 4.314 -47.164 1.00 62.47 348 GLU A CA 1
ATOM 2537 C C . GLU A 1 348 ? 40.305 4.636 -48.528 1.00 62.47 348 GLU A C 1
ATOM 2539 O O . GLU A 1 348 ? 40.705 3.701 -49.221 1.00 62.47 348 GLU A O 1
ATOM 2544 N N . LYS A 1 349 ? 40.517 5.914 -48.895 1.00 65.75 349 LYS A N 1
ATOM 2545 C CA . LYS A 1 349 ? 41.204 6.354 -50.141 1.00 65.75 349 LYS A CA 1
ATOM 2546 C C . LYS A 1 349 ? 40.755 5.582 -51.401 1.00 65.75 349 LYS A C 1
ATOM 2548 O O . LYS A 1 349 ? 41.545 4.873 -52.023 1.00 65.75 349 LYS A O 1
ATOM 2553 N N . PRO A 1 350 ? 39.498 5.772 -51.814 1.00 61.94 350 PRO A N 1
ATOM 2554 C CA . PRO A 1 350 ? 39.298 6.456 -53.087 1.00 61.94 350 PRO A CA 1
ATOM 2555 C C . PRO A 1 350 ? 38.283 7.586 -52.898 1.00 61.94 350 PRO A C 1
ATOM 2557 O O . PRO A 1 350 ? 37.093 7.437 -53.161 1.00 61.94 350 PRO A O 1
ATOM 2560 N N . ALA A 1 351 ? 38.763 8.732 -52.409 1.00 64.38 351 ALA A N 1
ATOM 2561 C CA . ALA A 1 351 ? 37.901 9.876 -52.128 1.00 64.38 351 ALA A CA 1
ATOM 2562 C C . ALA A 1 351 ? 37.312 10.483 -53.411 1.00 64.38 351 ALA A C 1
ATOM 2564 O O . ALA A 1 351 ? 36.149 10.865 -53.424 1.00 64.38 351 ALA A O 1
ATOM 2565 N N . THR A 1 352 ? 38.080 10.505 -54.502 1.00 72.06 352 THR A N 1
ATOM 2566 C CA . THR A 1 352 ? 37.700 11.158 -55.760 1.00 72.06 352 THR A CA 1
ATOM 2567 C C . THR A 1 352 ? 36.404 10.607 -56.372 1.00 72.06 352 THR A C 1
ATOM 2569 O O . THR A 1 352 ? 35.451 11.377 -56.468 1.00 72.06 352 THR A O 1
ATOM 2572 N N . PRO A 1 353 ? 36.271 9.302 -56.705 1.00 75.62 353 PRO A N 1
ATOM 2573 C CA . PRO A 1 353 ? 35.038 8.789 -57.309 1.00 75.62 353 PRO A CA 1
ATOM 2574 C C . PRO A 1 353 ? 33.826 8.914 -56.378 1.00 75.62 353 PRO A C 1
ATOM 2576 O O . PRO A 1 353 ? 32.717 9.140 -56.846 1.00 75.62 353 PRO A O 1
ATOM 2579 N N . ILE A 1 354 ? 34.019 8.826 -55.059 1.00 79.25 354 ILE A N 1
ATOM 2580 C CA . ILE A 1 354 ? 32.925 8.990 -54.095 1.00 79.25 354 ILE A CA 1
ATOM 2581 C C . ILE A 1 354 ? 32.454 10.442 -54.061 1.00 79.25 354 ILE A C 1
ATOM 2583 O O . ILE A 1 354 ? 31.259 10.689 -54.173 1.00 79.25 354 ILE A O 1
ATOM 2587 N N . VAL A 1 355 ? 33.369 11.405 -53.935 1.00 76.31 355 VAL A N 1
ATOM 2588 C CA . VAL A 1 355 ? 33.034 12.837 -53.929 1.00 76.31 355 VAL A CA 1
ATOM 2589 C C . VAL A 1 355 ? 32.315 13.225 -55.220 1.00 76.31 355 VAL A C 1
ATOM 2591 O O . VAL A 1 355 ? 31.305 13.922 -55.165 1.00 76.31 355 VAL A O 1
ATOM 2594 N N . LEU A 1 356 ? 32.770 12.701 -56.357 1.00 78.94 356 LEU A N 1
ATOM 2595 C CA . LEU A 1 356 ? 32.154 12.918 -57.662 1.00 78.94 356 LEU A CA 1
ATOM 2596 C C . LEU A 1 356 ? 30.736 12.335 -57.742 1.00 78.94 356 LEU A C 1
ATOM 2598 O O . LEU A 1 356 ? 29.800 13.064 -58.068 1.00 78.94 356 LEU A O 1
ATOM 2602 N N . VAL A 1 357 ? 30.532 11.078 -57.335 1.00 82.12 357 VAL A N 1
ATOM 2603 C CA . VAL A 1 357 ? 29.186 10.477 -57.260 1.00 82.12 357 VAL A CA 1
ATOM 2604 C C . VAL A 1 357 ? 28.273 11.269 -56.321 1.00 82.12 357 VAL A C 1
ATOM 2606 O O . VAL A 1 357 ? 27.143 11.588 -56.680 1.00 82.12 357 VAL A O 1
ATOM 2609 N N . LEU A 1 358 ? 28.751 11.636 -55.129 1.00 81.50 358 LEU A N 1
ATOM 2610 C CA . LEU A 1 358 ? 27.964 12.409 -54.163 1.00 81.50 358 LEU A CA 1
ATOM 2611 C C . LEU A 1 358 ? 27.633 13.821 -54.669 1.00 81.50 358 LEU A C 1
ATOM 2613 O O . LEU A 1 358 ? 26.610 14.375 -54.265 1.00 81.50 358 LEU A O 1
ATOM 2617 N N . SER A 1 359 ? 28.473 14.396 -55.534 1.00 78.50 359 SER A N 1
ATOM 2618 C CA . SER A 1 359 ? 28.227 15.690 -56.180 1.00 78.50 359 SER A CA 1
ATOM 2619 C C . SER A 1 359 ? 27.194 15.604 -57.309 1.00 78.50 359 SER A C 1
ATOM 2621 O O . SER A 1 359 ? 26.394 16.524 -57.461 1.00 78.50 359 SER A O 1
ATOM 2623 N N . ALA A 1 360 ? 27.140 14.476 -58.028 1.00 82.00 360 ALA A N 1
ATOM 2624 C CA . ALA A 1 360 ? 26.141 14.212 -59.064 1.00 82.00 360 ALA A CA 1
ATOM 2625 C C . ALA A 1 360 ? 24.743 13.918 -58.489 1.00 82.00 360 ALA A C 1
ATOM 2627 O O . ALA A 1 360 ? 23.726 14.194 -59.126 1.00 82.00 360 ALA A O 1
ATOM 2628 N N . VAL A 1 361 ? 24.659 13.366 -57.274 1.00 81.19 361 VAL A N 1
ATOM 2629 C CA . VAL A 1 361 ? 23.372 13.131 -56.606 1.00 81.19 361 VAL A CA 1
ATOM 2630 C C . VAL A 1 361 ? 22.813 14.457 -56.069 1.00 81.19 361 VAL A C 1
ATOM 2632 O O . VAL A 1 361 ? 23.427 15.120 -55.230 1.00 81.19 361 VAL A O 1
ATOM 2635 N N . HIS A 1 362 ? 21.601 14.840 -56.483 1.00 81.62 362 HIS A N 1
ATOM 2636 C CA . HIS A 1 362 ? 20.902 16.024 -55.958 1.00 81.62 362 HIS A CA 1
ATOM 2637 C C . HIS A 1 362 ? 20.392 15.818 -54.524 1.00 81.62 362 HIS A C 1
ATOM 2639 O O . HIS A 1 362 ? 19.969 14.716 -54.166 1.00 81.62 362 HIS A O 1
ATOM 2645 N N . LEU A 1 363 ? 20.422 16.878 -53.701 1.00 77.50 363 LEU A N 1
ATOM 2646 C CA . LEU A 1 363 ? 19.846 16.840 -52.349 1.00 77.50 363 LEU A CA 1
ATOM 2647 C C . LEU A 1 363 ? 18.361 16.455 -52.421 1.00 77.50 363 LEU A C 1
ATOM 2649 O O . LEU A 1 363 ? 17.605 17.047 -53.187 1.00 77.50 363 LEU A O 1
ATOM 2653 N N . GLY A 1 364 ? 17.947 15.479 -51.615 1.00 75.69 364 GLY A N 1
ATOM 2654 C CA . GLY A 1 364 ? 16.571 14.984 -51.549 1.00 75.69 364 GLY A CA 1
ATOM 2655 C C . GLY A 1 364 ? 16.264 13.802 -52.477 1.00 75.69 364 GLY A C 1
ATOM 2656 O O . GLY A 1 364 ? 15.215 13.183 -52.317 1.00 75.69 364 GLY A O 1
ATOM 2657 N N . ARG A 1 365 ? 17.163 13.441 -53.408 1.00 81.12 365 ARG A N 1
ATOM 2658 C CA . ARG A 1 365 ? 17.008 12.273 -54.305 1.00 81.12 365 ARG A CA 1
ATOM 2659 C C . ARG A 1 365 ? 17.878 11.076 -53.915 1.00 81.12 365 ARG A C 1
ATOM 2661 O O . ARG A 1 365 ? 17.949 10.096 -54.653 1.00 81.12 365 ARG A O 1
ATOM 2668 N N . GLU A 1 366 ? 18.512 11.110 -52.743 1.00 82.12 366 GLU A N 1
ATOM 2669 C CA . GLU A 1 366 ? 19.372 10.025 -52.253 1.00 82.12 366 GLU A CA 1
ATOM 2670 C C . GLU A 1 366 ? 18.611 8.699 -52.116 1.00 82.12 366 GLU A C 1
ATOM 2672 O O . GLU A 1 366 ? 19.181 7.636 -52.347 1.00 82.12 366 GLU A O 1
ATOM 2677 N N . ALA A 1 367 ? 17.316 8.755 -51.786 1.00 79.19 367 ALA A N 1
ATOM 2678 C CA . ALA A 1 367 ? 16.460 7.575 -51.678 1.00 79.19 367 ALA A CA 1
ATOM 2679 C C . ALA A 1 367 ? 16.178 6.891 -53.012 1.00 79.19 367 ALA A C 1
ATOM 2681 O O . ALA A 1 367 ? 16.274 5.669 -53.109 1.00 79.19 367 ALA A O 1
ATOM 2682 N N . GLU A 1 368 ? 15.883 7.671 -54.047 1.00 84.44 368 GLU A N 1
ATOM 2683 C CA . GLU A 1 368 ? 15.676 7.154 -55.399 1.00 84.44 368 GLU A CA 1
ATOM 2684 C C . GLU A 1 368 ? 16.976 6.578 -55.961 1.00 84.44 368 GLU A C 1
ATOM 2686 O O . GLU A 1 368 ? 16.983 5.467 -56.491 1.00 84.44 368 GLU A O 1
ATOM 2691 N N . PHE A 1 369 ? 18.088 7.298 -55.770 1.00 84.69 369 PHE A N 1
ATOM 2692 C CA . PHE A 1 369 ? 19.413 6.839 -56.171 1.00 84.69 369 PHE A CA 1
ATOM 2693 C C . PHE A 1 369 ? 19.783 5.523 -55.487 1.00 84.69 369 PHE A C 1
ATOM 2695 O O . PHE A 1 369 ? 20.189 4.578 -56.157 1.00 84.69 369 PHE A O 1
ATOM 2702 N N . TRP A 1 370 ? 19.613 5.433 -54.167 1.00 83.88 370 TRP A N 1
ATOM 2703 C CA . TRP A 1 370 ? 19.934 4.214 -53.434 1.00 83.88 370 TRP A CA 1
ATOM 2704 C C . TRP A 1 370 ? 19.031 3.042 -53.829 1.00 83.88 370 TRP A C 1
ATOM 2706 O O . TRP A 1 370 ? 19.524 1.928 -53.993 1.00 83.88 370 TRP A O 1
ATOM 2716 N N . ASN A 1 371 ? 17.732 3.268 -54.036 1.00 84.88 371 ASN A N 1
ATOM 2717 C CA . ASN A 1 371 ? 16.824 2.225 -54.521 1.00 84.88 371 ASN A CA 1
ATOM 2718 C C . ASN A 1 371 ? 17.240 1.700 -55.899 1.00 84.88 371 ASN A C 1
ATOM 2720 O O . ASN A 1 371 ? 17.198 0.497 -56.133 1.00 84.88 371 ASN A O 1
ATOM 2724 N N . PHE A 1 372 ? 17.675 2.571 -56.806 1.00 89.19 372 PHE A N 1
ATOM 2725 C CA . PHE A 1 372 ? 18.244 2.142 -58.082 1.00 89.19 372 PHE A CA 1
ATOM 2726 C C . PHE A 1 372 ? 19.550 1.359 -57.873 1.00 89.19 372 PHE A C 1
ATOM 2728 O O . PHE A 1 372 ? 19.674 0.222 -58.317 1.00 89.19 372 PHE A O 1
ATOM 2735 N N . PHE A 1 373 ? 20.495 1.943 -57.139 1.00 87.00 373 PHE A N 1
ATOM 2736 C CA . PHE A 1 373 ? 21.844 1.415 -56.955 1.00 87.00 373 PHE A CA 1
ATOM 2737 C C . PHE A 1 373 ? 21.873 0.058 -56.239 1.00 87.00 373 PHE A C 1
ATOM 2739 O O . PHE A 1 373 ? 22.615 -0.840 -56.627 1.00 87.00 373 PHE A O 1
ATOM 2746 N N . SER A 1 374 ? 21.040 -0.119 -55.214 1.00 84.81 374 SER A N 1
ATOM 2747 C CA . SER A 1 374 ? 20.962 -1.359 -54.431 1.00 84.81 374 SER A CA 1
ATOM 2748 C C . SER A 1 374 ? 20.350 -2.538 -55.192 1.00 84.81 374 SER A C 1
ATOM 2750 O O . SER A 1 374 ? 20.612 -3.682 -54.827 1.00 84.81 374 SER A O 1
ATOM 2752 N N . ASN A 1 375 ? 19.587 -2.275 -56.258 1.00 89.31 375 ASN A N 1
ATOM 2753 C CA . ASN A 1 375 ? 19.024 -3.309 -57.129 1.00 89.31 375 ASN A CA 1
ATOM 2754 C C . ASN A 1 375 ? 20.010 -3.807 -58.201 1.00 89.31 375 ASN A C 1
ATOM 2756 O O . ASN A 1 375 ? 19.721 -4.787 -58.884 1.00 89.31 375 ASN A O 1
ATOM 2760 N N . LEU A 1 376 ? 21.166 -3.155 -58.350 1.00 88.12 376 LEU A N 1
ATOM 2761 C CA . LEU A 1 376 ? 22.218 -3.570 -59.275 1.00 88.12 376 LEU A CA 1
ATOM 2762 C C . LEU A 1 376 ? 23.086 -4.672 -58.661 1.00 88.12 376 LEU A C 1
ATOM 2764 O O . LEU A 1 376 ? 23.339 -4.687 -57.453 1.00 88.12 376 LEU A O 1
ATOM 2768 N N . SER A 1 377 ? 23.608 -5.566 -59.498 1.00 86.38 377 SER A N 1
ATOM 2769 C CA . SER A 1 377 ? 24.617 -6.536 -59.070 1.00 86.38 377 SER A CA 1
ATOM 2770 C C . SER A 1 377 ? 25.940 -5.836 -58.698 1.00 86.38 377 SER A C 1
ATOM 2772 O O . SER A 1 377 ? 26.224 -4.746 -59.194 1.00 86.38 377 SER A O 1
ATOM 2774 N N . PRO A 1 378 ? 26.812 -6.436 -57.863 1.00 82.44 378 PRO A N 1
ATOM 2775 C CA . PRO A 1 378 ? 28.098 -5.831 -57.492 1.00 82.44 378 PRO A CA 1
ATOM 2776 C C . PRO A 1 378 ? 28.971 -5.308 -58.658 1.00 82.44 378 PRO A C 1
ATOM 2778 O O . PRO A 1 378 ? 29.524 -4.211 -58.529 1.00 82.44 378 PRO A O 1
ATOM 2781 N N . PRO A 1 379 ? 29.109 -6.008 -59.807 1.00 82.25 379 PRO A N 1
ATOM 2782 C CA . PRO A 1 379 ? 29.855 -5.461 -60.943 1.00 82.25 379 PRO A CA 1
ATOM 2783 C C . PRO A 1 379 ? 29.136 -4.276 -61.606 1.00 82.25 379 PRO A C 1
ATOM 2785 O O . PRO A 1 379 ? 29.786 -3.310 -62.005 1.00 82.25 379 PRO A O 1
ATOM 2788 N N . GLU A 1 380 ? 27.805 -4.300 -61.681 1.00 87.19 380 GLU A N 1
ATOM 2789 C CA . GLU A 1 380 ? 27.007 -3.189 -62.214 1.00 87.19 380 GLU A CA 1
ATOM 2790 C C . GLU A 1 380 ? 27.070 -1.963 -61.303 1.00 87.19 380 GLU A C 1
ATOM 2792 O O . GLU A 1 380 ? 27.203 -0.846 -61.797 1.00 87.19 380 GLU A O 1
ATOM 2797 N N . GLN A 1 381 ? 27.067 -2.156 -59.983 1.00 83.88 381 GLN A N 1
ATOM 2798 C CA . GLN A 1 381 ? 27.295 -1.091 -59.006 1.00 83.88 381 GLN A CA 1
ATOM 2799 C C . GLN A 1 381 ? 28.664 -0.438 -59.213 1.00 83.88 381 GLN A C 1
ATOM 2801 O O . GLN A 1 381 ? 28.759 0.785 -59.286 1.00 83.88 381 GLN A O 1
ATOM 2806 N N . SER A 1 382 ? 29.721 -1.244 -59.366 1.00 82.50 382 SER A N 1
ATOM 2807 C CA . SER A 1 382 ? 31.075 -0.752 -59.653 1.00 82.50 382 SER A CA 1
ATOM 2808 C C . SER A 1 382 ? 31.122 0.079 -60.938 1.00 82.50 382 SER A C 1
ATOM 2810 O O . SER A 1 382 ? 31.655 1.189 -60.940 1.00 82.50 382 SER A O 1
ATOM 2812 N N . ASN A 1 383 ? 30.536 -0.430 -62.025 1.00 85.75 383 ASN A N 1
ATOM 2813 C CA . ASN A 1 383 ? 30.496 0.275 -63.308 1.00 85.75 383 ASN A CA 1
ATOM 2814 C C . ASN A 1 383 ? 29.680 1.569 -63.222 1.00 85.75 383 ASN A C 1
ATOM 2816 O O . ASN A 1 383 ? 30.101 2.595 -63.747 1.00 85.75 383 ASN A O 1
ATOM 2820 N N . THR A 1 384 ? 28.560 1.539 -62.504 1.00 86.69 384 THR A N 1
ATOM 2821 C CA . THR A 1 384 ? 27.696 2.704 -62.276 1.00 86.69 384 THR A CA 1
ATOM 2822 C C . THR A 1 384 ? 28.431 3.797 -61.503 1.00 86.69 384 THR A C 1
ATOM 2824 O O . THR A 1 384 ? 28.347 4.965 -61.869 1.00 86.69 384 THR A O 1
ATOM 2827 N N . VAL A 1 385 ? 29.207 3.437 -60.474 1.00 85.50 385 VAL A N 1
ATOM 2828 C CA . VAL A 1 385 ? 30.041 4.399 -59.736 1.00 85.50 385 VAL A CA 1
ATOM 2829 C C . VAL A 1 385 ? 31.087 5.047 -60.637 1.00 85.50 385 VAL A C 1
ATOM 2831 O O . VAL A 1 385 ? 31.278 6.257 -60.559 1.00 85.50 385 VAL A O 1
ATOM 2834 N N . LEU A 1 386 ? 31.746 4.273 -61.503 1.00 83.88 386 LEU A N 1
ATOM 2835 C CA . LEU A 1 386 ? 32.751 4.810 -62.425 1.00 83.88 386 LEU A CA 1
ATOM 2836 C C . LEU A 1 386 ? 32.134 5.731 -63.481 1.00 83.88 386 LEU A C 1
ATOM 2838 O O . LEU A 1 386 ? 32.679 6.800 -63.731 1.00 83.88 386 LEU A O 1
ATOM 2842 N N . GLN A 1 387 ? 30.991 5.348 -64.053 1.00 86.50 387 GLN A N 1
ATOM 2843 C CA . GLN A 1 387 ? 30.274 6.162 -65.039 1.00 86.50 387 GLN A CA 1
ATOM 2844 C C . GLN A 1 387 ? 29.767 7.476 -64.440 1.00 86.50 387 GLN A C 1
ATOM 2846 O O . GLN A 1 387 ? 29.899 8.531 -65.051 1.00 86.50 387 GLN A O 1
ATOM 2851 N N . LEU A 1 388 ? 29.208 7.433 -63.231 1.00 84.12 388 LEU A N 1
ATOM 2852 C CA . LEU A 1 388 ? 28.752 8.641 -62.545 1.00 84.12 388 LEU A CA 1
ATOM 2853 C C . LEU A 1 388 ? 29.921 9.536 -62.134 1.00 84.12 388 LEU A C 1
ATOM 2855 O O . LEU A 1 388 ? 29.811 10.757 -62.218 1.00 84.12 388 LEU A O 1
ATOM 2859 N N . ALA A 1 389 ? 31.044 8.946 -61.720 1.00 82.56 389 ALA A N 1
ATOM 2860 C CA . ALA A 1 389 ? 32.246 9.706 -61.417 1.00 82.56 389 ALA A CA 1
ATOM 2861 C C . ALA A 1 389 ? 32.796 10.414 -62.665 1.00 82.56 389 ALA A C 1
ATOM 2863 O O . ALA A 1 389 ? 33.064 11.610 -62.599 1.00 82.56 389 ALA A O 1
ATOM 2864 N N . SER A 1 390 ? 32.892 9.723 -63.808 1.00 83.19 390 SER A N 1
ATOM 2865 C CA . SER A 1 390 ? 33.366 10.334 -65.057 1.00 83.19 390 SER A CA 1
ATOM 2866 C C . SER A 1 390 ? 32.416 11.423 -65.564 1.00 83.19 390 SER A C 1
ATOM 2868 O O . SER A 1 390 ? 32.863 12.489 -65.970 1.00 83.19 390 SER A O 1
ATOM 2870 N N . GLN A 1 391 ? 31.100 11.201 -65.476 1.00 85.62 391 GLN A N 1
ATOM 2871 C CA . GLN A 1 391 ? 30.102 12.216 -65.837 1.00 85.62 391 GLN A CA 1
ATOM 2872 C C . GLN A 1 391 ? 30.199 13.465 -64.952 1.00 85.62 391 GLN A C 1
ATOM 2874 O O . GLN A 1 391 ? 30.048 14.583 -65.440 1.00 85.62 391 GLN A O 1
ATOM 2879 N N . ALA A 1 392 ? 30.456 13.294 -63.655 1.00 82.75 392 ALA A N 1
ATOM 2880 C CA . ALA A 1 392 ? 30.646 14.418 -62.746 1.00 82.75 392 ALA A CA 1
ATOM 2881 C C . ALA A 1 392 ? 31.933 15.201 -63.058 1.00 82.75 392 ALA A C 1
ATOM 2883 O O . ALA A 1 392 ? 31.915 16.429 -63.009 1.00 82.75 392 ALA A O 1
ATOM 2884 N N . GLU A 1 393 ? 33.030 14.526 -63.419 1.00 83.06 393 GLU A N 1
ATOM 2885 C CA . GLU A 1 393 ? 34.268 15.194 -63.854 1.00 83.06 393 GLU A CA 1
ATOM 2886 C C . GLU A 1 393 ? 34.035 16.054 -65.100 1.00 83.06 393 GLU A C 1
ATOM 2888 O O . GLU A 1 393 ? 34.423 17.223 -65.116 1.00 83.06 393 GLU A O 1
ATOM 2893 N N . GLU A 1 394 ? 33.341 15.518 -66.106 1.00 84.94 394 GLU A N 1
ATOM 2894 C CA . GLU A 1 394 ? 33.002 16.255 -67.328 1.00 84.94 394 GLU A CA 1
ATOM 2895 C C . GLU A 1 394 ? 32.140 17.490 -67.038 1.00 84.94 394 GLU A C 1
ATOM 2897 O O . GLU A 1 394 ? 32.398 18.566 -67.575 1.00 84.94 394 GLU A O 1
ATOM 2902 N N . GLN A 1 395 ? 31.151 17.376 -66.146 1.00 80.12 395 GLN A N 1
ATOM 2903 C CA . GLN A 1 395 ? 30.309 18.512 -65.758 1.00 80.12 395 GLN A CA 1
ATOM 2904 C C . GLN A 1 395 ? 31.094 19.597 -65.017 1.00 80.12 395 GLN A C 1
ATOM 2906 O O . GLN A 1 395 ? 30.867 20.785 -65.249 1.00 80.12 395 GLN A O 1
ATOM 2911 N N . ILE A 1 396 ? 32.023 19.209 -64.141 1.00 75.44 396 ILE A N 1
ATOM 2912 C CA . ILE A 1 396 ? 32.876 20.156 -63.414 1.00 75.44 396 ILE A CA 1
ATOM 2913 C C . ILE A 1 396 ? 33.811 20.884 -64.384 1.00 75.44 396 ILE A C 1
ATOM 2915 O O . ILE A 1 396 ? 33.949 22.105 -64.289 1.00 75.44 396 ILE A O 1
ATOM 2919 N N . LEU A 1 397 ? 34.420 20.167 -65.332 1.00 81.00 397 LEU A N 1
ATOM 2920 C CA . LEU A 1 397 ? 35.283 20.761 -66.355 1.00 81.00 397 LEU A CA 1
ATOM 2921 C C . LEU A 1 397 ? 34.498 21.708 -67.270 1.00 81.00 397 LEU A C 1
ATOM 2923 O O . LEU A 1 397 ? 34.914 22.850 -67.453 1.00 81.00 397 LEU A O 1
ATOM 2927 N N . ALA A 1 398 ? 33.318 21.300 -67.742 1.00 82.31 398 ALA A N 1
ATOM 2928 C CA . ALA A 1 398 ? 32.447 22.148 -68.556 1.00 82.31 398 ALA A CA 1
ATOM 2929 C C . ALA A 1 398 ? 31.983 23.410 -67.803 1.00 82.31 398 ALA A C 1
ATOM 2931 O O . ALA A 1 398 ? 31.936 24.500 -68.373 1.00 82.31 398 ALA A O 1
ATOM 2932 N N . ALA A 1 399 ? 31.679 23.301 -66.505 1.00 76.19 399 ALA A N 1
ATOM 2933 C CA . ALA A 1 399 ? 31.329 24.450 -65.671 1.00 76.19 399 ALA A CA 1
ATOM 2934 C C . ALA A 1 399 ? 32.529 25.386 -65.431 1.00 76.19 399 ALA A C 1
ATOM 2936 O O . ALA A 1 399 ? 32.365 26.611 -65.414 1.00 76.19 399 ALA A O 1
ATOM 2937 N N . ALA A 1 400 ? 33.737 24.837 -65.274 1.00 74.81 400 ALA A N 1
ATOM 2938 C CA . ALA A 1 400 ? 34.966 25.616 -65.140 1.00 74.81 400 ALA A CA 1
ATOM 2939 C C . ALA A 1 400 ? 35.318 26.357 -66.443 1.00 74.81 400 ALA A C 1
ATOM 2941 O O . ALA A 1 400 ? 35.671 27.535 -66.405 1.00 74.81 400 ALA A O 1
ATOM 2942 N N . GLU A 1 401 ? 35.155 25.710 -67.597 1.00 80.38 401 GLU A N 1
ATOM 2943 C CA . GLU A 1 401 ? 35.318 26.328 -68.918 1.00 80.38 401 GLU A CA 1
ATOM 2944 C C . GLU A 1 401 ? 34.277 27.426 -69.163 1.00 80.38 401 GLU A C 1
ATOM 2946 O O . GLU A 1 401 ? 34.636 28.534 -69.564 1.00 80.38 401 GLU A O 1
ATOM 2951 N N . ALA A 1 402 ? 33.007 27.178 -68.828 1.00 73.06 402 ALA A N 1
ATOM 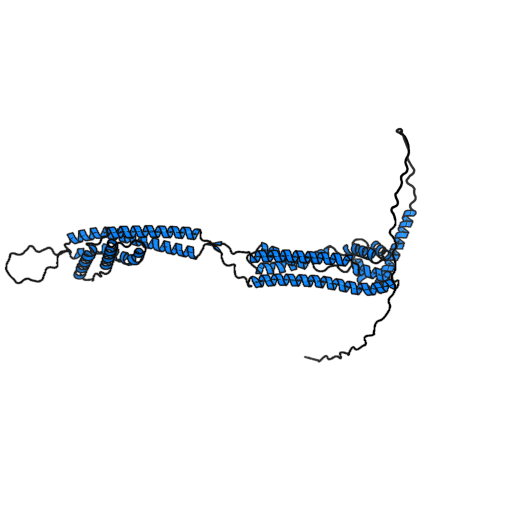2952 C CA . ALA A 1 402 ? 31.949 28.183 -68.911 1.00 73.06 402 ALA A CA 1
ATOM 2953 C C . ALA A 1 402 ? 32.249 29.406 -68.025 1.00 73.06 402 ALA A C 1
ATOM 2955 O O . ALA A 1 402 ? 32.081 30.546 -68.463 1.00 73.06 402 ALA A O 1
ATOM 2956 N N . SER A 1 403 ? 32.772 29.183 -66.816 1.00 67.38 403 SER A N 1
ATOM 2957 C CA . SER A 1 403 ? 33.177 30.251 -65.890 1.00 67.38 403 SER A CA 1
ATOM 2958 C C . SER A 1 403 ? 34.387 31.047 -66.398 1.00 67.38 403 SER A C 1
ATOM 2960 O O . SER A 1 403 ? 34.435 32.262 -66.226 1.00 67.38 403 SER A O 1
ATOM 2962 N N . ASN A 1 404 ? 35.332 30.389 -67.078 1.00 65.50 404 ASN A N 1
ATOM 2963 C CA . ASN A 1 404 ? 36.485 31.035 -67.717 1.00 65.50 404 ASN A CA 1
ATOM 2964 C C . ASN A 1 404 ? 36.131 31.757 -69.031 1.00 65.50 404 ASN A C 1
ATOM 2966 O O . ASN A 1 404 ? 36.897 32.602 -69.490 1.00 65.50 404 ASN A O 1
ATOM 2970 N N . SER A 1 405 ? 34.983 31.440 -69.636 1.00 60.81 405 SER A N 1
ATOM 2971 C CA . SER A 1 405 ? 34.492 32.054 -70.878 1.00 60.81 405 SER A CA 1
ATOM 2972 C C . SER A 1 405 ? 33.585 33.275 -70.669 1.00 60.81 405 SER A C 1
ATOM 2974 O O . SER A 1 405 ? 33.182 33.906 -71.648 1.00 60.81 405 SER A O 1
ATOM 2976 N N . MET A 1 406 ? 33.276 33.654 -69.420 1.00 50.72 406 MET A N 1
ATOM 2977 C CA . MET A 1 406 ? 32.591 34.921 -69.145 1.00 50.72 406 MET A CA 1
ATOM 2978 C C . MET A 1 406 ? 33.555 36.097 -69.382 1.00 50.72 406 MET A C 1
ATOM 2980 O O . MET A 1 406 ? 34.584 36.186 -68.709 1.00 50.72 406 MET A O 1
ATOM 2984 N N . PRO A 1 407 ? 33.260 37.024 -70.312 1.00 50.12 407 PRO A N 1
ATOM 2985 C CA . PRO A 1 407 ? 34.132 38.159 -70.564 1.00 50.12 407 PRO A CA 1
ATOM 2986 C C . PRO A 1 407 ? 34.153 39.103 -69.358 1.00 50.12 407 PRO A C 1
ATOM 2988 O O . PRO A 1 407 ? 33.113 39.468 -68.810 1.00 50.12 407 PRO A O 1
ATOM 2991 N N . THR A 1 408 ? 35.353 39.562 -69.005 1.00 50.97 408 THR A N 1
ATOM 2992 C CA . THR A 1 408 ? 35.685 40.606 -68.021 1.00 50.97 408 THR A CA 1
ATOM 2993 C C . THR A 1 408 ? 35.166 41.994 -68.438 1.00 50.97 408 THR A C 1
ATOM 2995 O O . THR A 1 408 ? 35.878 42.993 -68.383 1.00 50.97 408 THR A O 1
ATOM 2998 N N . ALA A 1 409 ? 33.924 42.087 -68.902 1.00 46.31 409 ALA A N 1
ATOM 2999 C CA . ALA A 1 409 ? 33.321 43.294 -69.445 1.00 46.31 409 ALA A CA 1
ATOM 3000 C C . ALA A 1 409 ? 32.311 43.898 -68.461 1.00 46.31 409 ALA A C 1
ATOM 3002 O O . ALA A 1 409 ? 31.150 44.076 -68.809 1.00 46.31 409 ALA A O 1
ATOM 3003 N N . GLN A 1 410 ? 32.742 44.211 -67.231 1.00 47.09 410 GLN A N 1
ATOM 3004 C CA . GLN A 1 410 ? 32.028 45.171 -66.369 1.00 47.09 410 GLN A CA 1
ATOM 3005 C C . GLN A 1 410 ? 32.854 45.707 -65.180 1.00 47.09 410 GLN A C 1
ATOM 3007 O O . GLN A 1 410 ? 32.347 45.846 -64.074 1.00 47.09 410 GLN A O 1
ATOM 3012 N N . LEU A 1 411 ? 34.133 46.052 -65.384 1.00 44.88 411 LEU A N 1
ATOM 3013 C CA . LEU A 1 411 ? 34.945 46.722 -64.346 1.00 44.88 411 LEU A CA 1
ATOM 3014 C C . LEU A 1 411 ? 35.835 47.859 -64.885 1.00 44.88 411 LEU A C 1
ATOM 3016 O O . LEU A 1 411 ? 36.941 48.081 -64.398 1.00 44.88 411 LEU A O 1
ATOM 3020 N N . HIS A 1 412 ? 35.358 48.609 -65.883 1.00 43.50 412 HIS A N 1
ATOM 3021 C CA . HIS A 1 412 ? 35.961 49.889 -66.280 1.00 43.50 412 HIS A CA 1
ATOM 3022 C C . HIS A 1 412 ? 34.879 50.908 -66.651 1.00 43.50 412 HIS A C 1
ATOM 3024 O O . HIS A 1 412 ? 34.305 50.857 -67.735 1.00 43.50 412 HIS A O 1
ATOM 3030 N N . GLY A 1 413 ? 34.614 51.846 -65.741 1.00 38.47 413 GLY A N 1
ATOM 3031 C CA . GLY A 1 413 ? 33.772 53.007 -66.012 1.00 38.47 413 GLY A CA 1
ATOM 3032 C C . GLY A 1 413 ? 33.402 53.775 -64.747 1.00 38.47 413 GLY A C 1
ATOM 3033 O O . GLY A 1 413 ? 32.350 53.521 -64.176 1.00 38.47 413 GLY A O 1
ATOM 3034 N N . GLY A 1 414 ? 34.249 54.725 -64.332 1.00 33.16 414 GLY A N 1
ATOM 3035 C CA . GLY A 1 414 ? 33.842 55.802 -63.419 1.00 33.16 414 GLY A CA 1
ATOM 3036 C C . GLY A 1 414 ? 34.841 56.169 -62.316 1.00 33.16 414 GLY A C 1
ATOM 3037 O O . GLY A 1 414 ? 34.750 55.682 -61.198 1.00 33.16 414 GLY A O 1
ATOM 3038 N N . MET A 1 415 ? 35.740 57.104 -62.613 1.00 34.91 415 MET A N 1
ATOM 3039 C CA . MET A 1 415 ? 36.343 58.057 -61.657 1.00 34.91 415 MET A CA 1
ATOM 3040 C C . MET A 1 415 ? 35.901 59.473 -62.101 1.00 34.91 415 MET A C 1
ATOM 3042 O O . MET A 1 415 ? 35.544 59.586 -63.279 1.00 34.91 415 MET A O 1
ATOM 3046 N N . PRO A 1 416 ? 36.048 60.583 -61.327 1.00 63.88 416 PRO A N 1
ATOM 3047 C CA . PRO A 1 416 ? 36.350 60.825 -59.886 1.00 63.88 416 PRO A CA 1
ATOM 3048 C C . PRO A 1 416 ? 35.383 61.956 -59.317 1.00 63.88 416 PRO A C 1
ATOM 3050 O O . PRO A 1 416 ? 34.314 62.061 -59.918 1.00 63.88 416 PRO A O 1
ATOM 3053 N N . PRO A 1 417 ? 35.615 62.822 -58.268 1.00 53.03 417 PRO A N 1
ATOM 3054 C CA . PRO A 1 417 ? 36.870 63.154 -57.564 1.00 53.03 417 PRO A CA 1
ATOM 3055 C C . PRO A 1 417 ? 36.892 63.541 -56.051 1.00 53.03 417 PRO A C 1
ATOM 3057 O O . PRO A 1 417 ? 35.904 63.908 -55.433 1.00 53.03 417 PRO A O 1
ATOM 3060 N N . GLN A 1 418 ? 38.142 63.542 -55.550 1.00 38.59 418 GLN A N 1
ATOM 3061 C CA . GLN A 1 418 ? 38.809 64.481 -54.615 1.00 38.59 418 GLN A CA 1
ATOM 3062 C C . GLN A 1 418 ? 38.448 64.544 -53.116 1.00 38.59 418 GLN A C 1
ATOM 3064 O O . GLN A 1 418 ? 37.362 64.949 -52.723 1.00 38.59 418 GLN A O 1
ATOM 3069 N N . GLY A 1 419 ? 39.477 64.309 -52.278 1.00 32.84 419 GLY A N 1
ATOM 3070 C CA . GLY A 1 419 ? 39.459 64.628 -50.845 1.00 32.84 419 GLY A CA 1
ATOM 3071 C C . GLY A 1 419 ? 40.697 64.248 -50.005 1.00 32.84 419 GLY A C 1
ATOM 3072 O O . GLY A 1 419 ? 40.521 63.599 -48.988 1.00 32.84 419 GLY A O 1
ATOM 3073 N N . ALA A 1 420 ? 41.899 64.707 -50.394 1.00 39.47 420 ALA A N 1
ATOM 3074 C CA . ALA A 1 420 ? 43.056 65.059 -49.529 1.00 39.47 420 ALA A CA 1
ATOM 3075 C C . ALA A 1 420 ? 43.854 63.977 -48.718 1.00 39.47 420 ALA A C 1
ATOM 3077 O O . ALA A 1 420 ? 43.366 62.877 -48.485 1.00 39.47 420 ALA A O 1
ATOM 3078 N N . PRO A 1 421 ? 45.131 64.266 -48.340 1.00 49.72 421 PRO A N 1
ATOM 3079 C CA . PRO A 1 421 ? 46.217 63.277 -48.255 1.00 49.72 421 PRO A CA 1
ATOM 3080 C C . PRO A 1 421 ? 46.777 63.029 -46.838 1.00 49.72 421 PRO A C 1
ATOM 3082 O O . PRO A 1 421 ? 46.669 63.876 -45.955 1.00 49.72 421 PRO A O 1
ATOM 3085 N N . GLY A 1 422 ? 47.500 61.916 -46.650 1.00 32.44 422 GLY A N 1
ATOM 3086 C CA . GLY A 1 422 ? 48.299 61.703 -45.440 1.00 32.44 422 GLY A CA 1
ATOM 3087 C C . GLY A 1 422 ? 49.190 60.456 -45.451 1.00 32.44 422 GLY A C 1
ATOM 3088 O O . GLY A 1 422 ? 48.718 59.373 -45.149 1.00 32.44 422 GLY A O 1
ATOM 3089 N N . ALA A 1 423 ? 50.473 60.681 -45.756 1.00 32.47 423 ALA A N 1
ATOM 3090 C CA . ALA A 1 423 ? 51.689 60.002 -45.275 1.00 32.47 423 ALA A CA 1
ATOM 3091 C C . ALA A 1 423 ? 51.870 58.464 -45.402 1.00 32.47 423 ALA A C 1
ATOM 3093 O O . ALA A 1 423 ? 51.149 57.650 -44.840 1.00 32.47 423 ALA A O 1
ATOM 3094 N N . ALA A 1 424 ? 52.966 58.096 -46.075 1.00 36.97 424 ALA A N 1
ATOM 3095 C CA . ALA A 1 424 ? 53.623 56.781 -46.101 1.00 36.97 424 ALA A CA 1
ATOM 3096 C C . ALA A 1 424 ? 54.624 56.633 -44.914 1.00 36.97 424 ALA A C 1
ATOM 3098 O O . ALA A 1 424 ? 54.708 57.565 -44.113 1.00 36.97 424 ALA A O 1
ATOM 3099 N N . PRO A 1 425 ? 55.543 55.635 -44.857 1.00 56.03 425 PRO A N 1
ATOM 3100 C CA . PRO A 1 425 ? 55.543 54.233 -45.323 1.00 56.03 425 PRO A CA 1
ATOM 3101 C C . PRO A 1 425 ? 56.056 53.236 -44.234 1.00 56.03 425 PRO A C 1
ATOM 3103 O O . PRO A 1 425 ? 56.453 53.631 -43.142 1.00 56.03 425 PRO A O 1
ATOM 3106 N N . SER A 1 426 ? 56.199 51.959 -44.633 1.00 37.03 426 SER A N 1
ATOM 3107 C CA . SER A 1 426 ? 57.276 50.994 -44.280 1.00 37.03 426 SER A CA 1
ATOM 3108 C C . SER A 1 426 ? 56.978 49.835 -43.309 1.00 37.03 426 SER A C 1
ATOM 3110 O O . SER A 1 426 ? 56.516 50.028 -42.191 1.00 37.03 426 SER A O 1
ATOM 3112 N N . GLY A 1 427 ? 57.341 48.616 -43.746 1.00 32.06 427 GLY A N 1
ATOM 3113 C CA . GLY A 1 427 ? 57.591 47.456 -42.878 1.00 32.06 427 GLY A CA 1
ATOM 3114 C C . GLY A 1 427 ? 57.125 46.100 -43.440 1.00 32.06 427 GLY A C 1
ATOM 3115 O O . GLY A 1 427 ? 55.921 45.866 -43.481 1.00 32.06 427 GLY A O 1
ATOM 3116 N N . PRO A 1 428 ? 58.036 45.184 -43.837 1.00 45.38 428 PRO A N 1
ATOM 3117 C CA . PRO A 1 428 ? 57.706 43.831 -44.283 1.00 45.38 428 PRO A CA 1
ATOM 3118 C C . PRO A 1 428 ? 57.779 42.820 -43.121 1.00 45.38 428 PRO A C 1
ATOM 3120 O O . PRO A 1 428 ? 58.767 42.771 -42.393 1.00 45.38 428 PRO A O 1
ATOM 3123 N N . GLY A 1 429 ? 56.768 41.963 -42.979 1.00 34.47 429 GLY A N 1
ATOM 3124 C CA . GLY A 1 429 ? 56.804 40.754 -42.142 1.00 34.47 429 GLY A CA 1
ATOM 3125 C C . GLY A 1 429 ? 56.106 39.629 -42.910 1.00 34.47 429 GLY A C 1
ATOM 3126 O O . GLY A 1 429 ? 55.042 39.851 -43.466 1.00 34.47 429 GLY A O 1
ATOM 3127 N N . GLY A 1 430 ? 56.657 38.434 -43.102 1.00 30.88 430 GLY A N 1
ATOM 3128 C CA . GLY A 1 430 ? 57.559 37.681 -42.239 1.00 30.88 430 GLY A CA 1
ATOM 3129 C C . GLY A 1 430 ? 56.755 36.524 -41.642 1.00 30.88 430 GLY A C 1
ATOM 3130 O O . GLY A 1 430 ? 56.275 36.636 -40.521 1.00 30.88 430 GLY A O 1
ATOM 3131 N N . TYR A 1 431 ? 56.554 35.443 -42.403 1.00 35.41 431 TYR A N 1
ATOM 3132 C CA . TYR A 1 431 ? 55.930 34.214 -41.897 1.00 35.41 431 TYR A CA 1
ATOM 3133 C C . TYR A 1 431 ? 57.007 33.327 -41.253 1.00 35.41 431 TYR A C 1
ATOM 3135 O O . TYR A 1 431 ? 58.005 33.034 -41.917 1.00 35.41 431 TYR A O 1
ATOM 3143 N N . PRO A 1 432 ? 56.840 32.863 -40.004 1.00 44.78 432 PRO A N 1
ATOM 3144 C CA . PRO A 1 432 ? 57.740 31.873 -39.432 1.00 44.78 432 PRO A CA 1
ATOM 3145 C C . PRO A 1 432 ? 57.405 30.467 -39.949 1.00 44.78 432 PRO A C 1
ATOM 3147 O O . PRO A 1 432 ? 56.266 30.007 -39.866 1.00 44.78 432 PRO A O 1
ATOM 3150 N N . GLN A 1 433 ? 58.428 29.771 -40.450 1.00 40.62 433 GLN A N 1
ATOM 3151 C CA . GLN A 1 433 ? 58.420 28.316 -40.592 1.00 40.62 433 GLN A CA 1
ATOM 3152 C C . GLN A 1 433 ? 58.506 27.648 -39.212 1.00 40.62 433 GLN A C 1
ATOM 3154 O O . GLN A 1 433 ? 59.208 28.136 -38.325 1.00 40.62 433 GLN A O 1
ATOM 3159 N N . GLN A 1 434 ? 57.855 26.493 -39.061 1.00 34.19 434 GLN A N 1
ATOM 3160 C CA . GLN A 1 434 ? 58.078 25.565 -37.950 1.00 34.19 434 GLN A CA 1
ATOM 3161 C C . GLN A 1 434 ? 58.452 24.158 -38.450 1.00 34.19 434 GLN A C 1
ATOM 3163 O O . GLN A 1 434 ? 58.120 23.805 -39.583 1.00 34.19 434 GLN A O 1
ATOM 3168 N N . PRO A 1 435 ? 59.189 23.383 -37.627 1.00 40.81 435 PRO A N 1
ATOM 3169 C CA . PRO A 1 435 ? 60.207 22.438 -38.072 1.00 40.81 435 PRO A CA 1
ATOM 3170 C C . PRO A 1 435 ? 59.711 20.991 -38.112 1.00 40.81 435 PRO A C 1
ATOM 3172 O O . PRO A 1 435 ? 58.715 20.624 -37.493 1.00 40.81 435 PRO A O 1
ATOM 3175 N N . GLY A 1 436 ? 60.463 20.174 -38.849 1.00 34.81 436 GLY A N 1
ATOM 3176 C CA . GLY A 1 436 ? 60.174 18.774 -39.125 1.00 34.81 436 GLY A CA 1
ATOM 3177 C C . GLY A 1 436 ? 60.154 17.838 -37.916 1.00 34.81 436 GLY A C 1
ATOM 3178 O O . GLY A 1 436 ? 60.739 18.098 -36.866 1.00 34.81 436 GLY A O 1
ATOM 3179 N N . TYR A 1 437 ? 59.516 16.690 -38.140 1.00 35.00 437 TYR A N 1
ATOM 3180 C CA . TYR A 1 437 ? 59.573 15.524 -37.268 1.00 35.00 437 TYR A CA 1
ATOM 3181 C C . TYR A 1 437 ? 60.375 14.392 -37.931 1.00 35.00 437 TYR A C 1
ATOM 3183 O O . TYR A 1 437 ? 60.319 14.233 -39.155 1.00 35.00 437 TYR A O 1
ATOM 3191 N N . PRO A 1 438 ? 61.138 13.620 -37.137 1.00 43.53 438 PRO A N 1
ATOM 3192 C CA . PRO A 1 438 ? 62.115 12.656 -37.625 1.00 43.53 438 PRO A CA 1
ATOM 3193 C C . PRO A 1 438 ? 61.482 11.346 -38.112 1.00 43.53 438 PRO A C 1
ATOM 3195 O O . PRO A 1 438 ? 60.532 10.824 -37.531 1.00 43.53 438 PRO A O 1
ATOM 3198 N N . GLN A 1 439 ? 62.086 10.794 -39.162 1.00 44.72 439 GLN A N 1
ATOM 3199 C CA . GLN A 1 439 ? 61.894 9.423 -39.627 1.00 44.72 439 GLN A CA 1
ATOM 3200 C C . GLN A 1 439 ? 62.600 8.440 -38.685 1.00 44.72 439 GLN A C 1
ATOM 3202 O O . GLN A 1 439 ? 63.743 8.672 -38.288 1.00 44.72 439 GLN A O 1
ATOM 3207 N N . GLN A 1 440 ? 61.949 7.321 -38.369 1.00 36.44 440 GLN A N 1
ATOM 3208 C CA . GLN A 1 440 ? 62.569 6.189 -37.678 1.00 36.44 440 GLN A CA 1
ATOM 3209 C C . GLN A 1 440 ? 61.929 4.851 -38.109 1.00 36.44 440 GLN A C 1
ATOM 3211 O O . GLN A 1 440 ? 60.846 4.856 -38.694 1.00 36.44 440 GLN A O 1
ATOM 3216 N N . PRO A 1 441 ? 62.630 3.714 -37.927 1.00 38.16 441 PRO A N 1
ATOM 3217 C CA . PRO A 1 441 ? 63.082 2.874 -39.035 1.00 38.16 441 PRO A CA 1
ATOM 3218 C C . PRO A 1 441 ? 62.351 1.527 -39.110 1.00 38.16 441 PRO A C 1
ATOM 3220 O O . PRO A 1 441 ? 61.711 1.079 -38.161 1.00 38.16 441 PRO A O 1
ATOM 3223 N N . GLY A 1 442 ? 62.481 0.877 -40.268 1.00 39.91 442 GLY A N 1
ATOM 3224 C CA . GLY A 1 442 ? 61.860 -0.407 -40.577 1.00 39.91 442 GLY A CA 1
ATOM 3225 C C . GLY A 1 442 ? 62.323 -1.587 -39.718 1.00 39.91 442 GLY A C 1
ATOM 3226 O O . GLY A 1 442 ? 63.408 -1.585 -39.142 1.00 39.91 442 GLY A O 1
ATOM 3227 N N . TYR A 1 443 ? 61.485 -2.625 -39.715 1.00 36.41 443 TYR A N 1
ATOM 3228 C CA . TYR A 1 443 ? 61.806 -3.980 -39.269 1.00 36.41 443 TYR A CA 1
ATOM 3229 C C . TYR A 1 443 ? 61.250 -5.020 -40.274 1.00 36.41 443 TYR A C 1
ATOM 3231 O O . TYR A 1 443 ? 60.342 -4.696 -41.044 1.00 36.41 443 TYR A O 1
ATOM 3239 N N . PRO A 1 444 ? 61.848 -6.228 -40.320 1.00 45.44 444 PRO A N 1
ATOM 3240 C CA . PRO A 1 444 ? 61.986 -7.085 -41.504 1.00 45.44 444 PRO A CA 1
ATOM 3241 C C . PRO A 1 444 ? 60.824 -8.080 -41.707 1.00 45.44 444 PRO A C 1
ATOM 3243 O O . PRO A 1 444 ? 59.989 -8.242 -40.816 1.00 45.44 444 PRO A O 1
ATOM 3246 N N . PRO A 1 445 ? 60.768 -8.790 -42.855 1.00 48.44 445 PRO A N 1
ATOM 3247 C CA . PRO A 1 445 ? 59.734 -9.785 -43.110 1.00 48.44 445 PRO A CA 1
ATOM 3248 C C . PRO A 1 445 ? 60.072 -11.123 -42.433 1.00 48.44 445 PRO A C 1
ATOM 3250 O O . PRO A 1 445 ? 61.178 -11.639 -42.577 1.00 48.44 445 PRO A O 1
ATOM 3253 N N . GLN A 1 446 ? 59.097 -11.720 -41.745 1.00 42.22 446 GLN A N 1
ATOM 3254 C CA . GLN A 1 446 ? 59.121 -13.138 -41.377 1.00 42.22 446 GLN A CA 1
ATOM 3255 C C . GLN A 1 446 ? 58.047 -13.882 -42.167 1.00 42.22 446 GLN A C 1
ATOM 3257 O O . GLN A 1 446 ? 56.867 -13.537 -42.123 1.00 42.22 446 GLN A O 1
ATOM 3262 N N . GLY A 1 447 ? 58.504 -14.876 -42.926 1.00 36.72 447 GLY A N 1
ATOM 3263 C CA . GLY A 1 447 ? 57.682 -15.817 -43.671 1.00 36.72 447 GLY A CA 1
ATOM 3264 C C . GLY A 1 447 ? 57.448 -17.134 -42.927 1.00 36.72 447 GLY A C 1
ATOM 3265 O O . GLY A 1 447 ? 58.080 -17.414 -41.911 1.00 36.72 447 GLY A O 1
ATOM 3266 N N . GLY A 1 448 ? 56.571 -17.948 -43.525 1.00 33.66 448 GLY A N 1
ATOM 3267 C CA . GLY A 1 448 ? 56.269 -19.341 -43.168 1.00 33.66 448 GLY A CA 1
ATOM 3268 C C . GLY A 1 448 ? 55.130 -19.459 -42.152 1.00 33.66 448 GLY A C 1
ATOM 3269 O O . GLY A 1 448 ? 55.128 -18.779 -41.141 1.00 33.66 448 GLY A O 1
ATOM 3270 N N . GLY A 1 449 ? 54.095 -20.275 -42.317 1.00 32.41 449 GLY A N 1
ATOM 3271 C CA . GLY A 1 449 ? 53.690 -21.232 -43.341 1.00 32.41 449 GLY A CA 1
ATOM 3272 C C . GLY A 1 449 ? 52.389 -21.867 -42.822 1.00 32.41 449 GLY A C 1
ATOM 3273 O O . GLY A 1 449 ? 52.279 -22.137 -41.628 1.00 32.41 449 GLY A O 1
ATOM 3274 N N . PHE A 1 450 ? 51.382 -22.047 -43.676 1.00 40.88 450 PHE A N 1
ATOM 3275 C CA . PHE A 1 450 ? 50.134 -22.731 -43.315 1.00 40.88 450 PHE A CA 1
ATOM 3276 C C . PHE A 1 450 ? 50.235 -24.222 -43.670 1.00 40.88 450 PHE A C 1
ATOM 3278 O O . PHE A 1 450 ? 50.659 -24.527 -44.787 1.00 40.88 450 PHE A O 1
ATOM 3285 N N . PRO A 1 451 ? 49.807 -25.157 -42.802 1.00 50.81 451 PRO A N 1
ATOM 3286 C CA . PRO A 1 451 ? 49.490 -26.516 -43.225 1.00 50.81 451 PRO A CA 1
ATOM 3287 C C . PRO A 1 451 ? 48.047 -26.601 -43.777 1.00 50.81 451 PRO A C 1
ATOM 3289 O O . PRO A 1 451 ? 47.170 -25.864 -43.317 1.00 50.81 451 PRO A O 1
ATOM 3292 N N . PRO A 1 452 ? 47.768 -27.492 -44.748 1.00 48.53 452 PRO A N 1
ATOM 3293 C CA . PRO A 1 452 ? 46.446 -27.631 -45.351 1.00 48.53 452 PRO A CA 1
ATOM 3294 C C . PRO A 1 452 ? 45.521 -28.496 -44.481 1.00 48.53 452 PRO A C 1
ATOM 3296 O O . PRO A 1 452 ? 45.871 -29.613 -44.106 1.00 48.53 452 PRO A O 1
ATOM 3299 N N . GLN A 1 453 ? 44.307 -28.012 -44.206 1.00 41.97 453 GLN A N 1
ATOM 3300 C CA . GLN A 1 453 ? 43.202 -28.860 -43.752 1.00 41.97 453 GLN A CA 1
ATOM 3301 C C . GLN A 1 453 ? 42.448 -29.396 -44.976 1.00 41.97 453 GLN A C 1
ATOM 3303 O O . GLN A 1 453 ? 41.713 -28.662 -45.634 1.00 41.97 453 GLN A O 1
ATOM 3308 N N . GLY A 1 454 ? 42.637 -30.689 -45.267 1.00 36.81 454 GLY A N 1
ATOM 3309 C CA . GLY A 1 454 ? 41.619 -31.502 -45.944 1.00 36.81 454 GLY A CA 1
ATOM 3310 C C . GLY A 1 454 ? 40.357 -31.532 -45.072 1.00 36.81 454 GLY A C 1
ATOM 3311 O O . GLY A 1 454 ? 40.445 -31.443 -43.854 1.00 36.81 454 GLY A O 1
ATOM 3312 N N . GLY A 1 455 ? 39.143 -31.543 -45.602 1.00 37.12 455 GLY A N 1
ATOM 3313 C CA . GLY A 1 455 ? 38.656 -32.362 -46.702 1.00 37.12 455 GLY A CA 1
ATOM 3314 C C . GLY A 1 455 ? 37.582 -33.277 -46.107 1.00 37.12 455 GLY A C 1
ATOM 3315 O O . GLY A 1 455 ? 37.889 -34.069 -45.223 1.00 37.12 455 GLY A O 1
ATOM 3316 N N . GLY A 1 456 ? 36.333 -33.143 -46.562 1.00 33.75 456 GLY A N 1
ATOM 3317 C CA . GLY A 1 456 ? 35.259 -34.089 -46.243 1.00 33.75 456 GLY A CA 1
ATOM 3318 C C . GLY A 1 456 ? 33.916 -33.447 -45.898 1.00 33.75 456 GLY A C 1
ATOM 3319 O O . GLY A 1 456 ? 33.591 -33.274 -44.729 1.00 33.75 456 GLY A O 1
ATOM 3320 N N . PHE A 1 457 ? 33.108 -33.165 -46.921 1.00 43.28 457 PHE A N 1
ATOM 3321 C CA . PHE A 1 457 ? 31.647 -33.142 -46.800 1.00 43.28 457 PHE A CA 1
ATOM 3322 C C . PHE A 1 457 ? 31.117 -34.552 -47.098 1.00 43.28 457 PHE A C 1
ATOM 3324 O O . PHE A 1 457 ? 31.511 -35.117 -48.121 1.00 43.28 457 PHE A O 1
ATOM 3331 N N . PRO A 1 458 ? 30.198 -35.115 -46.298 1.00 50.56 458 PRO A N 1
ATOM 3332 C CA . PRO A 1 458 ? 29.312 -36.169 -46.770 1.00 50.56 458 PRO A CA 1
ATOM 3333 C C . PRO A 1 458 ? 28.017 -35.574 -47.370 1.00 50.56 458 PRO A C 1
ATOM 3335 O O . PRO A 1 458 ? 27.538 -34.538 -46.899 1.00 50.56 458 PRO A O 1
ATOM 3338 N N . PRO A 1 459 ? 27.429 -36.210 -48.401 1.00 47.81 459 PRO A N 1
ATOM 3339 C CA . PRO A 1 459 ? 26.200 -35.752 -49.039 1.00 47.81 459 PRO A CA 1
ATOM 3340 C C . PRO A 1 459 ? 24.975 -36.157 -48.211 1.00 47.81 459 PRO A C 1
ATOM 3342 O O . PRO A 1 459 ? 24.834 -37.316 -47.821 1.00 47.81 459 PRO A O 1
ATOM 3345 N N . GLN A 1 460 ? 24.054 -35.221 -47.979 1.00 41.28 460 GLN A N 1
ATOM 3346 C CA . GLN A 1 460 ? 22.749 -35.534 -47.402 1.00 41.28 460 GLN A CA 1
ATOM 3347 C C . GLN A 1 460 ? 21.769 -35.841 -48.541 1.00 41.28 460 GLN A C 1
ATOM 3349 O O . GLN A 1 460 ? 21.247 -34.949 -49.208 1.00 41.28 460 GLN A O 1
ATOM 3354 N N . GLY A 1 461 ? 21.611 -37.141 -48.801 1.00 36.56 461 GLY A N 1
ATOM 3355 C CA . GLY A 1 461 ? 20.587 -37.708 -49.671 1.00 36.56 461 GLY A CA 1
ATOM 3356 C C . GLY A 1 461 ? 19.183 -37.503 -49.100 1.00 36.56 461 GLY A C 1
ATOM 3357 O O . GLY A 1 461 ? 18.990 -37.440 -47.886 1.00 36.56 461 GLY A O 1
ATOM 3358 N N . GLY A 1 462 ? 18.228 -37.355 -50.017 1.00 38.47 462 GLY A N 1
ATOM 3359 C CA . GLY A 1 462 ? 16.848 -36.984 -49.747 1.00 38.47 462 GLY A CA 1
ATOM 3360 C C . GLY A 1 462 ? 15.952 -38.069 -49.153 1.00 38.47 462 GLY A C 1
ATOM 3361 O O . GLY A 1 462 ? 16.364 -39.182 -48.839 1.00 38.47 462 GLY A O 1
ATOM 3362 N N . GLY A 1 463 ? 14.680 -37.694 -49.046 1.00 34.62 463 GLY A N 1
ATOM 3363 C CA . GLY A 1 463 ? 13.590 -38.561 -48.623 1.00 34.62 463 GLY A CA 1
ATOM 3364 C C . GLY A 1 463 ? 12.358 -37.745 -48.252 1.00 34.62 463 GLY A C 1
ATOM 3365 O O . GLY A 1 463 ? 12.141 -37.453 -47.082 1.00 34.62 463 GLY A O 1
ATOM 3366 N N . MET A 1 464 ? 11.550 -37.376 -49.250 1.00 48.41 464 MET A N 1
ATOM 3367 C CA . MET A 1 464 ? 10.109 -37.195 -49.038 1.00 48.41 464 MET A CA 1
ATOM 3368 C C . MET A 1 464 ? 9.489 -38.554 -48.692 1.00 48.41 464 MET A C 1
ATOM 3370 O O . MET A 1 464 ? 9.891 -39.560 -49.284 1.00 48.41 464 MET A O 1
ATOM 3374 N N . PRO A 1 465 ? 8.434 -38.579 -47.869 1.00 48.03 465 PRO A N 1
ATOM 3375 C CA . PRO A 1 465 ? 7.385 -39.570 -48.035 1.00 48.03 465 PRO A CA 1
ATOM 3376 C C . PRO A 1 465 ? 6.026 -38.917 -48.368 1.00 48.03 465 PRO A C 1
ATOM 3378 O O . PRO A 1 465 ? 5.801 -37.748 -48.046 1.00 48.03 465 PRO A O 1
ATOM 3381 N N . PRO A 1 466 ? 5.128 -39.655 -49.046 1.00 52.81 466 PRO A N 1
ATOM 3382 C CA . PRO A 1 466 ? 3.885 -39.134 -49.604 1.00 52.81 466 PRO A CA 1
ATOM 3383 C C . PRO A 1 466 ? 2.686 -39.271 -48.651 1.00 52.81 466 PRO A C 1
ATOM 3385 O O . PRO A 1 466 ? 2.621 -40.217 -47.874 1.00 52.81 466 PRO A O 1
ATOM 3388 N N . GLY A 1 467 ? 1.716 -38.368 -48.836 1.00 41.28 467 GLY A N 1
ATOM 3389 C CA . GLY A 1 467 ? 0.267 -38.612 -48.767 1.00 41.28 467 GLY A CA 1
ATOM 3390 C C . GLY A 1 467 ? -0.351 -38.997 -47.420 1.00 41.28 467 GLY A C 1
ATOM 3391 O O . GLY A 1 467 ? -0.194 -40.125 -46.970 1.00 41.28 467 GLY A O 1
ATOM 3392 N N . TYR A 1 468 ? -1.145 -38.093 -46.841 1.00 40.12 468 TYR A N 1
ATOM 3393 C CA . TYR A 1 468 ? -2.619 -38.108 -46.879 1.00 40.12 468 TYR A CA 1
ATOM 3394 C C . TYR A 1 468 ? -3.160 -36.756 -46.408 1.00 40.12 468 TYR A C 1
ATOM 3396 O O . TYR A 1 468 ? -2.542 -36.173 -45.488 1.00 40.12 468 TYR A O 1
#

Secondary structure (DSSP, 8-state):
--HHHHHHHHHHHHHHHHHHHHHHHHHHHHHHH----EEE-HHHHHHHHHHHHHHHHHHHHHHHHHHHHHHHHHHHHHHHHTTTTSPP---PPPP---PPPP-PPPP-TTTHHHHHHHHHHHHHHHGGGHHHHTTTS---HHHHHHHHHHHHHHH----SSHHHHHHHHHHHHHHHTT--HHHHHHHHHHHHHHHHHHHHHHHHHHHH-EEEPPPP--SS-HHHHHHHHHHHHHHHHHHHHHHHHHHHHHHHHHHHHHHHHHHTT-HHHHHHHHHHHHHS-----HHHHHHHHHHHHHHHHH-TT-HHHHHHHHHHHHHHHHHHHHHHHHHHTTHHHHHHHHHHHHHHS-HHHHHHHHHHSPTT-HHHHHHHHHTS-HHHHHHHHHHHHHHHHHHHHHHHHHHHTS---SS-------------------PPP----------------PPP----PPP---------